Protein AF-A0A0Q6VEZ4-F1 (afdb_monomer)

Structure (mmCIF, N/CA/C/O backbone):
data_AF-A0A0Q6VEZ4-F1
#
_entry.id   AF-A0A0Q6VEZ4-F1
#
loop_
_atom_site.group_PDB
_atom_site.id
_atom_site.type_symbol
_atom_site.label_atom_id
_atom_site.label_alt_id
_atom_site.label_comp_id
_atom_site.label_asym_id
_atom_site.label_entity_id
_atom_site.label_seq_id
_atom_site.pdbx_PDB_ins_code
_atom_site.Cartn_x
_atom_site.Cartn_y
_atom_site.Cartn_z
_atom_site.occupancy
_atom_site.B_iso_or_equiv
_atom_site.auth_seq_id
_atom_site.auth_comp_id
_atom_site.auth_asym_id
_atom_site.auth_atom_id
_atom_site.pdbx_PDB_model_num
ATOM 1 N N . MET A 1 1 ? 66.262 9.065 36.843 1.00 32.41 1 MET A N 1
ATOM 2 C CA . MET A 1 1 ? 66.446 10.473 36.446 1.00 32.41 1 MET A CA 1
ATOM 3 C C . MET A 1 1 ? 65.058 10.977 36.043 1.00 32.41 1 MET A C 1
ATOM 5 O O . MET A 1 1 ? 64.537 10.424 35.088 1.00 32.41 1 MET A O 1
ATOM 9 N N . THR A 1 2 ? 64.268 11.610 36.930 1.00 31.80 2 THR A N 1
ATOM 10 C CA . THR A 1 2 ? 64.215 13.080 37.210 1.00 31.80 2 THR A CA 1
ATOM 11 C C . THR A 1 2 ? 63.957 13.857 35.905 1.00 31.80 2 THR A C 1
ATOM 13 O O . THR A 1 2 ? 64.742 13.680 34.987 1.00 31.80 2 THR A O 1
ATOM 16 N N . GLU A 1 3 ? 62.891 14.633 35.664 1.00 30.44 3 GLU A N 1
ATOM 17 C CA . GLU A 1 3 ? 62.041 15.552 36.457 1.00 30.44 3 GLU A CA 1
ATOM 18 C C . GLU A 1 3 ? 60.626 15.647 35.821 1.00 30.44 3 GLU A C 1
ATOM 20 O O . GLU A 1 3 ? 60.487 15.402 34.628 1.00 30.44 3 GLU A O 1
ATOM 25 N N . THR A 1 4 ? 59.500 15.792 36.533 1.00 31.61 4 THR A N 1
ATOM 26 C CA . THR A 1 4 ? 58.942 16.934 37.307 1.00 31.61 4 THR A CA 1
ATOM 27 C C . THR A 1 4 ? 58.457 18.124 36.462 1.00 31.61 4 THR A C 1
ATOM 29 O O . THR A 1 4 ? 59.269 18.868 35.938 1.00 31.61 4 THR A O 1
ATOM 32 N N . PHE A 1 5 ? 57.139 18.380 36.459 1.00 26.91 5 PHE A N 1
ATOM 33 C CA . PHE A 1 5 ? 56.563 19.728 36.605 1.00 26.91 5 PHE A CA 1
ATOM 34 C C . PHE A 1 5 ? 55.166 19.631 37.240 1.00 26.91 5 PHE A C 1
ATOM 36 O O . PHE A 1 5 ? 54.342 18.804 36.857 1.00 26.91 5 PHE A O 1
ATOM 43 N N . ALA A 1 6 ? 54.941 20.466 38.252 1.00 30.19 6 ALA A N 1
ATOM 44 C CA . ALA A 1 6 ? 53.739 20.576 39.071 1.00 30.19 6 ALA A CA 1
ATOM 45 C C . ALA A 1 6 ? 53.403 22.065 39.298 1.00 30.19 6 ALA A C 1
ATOM 47 O O . ALA A 1 6 ? 54.202 22.929 38.937 1.00 30.19 6 ALA A O 1
ATOM 48 N N . ILE A 1 7 ? 52.291 22.296 40.023 1.00 31.69 7 ILE A N 1
ATOM 49 C CA . ILE A 1 7 ? 51.693 23.552 40.551 1.00 31.69 7 ILE A CA 1
ATOM 50 C C . ILE A 1 7 ? 50.566 24.096 39.650 1.00 31.69 7 ILE A C 1
ATOM 52 O O . ILE A 1 7 ? 50.780 24.293 38.464 1.00 31.69 7 ILE A O 1
ATOM 56 N N . GLY A 1 8 ? 49.343 24.397 40.113 1.00 29.69 8 GLY A N 1
ATOM 57 C CA . GLY A 1 8 ? 48.685 24.391 41.438 1.00 29.69 8 GLY A CA 1
ATOM 58 C C . GLY A 1 8 ? 47.273 25.017 41.277 1.00 29.69 8 GLY A C 1
ATOM 59 O O . GLY A 1 8 ? 47.104 25.883 40.431 1.00 29.69 8 GLY A O 1
ATOM 60 N N . ARG A 1 9 ? 46.195 24.461 41.857 1.00 36.50 9 ARG A N 1
ATOM 61 C CA . ARG A 1 9 ? 45.616 24.649 43.217 1.00 36.50 9 ARG A CA 1
ATOM 62 C C . ARG A 1 9 ? 44.473 25.689 43.321 1.00 36.50 9 ARG A C 1
ATOM 64 O O . ARG A 1 9 ? 44.708 26.868 43.092 1.00 36.50 9 ARG A O 1
ATOM 71 N N . ASN A 1 10 ? 43.309 25.209 43.800 1.00 32.91 10 ASN A N 1
ATOM 72 C CA . ASN A 1 10 ? 42.354 25.768 44.801 1.00 32.91 10 ASN A CA 1
ATOM 73 C C . ASN A 1 10 ? 40.889 25.567 44.343 1.00 32.91 10 ASN A C 1
ATOM 75 O O . ASN A 1 10 ? 40.568 25.914 43.218 1.00 32.91 10 ASN A O 1
ATOM 79 N N . GLY A 1 11 ? 39.933 25.043 45.116 1.00 28.78 11 GLY A N 1
ATOM 80 C CA . GLY A 1 11 ? 39.886 24.607 46.513 1.00 28.78 11 GLY A CA 1
ATOM 81 C C . GLY A 1 11 ? 38.574 23.839 46.788 1.00 28.78 11 GLY A C 1
ATOM 82 O O . GLY A 1 11 ? 37.603 23.974 46.048 1.00 28.78 11 GLY A O 1
ATOM 83 N N . ALA A 1 12 ? 38.588 22.998 47.824 1.00 28.11 12 ALA A N 1
ATOM 84 C CA . ALA A 1 12 ? 37.472 22.170 48.316 1.00 28.11 12 ALA A CA 1
ATOM 85 C C . ALA A 1 12 ? 36.601 22.957 49.351 1.00 28.11 12 ALA A C 1
ATOM 87 O O . ALA A 1 12 ? 36.967 24.108 49.610 1.00 28.11 12 ALA A O 1
ATOM 88 N N . PRO A 1 13 ? 35.506 22.419 49.966 1.00 36.16 13 PRO A N 1
ATOM 89 C CA . PRO A 1 13 ? 35.508 21.161 50.741 1.00 36.16 13 PRO A CA 1
ATOM 90 C C . PRO A 1 13 ? 34.267 20.223 50.670 1.00 36.16 13 PRO A C 1
ATOM 92 O O . PRO A 1 13 ? 33.127 20.639 50.503 1.00 36.16 13 PRO A O 1
ATOM 95 N N . SER A 1 14 ? 34.588 18.937 50.889 1.00 30.56 14 SER A N 1
ATOM 96 C CA . SER A 1 14 ? 33.876 17.788 51.521 1.00 30.56 14 SER A CA 1
ATOM 97 C C . SER A 1 14 ? 32.905 18.129 52.686 1.00 30.56 14 SER A C 1
ATOM 99 O O . SER A 1 14 ? 33.050 19.237 53.208 1.00 30.56 14 SER A O 1
ATOM 101 N N . PRO A 1 15 ? 32.034 17.215 53.225 1.00 44.56 15 PRO A N 1
ATOM 102 C CA . PRO A 1 15 ? 32.403 15.842 53.664 1.00 44.56 15 PRO A CA 1
ATOM 103 C C . PRO A 1 15 ? 31.344 14.701 53.645 1.00 44.56 15 PRO A C 1
ATOM 105 O O . PRO A 1 15 ? 30.148 14.956 53.669 1.00 44.56 15 PRO A O 1
ATOM 108 N N . PHE A 1 16 ? 31.847 13.447 53.661 1.00 29.28 16 PHE A N 1
ATOM 109 C CA . PHE A 1 16 ? 31.462 12.230 54.444 1.00 29.28 16 PHE A CA 1
ATOM 110 C C . PHE A 1 16 ? 31.781 10.939 53.634 1.00 29.28 16 PHE A C 1
ATOM 112 O O . PHE A 1 16 ? 31.068 10.625 52.689 1.00 29.28 16 PHE A O 1
ATOM 119 N N . ARG A 1 17 ? 32.998 10.362 53.740 1.00 31.69 17 ARG A N 1
ATOM 120 C CA . ARG A 1 17 ? 33.462 9.217 54.593 1.00 31.69 17 ARG A CA 1
ATOM 121 C C . ARG A 1 17 ? 32.671 7.910 54.375 1.00 31.69 17 ARG A C 1
ATOM 123 O O . ARG A 1 17 ? 31.504 7.870 54.728 1.00 31.69 17 ARG A O 1
ATOM 130 N N . GLU A 1 18 ? 33.171 6.928 53.613 1.00 31.92 18 GLU A N 1
ATOM 131 C CA . GLU A 1 18 ? 34.161 5.858 53.937 1.00 31.92 18 GLU A CA 1
ATOM 132 C C . GLU A 1 18 ? 33.788 4.933 55.105 1.00 31.92 18 GLU A C 1
ATOM 134 O O . GLU A 1 18 ? 33.775 5.383 56.244 1.00 31.92 18 GLU A O 1
ATOM 139 N N . GLU A 1 19 ? 33.582 3.650 54.773 1.00 32.09 19 GLU A N 1
ATOM 140 C CA . GLU A 1 19 ? 33.897 2.394 55.494 1.00 32.09 19 GLU A CA 1
ATOM 141 C C . GLU A 1 19 ? 33.240 1.240 54.692 1.00 32.09 19 GLU A C 1
ATOM 143 O O . GLU A 1 19 ? 32.151 1.427 54.165 1.00 32.09 19 GLU A O 1
ATOM 148 N N . LEU A 1 20 ? 33.735 0.013 54.518 1.00 28.81 20 LEU A N 1
ATOM 149 C CA . LEU A 1 20 ? 35.020 -0.670 54.671 1.00 28.81 20 LEU A CA 1
ATOM 150 C C . LEU A 1 20 ? 34.772 -2.064 54.029 1.00 28.81 20 LEU A C 1
ATOM 152 O O . LEU A 1 20 ? 33.678 -2.617 54.154 1.00 28.81 20 LEU A O 1
ATOM 156 N N . VAL A 1 21 ? 35.738 -2.614 53.292 1.00 32.00 21 VAL A N 1
ATOM 157 C CA . VAL A 1 21 ? 35.690 -3.982 52.741 1.00 32.00 21 VAL A CA 1
ATOM 158 C C . VAL A 1 21 ? 36.397 -4.940 53.700 1.00 32.00 21 VAL A C 1
ATOM 160 O O . VAL A 1 21 ? 37.487 -4.616 54.162 1.00 32.00 21 VAL A O 1
ATOM 163 N N . ALA A 1 22 ? 35.810 -6.135 53.834 1.00 30.86 22 ALA A N 1
ATOM 164 C CA . ALA A 1 22 ? 36.349 -7.407 54.337 1.00 30.86 22 ALA A CA 1
ATOM 165 C C . ALA A 1 22 ? 35.949 -7.809 55.767 1.00 30.86 22 ALA A C 1
ATOM 167 O O . ALA A 1 22 ? 36.517 -7.326 56.734 1.00 30.86 22 ALA A O 1
ATOM 168 N N . GLU A 1 23 ? 35.071 -8.810 55.863 1.00 31.52 23 GLU A N 1
ATOM 169 C CA . GLU A 1 23 ? 35.355 -10.036 56.615 1.00 31.52 23 GLU A CA 1
ATOM 170 C C . GLU A 1 23 ? 34.479 -11.185 56.097 1.00 31.52 23 GLU A C 1
ATOM 172 O O . GLU A 1 23 ? 33.360 -10.993 55.620 1.00 31.52 23 GLU A O 1
ATOM 177 N N . ALA A 1 24 ? 35.088 -12.364 56.076 1.00 35.41 24 ALA A N 1
ATOM 17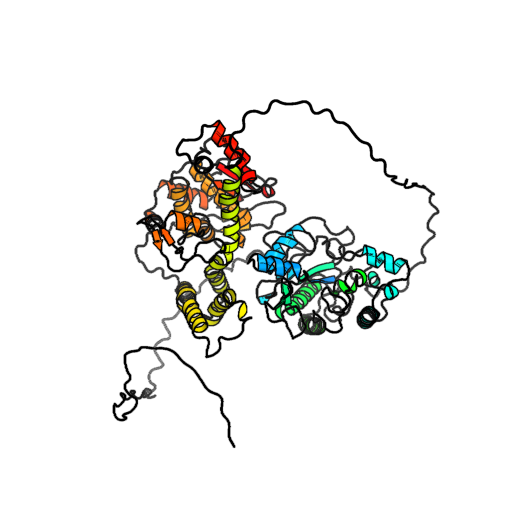8 C CA . ALA A 1 24 ? 34.569 -13.603 55.536 1.00 35.41 24 ALA A CA 1
ATOM 179 C C . ALA A 1 24 ? 33.800 -14.395 56.607 1.00 35.41 24 ALA A C 1
ATOM 181 O O . ALA A 1 24 ? 33.877 -14.090 57.790 1.00 35.41 24 ALA A O 1
ATOM 182 N N . GLU A 1 25 ? 33.176 -15.480 56.142 1.00 36.34 25 GLU A N 1
ATOM 183 C CA . GLU A 1 25 ? 32.670 -16.636 56.897 1.00 36.34 25 GLU A CA 1
ATOM 184 C C . GLU A 1 25 ? 31.183 -16.643 57.291 1.00 36.34 25 GLU A C 1
ATOM 186 O O . GLU A 1 25 ? 30.711 -15.922 58.161 1.00 36.34 25 GLU A O 1
ATOM 191 N N . GLY A 1 26 ? 30.481 -17.607 56.681 1.00 37.50 26 GLY A N 1
ATOM 192 C CA . GLY A 1 26 ? 29.395 -18.344 57.316 1.00 37.50 26 GLY A CA 1
ATOM 193 C C . GLY A 1 26 ? 27.988 -17.863 56.997 1.00 37.50 26 GLY A C 1
ATOM 194 O O . GLY A 1 26 ? 27.455 -17.050 57.728 1.00 37.50 26 GLY A O 1
ATOM 195 N N . PHE A 1 27 ? 27.336 -18.461 55.995 1.00 33.41 27 PHE A N 1
ATOM 196 C CA . PHE A 1 27 ? 25.955 -18.937 56.152 1.00 33.41 27 PHE A CA 1
ATOM 197 C C . PHE A 1 27 ? 25.637 -19.980 55.073 1.00 33.41 27 PHE A C 1
ATOM 199 O O . PHE A 1 27 ? 25.791 -19.739 53.877 1.00 33.41 27 PHE A O 1
ATOM 206 N N . ALA A 1 28 ? 25.260 -21.170 55.537 1.00 34.75 28 ALA A N 1
ATOM 207 C CA . ALA A 1 28 ? 24.925 -22.339 54.741 1.00 34.75 28 ALA A CA 1
ATOM 208 C C . ALA A 1 28 ? 23.674 -22.095 53.880 1.00 34.75 28 ALA A C 1
ATOM 210 O O . ALA A 1 28 ? 22.679 -21.554 54.365 1.00 34.75 28 ALA A O 1
ATOM 211 N N . GLY A 1 29 ? 23.725 -22.509 52.612 1.00 42.19 29 GLY A N 1
ATOM 212 C CA . GLY A 1 29 ? 22.539 -22.610 51.763 1.00 42.19 29 GLY A CA 1
ATOM 213 C C . GLY A 1 29 ? 21.698 -23.836 52.148 1.00 42.19 29 GLY A C 1
ATOM 214 O O . GLY A 1 29 ? 22.270 -24.824 52.614 1.00 42.19 29 GLY A O 1
ATOM 215 N N . PRO A 1 30 ? 20.364 -23.795 51.990 1.00 44.72 30 PRO A N 1
ATOM 216 C CA . PRO A 1 30 ? 19.532 -24.972 52.189 1.00 44.72 30 PRO A CA 1
ATOM 217 C C . PRO A 1 30 ? 19.752 -25.983 51.055 1.00 44.72 30 PRO A C 1
ATOM 219 O O . PRO A 1 30 ? 19.838 -25.610 49.886 1.00 44.72 30 PRO A O 1
ATOM 222 N N . GLU A 1 31 ? 19.851 -27.254 51.443 1.00 37.53 31 GLU A N 1
ATOM 223 C CA . GLU A 1 31 ? 19.935 -28.428 50.573 1.00 37.53 31 GLU A CA 1
ATOM 224 C C . GLU A 1 31 ? 18.730 -28.513 49.622 1.00 37.53 31 GLU A C 1
ATOM 226 O O . GLU A 1 31 ? 17.578 -28.329 50.026 1.00 37.53 31 GLU A O 1
ATOM 231 N N . GLU A 1 32 ? 19.003 -28.812 48.351 1.00 44.19 32 GLU A N 1
ATOM 232 C CA . GLU A 1 32 ? 17.990 -29.207 47.371 1.00 44.19 32 GLU A CA 1
ATOM 233 C C . GLU A 1 32 ? 17.489 -30.630 47.680 1.00 44.19 32 GLU A C 1
ATOM 235 O O . GLU A 1 32 ? 18.305 -31.504 47.984 1.00 44.19 32 GLU A O 1
ATOM 240 N N . PRO A 1 33 ? 16.177 -30.915 47.585 1.00 44.06 33 PRO A N 1
ATOM 241 C CA . PRO A 1 33 ? 15.689 -32.279 47.721 1.00 44.06 33 PRO A CA 1
ATOM 242 C C . PRO A 1 33 ? 15.991 -33.095 46.457 1.00 44.06 33 PRO A C 1
ATOM 244 O O . PRO A 1 33 ? 15.576 -32.740 45.351 1.00 44.06 33 PRO A O 1
ATOM 247 N N . GLU A 1 34 ? 16.676 -34.224 46.650 1.00 38.53 34 GLU A N 1
ATOM 248 C CA . GLU A 1 34 ? 16.881 -35.274 45.651 1.00 38.53 34 GLU A CA 1
ATOM 249 C C . GLU A 1 34 ? 15.543 -35.780 45.092 1.00 38.53 34 GLU A C 1
ATOM 251 O O . GLU A 1 34 ? 14.696 -36.323 45.806 1.00 38.53 34 GLU A O 1
ATOM 256 N N . TYR A 1 35 ? 15.372 -35.644 43.779 1.00 42.06 35 TYR A N 1
ATOM 257 C CA . TYR A 1 35 ? 14.290 -36.277 43.037 1.00 42.06 35 TYR A CA 1
ATOM 258 C C . TYR A 1 35 ? 14.668 -37.732 42.726 1.00 42.06 35 TYR A C 1
ATOM 260 O O . TYR A 1 35 ? 15.517 -37.998 41.876 1.00 42.06 35 TYR A O 1
ATOM 268 N N . SER A 1 36 ? 14.027 -38.674 43.420 1.00 42.88 36 SER A N 1
ATOM 269 C CA . SER A 1 36 ? 14.059 -40.101 43.082 1.00 42.88 36 SER A CA 1
ATOM 270 C C . SER A 1 36 ? 12.965 -40.421 42.053 1.00 42.88 36 SER A C 1
ATOM 272 O O . SER A 1 36 ? 11.806 -40.073 42.293 1.00 42.88 36 SER A O 1
ATOM 274 N N . PRO A 1 37 ? 13.275 -41.096 40.932 1.00 47.62 37 PRO A N 1
ATOM 275 C CA . PRO A 1 37 ? 12.251 -41.567 40.009 1.00 47.62 37 PRO A CA 1
ATOM 276 C C . PRO A 1 37 ? 11.490 -42.757 40.628 1.00 47.62 37 PRO A C 1
ATOM 278 O O . PRO A 1 37 ? 12.114 -43.609 41.267 1.00 47.62 37 PRO A O 1
ATOM 281 N N . PRO A 1 38 ? 10.156 -42.844 40.469 1.00 46.72 38 PRO A N 1
ATOM 282 C CA . PRO A 1 38 ? 9.401 -43.990 40.953 1.00 46.72 38 PRO A CA 1
ATOM 283 C C . PRO A 1 38 ? 9.698 -45.219 40.090 1.00 46.72 38 PRO A C 1
ATOM 285 O O . PRO A 1 38 ? 9.759 -45.136 38.864 1.00 46.72 38 PRO A O 1
ATOM 288 N N . GLY A 1 39 ? 9.915 -46.341 40.774 1.00 38.09 39 GLY A N 1
ATOM 289 C CA . GLY A 1 39 ? 10.303 -47.613 40.188 1.00 38.09 39 GLY A CA 1
ATOM 290 C C . GLY A 1 39 ? 9.211 -48.274 39.353 1.00 38.09 39 GLY A C 1
ATOM 291 O O . GLY A 1 39 ? 8.024 -48.218 39.678 1.00 38.09 39 GLY A O 1
ATOM 292 N N . ASP A 1 40 ? 9.682 -48.943 38.305 1.00 48.66 40 ASP A N 1
ATOM 293 C CA . ASP A 1 40 ? 9.003 -50.027 37.612 1.00 48.66 40 ASP A CA 1
ATOM 294 C C . ASP A 1 40 ? 8.840 -51.212 38.567 1.00 48.66 40 ASP A C 1
ATOM 296 O O . ASP A 1 40 ? 9.824 -51.850 38.932 1.00 48.66 40 ASP A O 1
ATOM 300 N N . ASP A 1 41 ? 7.604 -51.488 38.975 1.00 46.69 41 ASP A N 1
ATOM 301 C CA . ASP A 1 41 ? 7.156 -52.834 39.342 1.00 46.69 41 ASP A CA 1
ATOM 302 C C . ASP A 1 41 ? 5.649 -52.805 39.607 1.00 46.69 41 ASP A C 1
ATOM 304 O O . ASP A 1 41 ? 5.216 -52.608 40.740 1.00 46.69 41 ASP A O 1
ATOM 308 N N . LEU A 1 42 ? 4.829 -53.038 38.576 1.00 38.91 42 LEU A N 1
ATOM 309 C CA . LEU A 1 42 ? 3.559 -53.738 38.770 1.00 38.91 42 LEU A CA 1
ATOM 310 C C . LEU A 1 42 ? 3.265 -54.679 37.600 1.00 38.91 42 LEU A C 1
ATOM 312 O O . LEU A 1 42 ? 3.174 -54.303 36.434 1.00 38.91 42 LEU A O 1
ATOM 316 N N . ALA A 1 43 ? 3.159 -55.937 38.007 1.00 38.38 43 ALA A N 1
ATOM 317 C CA . ALA A 1 43 ? 2.955 -57.147 37.249 1.00 38.38 43 ALA A CA 1
ATOM 318 C C . ALA A 1 43 ? 1.697 -57.177 36.365 1.00 38.38 43 ALA A C 1
ATOM 320 O O . ALA A 1 43 ? 0.646 -56.627 36.681 1.00 38.38 43 ALA A O 1
ATOM 321 N N . LEU A 1 44 ? 1.846 -57.978 35.311 1.00 49.69 44 LEU A N 1
ATOM 322 C CA . LEU A 1 44 ? 0.825 -58.639 34.507 1.00 49.69 44 LEU A CA 1
ATOM 323 C C . LEU A 1 44 ? -0.292 -59.267 35.359 1.00 49.69 44 LEU A C 1
ATOM 325 O O . LEU A 1 44 ? -0.007 -60.171 36.150 1.00 49.69 44 LEU A O 1
ATOM 329 N N . GLN A 1 45 ? -1.545 -58.875 35.110 1.00 42.78 45 GLN A N 1
ATOM 330 C CA . GLN A 1 45 ? -2.722 -59.752 35.169 1.00 42.78 45 GLN A CA 1
ATOM 331 C C . GLN A 1 45 ? -3.961 -59.072 34.552 1.00 42.78 45 GLN A C 1
ATOM 333 O O . GLN A 1 45 ? -4.166 -57.876 34.727 1.00 42.78 45 GLN A O 1
ATOM 338 N N . ASP A 1 46 ? -4.761 -59.889 33.860 1.00 40.19 46 ASP A N 1
ATOM 339 C CA . ASP A 1 46 ? -6.089 -59.636 33.275 1.00 40.19 46 ASP A CA 1
ATOM 340 C C . ASP A 1 46 ? -6.196 -58.861 31.948 1.00 40.19 46 ASP A C 1
ATOM 342 O O . ASP A 1 46 ? -6.837 -57.818 31.840 1.00 40.19 46 ASP A O 1
ATOM 346 N N . GLU A 1 47 ? -5.696 -59.490 30.877 1.00 42.66 47 GLU A N 1
ATOM 347 C CA . GLU A 1 47 ? -6.310 -59.376 29.547 1.00 42.66 47 GLU A CA 1
ATOM 348 C C . GLU A 1 47 ? -7.409 -60.434 29.383 1.00 42.66 47 GLU A C 1
ATOM 350 O O . GLU A 1 47 ? -7.121 -61.574 29.023 1.00 42.66 47 GLU A O 1
ATOM 355 N N . ALA A 1 48 ? -8.656 -60.065 29.683 1.00 45.09 48 ALA A N 1
ATOM 356 C CA . ALA A 1 48 ? -9.875 -60.633 29.092 1.00 45.09 48 ALA A CA 1
ATOM 357 C C . ALA A 1 48 ? -11.102 -60.057 29.815 1.00 45.09 48 ALA A C 1
ATOM 359 O O . ALA A 1 48 ? -11.590 -60.719 30.724 1.00 45.09 48 ALA A O 1
ATOM 360 N N . LEU A 1 49 ? -11.581 -58.849 29.457 1.00 43.78 49 LEU A N 1
ATOM 361 C CA . LEU A 1 49 ? -12.966 -58.387 29.740 1.00 43.78 49 LEU A CA 1
ATOM 362 C C . LEU A 1 49 ? -13.317 -56.962 29.234 1.00 43.78 49 LEU A C 1
ATOM 364 O O . LEU A 1 49 ? -14.046 -56.242 29.910 1.00 43.78 49 LEU A O 1
ATOM 368 N N . LEU A 1 50 ? -12.863 -56.525 28.050 1.00 37.62 50 LEU A N 1
ATOM 369 C CA . LEU A 1 50 ? -13.288 -55.225 27.481 1.00 37.62 50 LEU A CA 1
ATOM 370 C C . LEU A 1 50 ? -13.469 -55.243 25.949 1.00 37.62 50 LEU A C 1
ATOM 372 O O . LEU A 1 50 ? -12.986 -54.351 25.263 1.00 37.62 50 LEU A O 1
ATOM 376 N N . ASP A 1 51 ? -14.206 -56.225 25.419 1.00 42.75 51 ASP A N 1
ATOM 377 C CA . ASP A 1 51 ? -14.466 -56.354 23.968 1.00 42.75 51 ASP A CA 1
ATOM 378 C C . ASP A 1 51 ? -15.929 -56.098 23.535 1.00 42.75 51 ASP A C 1
ATOM 380 O O . ASP A 1 51 ? -16.306 -56.419 22.414 1.00 42.75 51 ASP A O 1
ATOM 384 N N . GLU A 1 52 ? -16.784 -55.480 24.365 1.00 45.84 52 GLU A N 1
ATOM 385 C CA . GLU A 1 52 ? -18.199 -55.231 23.988 1.00 45.84 52 GLU A CA 1
ATOM 386 C C . GLU A 1 52 ? -18.760 -53.840 24.364 1.00 45.84 52 GLU A C 1
ATOM 388 O O . GLU A 1 52 ? -19.959 -53.692 24.592 1.00 45.84 52 GLU A O 1
ATOM 393 N N . ALA A 1 53 ? -17.938 -52.782 24.410 1.00 39.44 53 ALA A N 1
ATOM 394 C CA . ALA A 1 53 ? -18.445 -51.429 24.718 1.00 39.44 53 ALA A CA 1
ATOM 395 C C . ALA A 1 53 ? -17.961 -50.278 23.811 1.00 39.44 53 ALA A C 1
ATOM 397 O O . ALA A 1 53 ? -18.330 -49.134 24.060 1.00 39.44 53 ALA A O 1
ATOM 398 N N . TYR A 1 54 ? -17.217 -50.558 22.737 1.00 41.88 54 TYR A N 1
ATOM 399 C CA . TYR A 1 54 ? -16.837 -49.559 21.725 1.00 41.88 54 TYR A CA 1
ATOM 400 C C . TYR A 1 54 ? -17.268 -50.012 20.326 1.00 41.88 54 TYR A C 1
ATOM 402 O O . TYR A 1 54 ? -16.453 -50.336 19.468 1.00 41.88 54 TYR A O 1
ATOM 410 N N . ALA A 1 55 ? -18.580 -50.053 20.099 1.00 41.66 55 ALA A N 1
ATOM 411 C CA . ALA A 1 55 ? -19.107 -49.908 18.750 1.00 41.66 55 ALA A CA 1
ATOM 412 C C . ALA A 1 55 ? -19.245 -48.403 18.489 1.00 41.66 55 ALA A C 1
ATOM 414 O O . ALA A 1 55 ? -20.212 -47.782 18.934 1.00 41.66 55 ALA A O 1
ATOM 415 N N . ASP A 1 56 ? -18.240 -47.821 17.832 1.00 43.47 56 ASP A N 1
ATOM 416 C CA . ASP A 1 56 ? -18.302 -46.448 17.333 1.00 43.47 56 ASP A CA 1
ATOM 417 C C . ASP A 1 56 ? -19.520 -46.290 16.407 1.00 43.47 56 ASP A C 1
ATOM 419 O O . ASP A 1 56 ? -19.750 -47.142 15.537 1.00 43.47 56 ASP A O 1
ATOM 423 N N . PRO A 1 57 ? -20.320 -45.219 16.553 1.00 43.34 57 PRO A N 1
ATOM 424 C CA . PRO A 1 57 ? -21.291 -44.876 15.535 1.00 43.34 57 PRO A CA 1
ATOM 425 C C . PRO A 1 57 ? -20.521 -44.527 14.261 1.00 43.34 57 PRO A C 1
ATOM 427 O O . PRO A 1 57 ? -19.633 -43.680 14.261 1.00 43.34 57 PRO A O 1
ATOM 430 N N . VAL A 1 58 ? -20.866 -45.210 13.173 1.00 43.38 58 VAL A N 1
ATOM 431 C CA . VAL A 1 58 ? -20.402 -44.884 11.826 1.00 43.38 58 VAL A CA 1
ATOM 432 C C . VAL A 1 58 ? -20.909 -43.475 11.507 1.00 43.38 58 VAL A C 1
ATOM 434 O O . VAL A 1 58 ? -22.068 -43.307 11.132 1.00 43.38 58 VAL A O 1
ATOM 437 N N . GLU A 1 59 ? -20.071 -42.461 11.727 1.00 42.94 59 GLU A N 1
ATOM 438 C CA . GLU A 1 59 ? -20.310 -41.111 11.225 1.00 42.94 59 GLU A CA 1
ATOM 439 C C . GLU A 1 59 ? -20.309 -41.182 9.696 1.00 42.94 59 GLU A C 1
ATOM 441 O O . GLU A 1 59 ? -19.297 -41.487 9.059 1.00 42.94 59 GLU A O 1
ATOM 446 N N . GLU A 1 60 ? -21.476 -40.934 9.101 1.00 43.19 60 GLU A N 1
ATOM 447 C CA . GLU A 1 60 ? -21.575 -40.564 7.697 1.00 43.19 60 GLU A CA 1
ATOM 448 C C . GLU A 1 60 ? -20.737 -39.299 7.506 1.00 43.19 60 GLU A C 1
ATOM 450 O O . GLU A 1 60 ? -21.119 -38.208 7.924 1.00 43.19 60 GLU A O 1
ATOM 455 N N . VAL A 1 61 ? -19.558 -39.466 6.908 1.00 40.69 61 VAL A N 1
ATOM 456 C CA . VAL A 1 61 ? -18.710 -38.367 6.460 1.00 40.69 61 VAL A CA 1
ATOM 457 C C . VAL A 1 61 ? -19.490 -37.631 5.373 1.00 40.69 61 VAL A C 1
ATOM 459 O O . VAL A 1 61 ? -19.497 -38.038 4.209 1.00 40.69 61 VAL A O 1
ATOM 462 N N . GLU A 1 62 ? -20.224 -36.591 5.769 1.00 42.06 62 GLU A N 1
ATOM 463 C CA . GLU A 1 62 ? -20.856 -35.662 4.843 1.00 42.06 62 GLU A CA 1
ATOM 464 C C . GLU A 1 62 ? -19.771 -35.123 3.910 1.00 42.06 62 GLU A C 1
ATOM 466 O O . GLU A 1 62 ? -18.747 -34.600 4.353 1.00 42.06 62 GLU A O 1
ATOM 471 N N . ALA A 1 63 ? -19.985 -35.321 2.609 1.00 42.91 63 ALA A N 1
ATOM 472 C CA . ALA A 1 63 ? -19.069 -34.931 1.554 1.00 42.91 63 ALA A CA 1
ATOM 473 C C . ALA A 1 63 ? -18.585 -33.490 1.769 1.00 42.91 63 ALA A C 1
ATOM 475 O O . ALA A 1 63 ? -19.378 -32.541 1.749 1.00 42.91 63 ALA A O 1
ATOM 476 N N . GLU A 1 64 ? -17.274 -33.353 1.985 1.00 42.47 64 GLU A N 1
ATOM 477 C CA . GLU A 1 64 ? -16.583 -32.074 2.051 1.00 42.47 64 GLU A CA 1
ATOM 478 C C . GLU A 1 64 ? -17.029 -31.229 0.856 1.00 42.47 64 GLU A C 1
ATOM 480 O O . GLU A 1 64 ? -16.862 -31.614 -0.303 1.00 42.47 64 GLU A O 1
ATOM 485 N N . HIS A 1 65 ? -17.670 -30.097 1.145 1.00 40.62 65 HIS A N 1
ATOM 486 C CA . HIS A 1 65 ? -18.039 -29.124 0.131 1.00 40.62 65 HIS A CA 1
ATOM 487 C C . HIS A 1 65 ? -16.760 -28.687 -0.587 1.00 40.62 65 HIS A C 1
ATOM 489 O O . HIS A 1 65 ? -15.966 -27.929 -0.028 1.00 40.62 65 HIS A O 1
ATOM 495 N N . GLU A 1 66 ? -16.568 -29.166 -1.818 1.00 37.00 66 GLU A N 1
ATOM 496 C CA . GLU A 1 66 ? -15.547 -28.668 -2.733 1.00 37.00 66 GLU A CA 1
ATOM 497 C C . GLU A 1 66 ? -15.704 -27.146 -2.821 1.00 37.00 66 GLU A C 1
ATOM 499 O O . GLU A 1 66 ? -16.643 -26.624 -3.430 1.00 37.00 66 GLU A O 1
ATOM 504 N N . GLN A 1 67 ? -14.803 -26.411 -2.159 1.00 38.41 67 GLN A N 1
ATOM 505 C CA . GLN A 1 67 ? -14.719 -24.972 -2.343 1.00 38.41 67 GLN A CA 1
ATOM 506 C C . GLN A 1 67 ? -14.493 -24.726 -3.839 1.00 38.41 67 GLN A C 1
ATOM 508 O O . GLN A 1 67 ? -13.567 -25.313 -4.406 1.00 38.41 67 GLN A O 1
ATOM 513 N N . PRO A 1 68 ? -15.314 -23.890 -4.500 1.00 38.91 68 PRO A N 1
ATOM 514 C CA . PRO A 1 68 ? -15.171 -23.646 -5.925 1.00 38.91 68 PRO A CA 1
ATOM 515 C C . PRO A 1 68 ? -13.752 -23.146 -6.182 1.00 38.91 68 PRO A C 1
ATOM 517 O O . PRO A 1 68 ? -13.355 -22.104 -5.653 1.00 38.91 68 PRO A O 1
ATOM 520 N N . SER A 1 69 ? -12.975 -23.909 -6.958 1.00 43.69 69 SER A N 1
ATOM 521 C CA . SER A 1 69 ? -11.598 -23.553 -7.281 1.00 43.69 69 SER A CA 1
ATOM 522 C C . SER A 1 69 ? -11.613 -22.167 -7.918 1.00 43.69 69 SER A C 1
ATOM 524 O O . SER A 1 69 ? -12.140 -22.000 -9.022 1.00 43.69 69 SER A O 1
ATOM 526 N N . GLN A 1 70 ? -11.084 -21.159 -7.223 1.00 47.72 70 GLN A N 1
ATOM 527 C CA . GLN A 1 70 ? -10.908 -19.840 -7.812 1.00 47.72 70 GLN A CA 1
ATOM 528 C C . GLN A 1 70 ? -10.003 -20.014 -9.029 1.00 47.72 70 GLN A C 1
ATOM 530 O O . GLN A 1 70 ? -8.823 -20.337 -8.899 1.00 47.72 70 GLN A O 1
ATOM 535 N N . THR A 1 71 ? -10.567 -19.857 -10.225 1.00 59.22 71 THR A N 1
ATOM 536 C CA . THR A 1 71 ? -9.791 -19.848 -11.462 1.00 59.22 71 THR A CA 1
ATOM 537 C C . THR A 1 71 ? -8.733 -18.765 -11.337 1.00 59.22 71 THR A C 1
ATOM 539 O O . THR A 1 71 ? -9.078 -17.596 -11.152 1.00 59.22 71 THR A O 1
ATOM 542 N N . ALA A 1 72 ? -7.460 -19.159 -11.398 1.00 74.25 72 ALA A N 1
ATOM 543 C CA . ALA A 1 72 ? -6.342 -18.234 -11.297 1.00 74.25 72 ALA A CA 1
ATOM 544 C C . ALA A 1 72 ? -6.522 -17.105 -12.319 1.00 74.25 72 ALA A C 1
ATOM 546 O O . ALA A 1 72 ? -6.650 -17.354 -13.521 1.00 74.25 72 ALA A O 1
ATOM 547 N N . VAL A 1 73 ? -6.567 -15.863 -11.838 1.00 84.88 73 VAL A N 1
ATOM 548 C CA . VAL A 1 73 ? -6.692 -14.692 -12.706 1.00 84.88 73 VAL A CA 1
ATOM 549 C C . VAL A 1 73 ? -5.422 -14.601 -13.545 1.00 84.88 73 VAL A C 1
ATOM 551 O O . VAL A 1 73 ? -4.311 -14.559 -13.012 1.00 84.88 73 VAL A O 1
ATOM 554 N N . GLN A 1 74 ? -5.577 -14.583 -14.870 1.00 90.00 74 GLN A N 1
ATOM 555 C CA . GLN A 1 74 ? -4.442 -14.479 -15.780 1.00 90.00 74 GLN A CA 1
ATOM 556 C C . GLN A 1 74 ? -3.603 -13.240 -15.441 1.00 90.00 74 GLN A C 1
ATOM 558 O O . GLN A 1 74 ? -4.132 -12.146 -15.241 1.00 90.00 74 GLN A O 1
ATOM 563 N N . GLY A 1 75 ? -2.286 -13.431 -15.364 1.00 92.81 75 GLY A N 1
ATOM 564 C CA . GLY A 1 75 ? -1.334 -12.366 -15.058 1.00 92.81 75 GLY A CA 1
ATOM 565 C C . GLY A 1 75 ? -1.219 -11.993 -13.577 1.00 92.81 75 GLY A C 1
ATOM 566 O O . GLY A 1 75 ? -0.498 -11.047 -13.271 1.00 92.81 75 GLY A O 1
ATOM 567 N N . GLN A 1 76 ? -1.876 -12.707 -12.655 1.00 95.19 76 GLN A N 1
ATOM 568 C CA . GLN A 1 76 ? -1.590 -12.621 -11.218 1.00 95.19 76 GLN A CA 1
ATOM 569 C C . GLN A 1 76 ? -0.643 -13.742 -10.781 1.00 95.19 76 GLN A C 1
ATOM 571 O O . GLN A 1 76 ? -0.804 -14.898 -11.175 1.00 95.19 76 GLN A O 1
ATOM 576 N N . SER A 1 77 ? 0.345 -13.402 -9.954 1.00 93.81 77 SER A N 1
ATOM 577 C CA . SER A 1 77 ? 1.242 -14.385 -9.347 1.00 93.81 77 SER A CA 1
ATOM 578 C C . SER A 1 77 ? 0.711 -14.839 -7.990 1.00 93.81 77 SER A C 1
ATOM 580 O O . SER A 1 77 ? 0.451 -14.019 -7.109 1.00 93.81 77 SER A O 1
ATOM 582 N N . ALA A 1 78 ? 0.604 -16.155 -7.790 1.00 89.31 78 ALA A N 1
ATOM 583 C CA . ALA A 1 78 ? 0.137 -16.742 -6.531 1.00 89.31 78 ALA A CA 1
ATOM 584 C C . ALA A 1 78 ? 1.136 -16.569 -5.371 1.00 89.31 78 ALA A C 1
ATOM 586 O O . ALA A 1 78 ? 0.757 -16.688 -4.208 1.00 89.31 78 ALA A O 1
ATOM 587 N N . ILE A 1 79 ? 2.409 -16.290 -5.675 1.00 91.06 79 ILE A N 1
ATOM 588 C CA . ILE A 1 79 ? 3.454 -16.078 -4.661 1.00 91.06 79 ILE A CA 1
ATOM 589 C C . ILE A 1 79 ? 3.598 -14.607 -4.249 1.00 91.06 79 ILE A C 1
ATOM 591 O O . ILE A 1 79 ? 4.364 -14.301 -3.336 1.00 91.06 79 ILE A O 1
ATOM 595 N N . ALA A 1 80 ? 2.898 -13.694 -4.928 1.00 92.56 80 ALA A N 1
ATOM 596 C CA . ALA A 1 80 ? 2.933 -12.269 -4.640 1.00 92.56 80 ALA A CA 1
ATOM 597 C C . ALA A 1 80 ? 1.661 -11.831 -3.910 1.00 92.56 80 ALA A C 1
ATOM 599 O O . ALA A 1 80 ? 0.540 -12.189 -4.279 1.00 92.56 80 ALA A O 1
ATOM 600 N N . VAL A 1 81 ? 1.830 -10.984 -2.896 1.00 89.94 81 VAL A N 1
ATOM 601 C CA . VAL A 1 81 ? 0.706 -10.315 -2.242 1.00 89.94 81 VAL A CA 1
ATOM 602 C C . VAL A 1 81 ? 0.138 -9.287 -3.216 1.00 89.94 81 VAL A C 1
ATOM 604 O O . VAL A 1 81 ? 0.855 -8.414 -3.703 1.00 89.94 81 VAL A O 1
ATOM 607 N N . GLN A 1 82 ? -1.155 -9.359 -3.509 1.00 94.25 82 GLN A N 1
ATOM 608 C CA . GLN A 1 82 ? -1.793 -8.365 -4.369 1.00 94.25 82 GLN A CA 1
ATOM 609 C C . GLN A 1 82 ? -1.867 -7.030 -3.615 1.00 94.25 82 GLN A C 1
ATOM 611 O O . GLN A 1 82 ? -2.415 -6.962 -2.512 1.00 94.25 82 GLN A O 1
ATOM 616 N N . ALA A 1 83 ? -1.273 -5.972 -4.172 1.00 88.81 83 ALA A N 1
ATOM 617 C CA . ALA A 1 83 ? -1.329 -4.652 -3.561 1.00 88.81 83 ALA A CA 1
ATOM 618 C C . ALA A 1 83 ? -2.782 -4.163 -3.494 1.00 88.81 83 ALA A C 1
ATOM 620 O O . ALA A 1 83 ? -3.554 -4.355 -4.431 1.00 88.81 83 ALA A O 1
ATOM 621 N N . ALA A 1 84 ? -3.144 -3.487 -2.399 1.00 76.06 84 ALA A N 1
ATOM 622 C CA . ALA A 1 84 ? -4.502 -2.971 -2.202 1.00 76.06 84 ALA A CA 1
ATOM 623 C C . ALA A 1 84 ? -4.939 -2.011 -3.323 1.00 76.06 84 ALA A C 1
ATOM 625 O O . ALA A 1 84 ? -6.118 -1.929 -3.656 1.00 76.06 84 ALA A O 1
ATOM 626 N N . ARG A 1 85 ? -3.974 -1.300 -3.913 1.00 83.94 85 ARG A N 1
ATOM 627 C CA . ARG A 1 85 ? -4.147 -0.525 -5.134 1.00 83.94 85 ARG A CA 1
ATOM 628 C C . ARG A 1 85 ? -3.256 -1.135 -6.203 1.00 83.94 85 ARG A C 1
ATOM 630 O O . ARG A 1 85 ? -2.038 -1.121 -6.056 1.00 83.94 85 ARG A O 1
ATOM 637 N N . GLN A 1 86 ? -3.872 -1.640 -7.261 1.00 91.25 86 GLN A N 1
ATOM 638 C CA . GLN A 1 86 ? -3.177 -1.954 -8.499 1.00 91.25 86 GLN A CA 1
ATOM 639 C C . GLN A 1 86 ? -3.501 -0.884 -9.528 1.00 91.25 86 GLN A C 1
ATOM 641 O O . GLN A 1 86 ? -4.619 -0.364 -9.551 1.00 91.25 86 GLN A O 1
ATOM 646 N N . TRP A 1 87 ? -2.515 -0.523 -10.336 1.00 92.56 87 TRP A N 1
ATOM 647 C CA . TRP A 1 87 ? -2.768 0.309 -11.499 1.00 92.56 87 TRP A CA 1
ATOM 648 C C . TRP A 1 87 ? -3.215 -0.566 -12.678 1.00 92.56 87 TRP A C 1
ATOM 650 O O . TRP A 1 87 ? -2.819 -1.725 -12.798 1.00 92.56 87 TRP A O 1
ATOM 660 N N . ASP A 1 88 ? -4.076 0.009 -13.510 1.00 91.56 88 ASP A N 1
ATOM 661 C CA . ASP A 1 88 ? -4.653 -0.562 -14.728 1.00 91.56 88 ASP A CA 1
ATOM 662 C C . ASP A 1 88 ? -4.716 0.609 -15.710 1.00 91.56 88 ASP A C 1
ATOM 664 O O . ASP A 1 88 ? -5.424 1.588 -15.459 1.00 91.56 88 ASP A O 1
ATOM 668 N N . SER A 1 89 ? -3.833 0.610 -16.706 1.00 88.88 89 SER A N 1
ATOM 669 C CA . SER A 1 89 ? -3.540 1.811 -17.496 1.00 88.88 89 SER A CA 1
ATOM 670 C C . SER A 1 89 ? -3.575 1.528 -18.982 1.00 88.88 89 SER A C 1
ATOM 672 O O . SER A 1 89 ? -4.133 2.309 -19.751 1.00 88.88 89 SER A O 1
ATOM 674 N N . THR A 1 90 ? -2.871 0.497 -19.431 1.00 90.56 90 THR A N 1
ATOM 675 C CA . THR A 1 90 ? -2.668 0.233 -20.850 1.00 90.56 90 THR A CA 1
ATOM 676 C C . THR A 1 90 ? -2.309 -1.227 -21.008 1.00 90.56 90 THR A C 1
ATOM 678 O O . THR A 1 90 ? -1.217 -1.642 -20.621 1.00 90.56 90 THR A O 1
ATOM 681 N N . ASP A 1 91 ? -3.199 -1.986 -21.637 1.00 93.62 91 ASP A N 1
ATOM 682 C CA . ASP A 1 91 ? -2.907 -3.351 -22.049 1.00 93.62 91 ASP A CA 1
ATOM 683 C C . ASP A 1 91 ? -1.676 -3.403 -22.964 1.00 93.62 91 ASP A C 1
ATOM 685 O O . ASP A 1 91 ? -1.360 -2.468 -23.710 1.00 93.62 91 ASP A O 1
ATOM 689 N N . ARG A 1 92 ? -0.988 -4.544 -22.950 1.00 95.31 92 ARG A N 1
ATOM 690 C CA . ARG A 1 92 ? 0.053 -4.836 -23.940 1.00 95.31 92 ARG A CA 1
ATOM 691 C C . ARG A 1 92 ? -0.485 -4.679 -25.370 1.00 95.31 92 ARG A C 1
ATOM 693 O O . ARG A 1 92 ? -1.657 -4.950 -25.633 1.00 95.31 92 ARG A O 1
ATOM 700 N N . PRO A 1 93 ? 0.371 -4.311 -26.340 1.00 94.88 93 PRO A N 1
ATOM 701 C CA . PRO A 1 93 ? -0.036 -4.252 -27.740 1.00 94.88 93 PRO A CA 1
ATOM 702 C C . PRO A 1 93 ? -0.531 -5.622 -28.219 1.00 94.88 93 PRO A C 1
ATOM 704 O O . PRO A 1 93 ? -0.064 -6.648 -27.733 1.00 94.88 93 PRO A O 1
ATOM 707 N N . VAL A 1 94 ? -1.417 -5.643 -29.222 1.00 92.44 94 VAL A N 1
ATOM 708 C CA . VAL A 1 94 ? -2.149 -6.840 -29.703 1.00 92.44 94 VAL A CA 1
ATOM 709 C C . VAL A 1 94 ? -1.274 -8.094 -29.859 1.00 92.44 94 VAL A C 1
ATOM 711 O O . VAL A 1 94 ? -1.682 -9.184 -29.469 1.00 92.44 94 VAL A O 1
ATOM 714 N N . GLY A 1 95 ? -0.043 -7.964 -30.365 1.00 91.25 95 GLY A N 1
ATOM 715 C CA . GLY A 1 95 ? 0.880 -9.097 -30.533 1.00 91.25 95 GLY A CA 1
ATOM 716 C C . GLY A 1 95 ? 1.376 -9.746 -29.229 1.00 91.25 95 GLY A C 1
ATOM 717 O O . GLY A 1 95 ? 1.844 -10.888 -29.266 1.00 91.25 95 GLY A O 1
ATOM 718 N N . TRP A 1 96 ? 1.248 -9.042 -28.102 1.00 94.88 96 TRP A N 1
ATOM 719 C CA . TRP A 1 96 ? 1.767 -9.375 -26.772 1.00 94.88 96 TRP A CA 1
ATOM 720 C C . TRP A 1 96 ? 0.699 -9.526 -25.686 1.00 94.88 96 TRP A C 1
ATOM 722 O O . TRP A 1 96 ? 1.040 -9.862 -24.551 1.00 94.88 96 TRP A O 1
ATOM 732 N N . ILE A 1 97 ? -0.582 -9.332 -26.005 1.00 92.12 97 ILE A N 1
ATOM 733 C CA . ILE A 1 97 ? -1.673 -9.603 -25.062 1.00 92.12 97 ILE A CA 1
ATOM 734 C C . ILE A 1 97 ? -1.596 -11.068 -24.617 1.00 92.12 97 ILE A C 1
ATOM 736 O O . ILE A 1 97 ? -1.545 -11.984 -25.440 1.00 92.12 97 ILE A O 1
ATOM 740 N N . GLY A 1 98 ? -1.535 -11.282 -23.301 1.00 88.69 98 GLY A N 1
ATOM 741 C CA . GLY A 1 98 ? -1.422 -12.611 -22.697 1.00 88.69 98 GLY A CA 1
ATOM 742 C C . GLY A 1 98 ? -0.081 -13.320 -22.924 1.00 88.69 98 GLY A C 1
ATOM 743 O O . GLY A 1 98 ? 0.032 -14.495 -22.580 1.00 88.69 98 GLY A O 1
ATOM 744 N N . LYS A 1 99 ? 0.930 -12.642 -23.486 1.00 93.50 99 LYS A N 1
ATOM 745 C CA . LYS A 1 99 ? 2.266 -13.203 -23.723 1.00 93.50 99 LYS A CA 1
ATOM 746 C C . LYS A 1 99 ? 3.318 -12.469 -22.906 1.00 93.50 99 LYS A C 1
ATOM 748 O O . LYS A 1 99 ? 3.396 -11.238 -22.911 1.00 93.50 99 LYS A O 1
ATOM 753 N N . VAL A 1 100 ? 4.199 -13.240 -22.279 1.00 96.56 100 VAL A N 1
ATOM 754 C CA . VAL A 1 100 ? 5.359 -12.722 -21.554 1.00 96.56 100 VAL A CA 1
ATOM 755 C C . VAL A 1 100 ? 6.630 -13.290 -22.165 1.00 96.56 100 VAL A C 1
ATOM 757 O O . VAL A 1 100 ? 6.836 -14.506 -22.219 1.00 96.56 100 VAL A O 1
ATOM 760 N N . TYR A 1 101 ? 7.503 -12.391 -22.617 1.00 97.75 101 TYR A N 1
ATOM 761 C CA . TYR A 1 101 ? 8.837 -12.758 -23.050 1.00 97.75 101 TYR A CA 1
ATOM 762 C C . TYR A 1 101 ? 9.761 -12.988 -21.862 1.00 97.75 101 TYR A C 1
ATOM 764 O O . TYR A 1 101 ? 10.324 -14.064 -21.765 1.00 97.75 101 TYR A O 1
ATOM 772 N N . GLY A 1 102 ? 9.914 -12.037 -20.946 1.00 98.06 102 GLY A N 1
ATOM 773 C CA . GLY A 1 102 ? 10.910 -12.162 -19.883 1.00 98.06 102 GLY A CA 1
ATOM 774 C C . GLY A 1 102 ? 10.578 -11.385 -18.619 1.00 98.06 102 GLY A C 1
ATOM 775 O O . GLY A 1 102 ? 9.526 -10.755 -18.516 1.00 98.06 102 GLY A O 1
ATOM 776 N N . LEU A 1 103 ? 11.514 -11.403 -17.674 1.00 98.69 103 LEU A N 1
ATOM 777 C CA . LEU A 1 103 ? 11.519 -10.588 -16.462 1.00 98.69 103 LEU A CA 1
ATOM 778 C C . LEU A 1 103 ? 12.704 -9.611 -16.502 1.00 98.69 103 LEU A C 1
ATOM 780 O O . LEU A 1 103 ? 13.847 -10.031 -16.690 1.00 98.69 103 LEU A O 1
ATOM 784 N N . VAL A 1 104 ? 12.426 -8.320 -16.305 1.00 98.75 104 VAL A N 1
ATOM 785 C CA . VAL A 1 104 ? 13.440 -7.288 -16.056 1.00 98.75 104 VAL A CA 1
ATOM 786 C C . VAL A 1 104 ? 13.494 -6.999 -14.562 1.00 98.75 104 VAL A C 1
ATOM 788 O O . VAL A 1 104 ? 12.481 -6.641 -13.952 1.00 98.75 104 VAL A O 1
ATOM 791 N N . VAL A 1 105 ? 14.684 -7.134 -13.987 1.00 98.69 105 VAL A N 1
ATOM 792 C CA . VAL A 1 105 ? 14.980 -6.779 -12.598 1.00 98.69 105 VAL A CA 1
ATOM 793 C C . VAL A 1 105 ? 15.478 -5.340 -12.540 1.00 98.69 105 VAL A C 1
ATOM 795 O O . VAL A 1 105 ? 16.411 -4.971 -13.256 1.00 98.69 105 VAL A O 1
ATOM 798 N N . HIS A 1 106 ? 14.860 -4.556 -11.663 1.00 98.62 106 HIS A N 1
ATOM 799 C CA . HIS A 1 106 ? 15.162 -3.150 -11.420 1.00 98.62 106 HIS A CA 1
ATOM 800 C C . HIS A 1 106 ? 15.556 -2.914 -9.961 1.00 98.62 106 HIS A C 1
ATOM 802 O O . HIS A 1 106 ? 15.287 -3.733 -9.074 1.00 98.62 106 HIS A O 1
ATOM 808 N N . THR A 1 107 ? 16.158 -1.760 -9.700 1.00 97.88 107 THR A N 1
ATOM 809 C CA . THR A 1 107 ? 16.283 -1.164 -8.376 1.00 97.88 107 THR A CA 1
ATOM 810 C C . THR A 1 107 ? 15.546 0.166 -8.318 1.00 97.88 107 THR A C 1
ATOM 812 O O . THR A 1 107 ? 15.716 1.025 -9.179 1.00 97.88 107 THR A O 1
ATOM 815 N N . THR A 1 108 ? 14.864 0.428 -7.200 1.00 97.50 108 THR A N 1
ATOM 816 C CA . THR A 1 108 ? 14.175 1.712 -6.976 1.00 97.50 108 THR A CA 1
ATOM 817 C C . THR A 1 108 ? 15.127 2.910 -6.837 1.00 97.50 108 THR A C 1
ATOM 819 O O . THR A 1 108 ? 14.711 4.033 -6.532 1.00 97.50 108 THR A O 1
ATOM 822 N N . GLY A 1 109 ? 16.436 2.656 -6.910 1.00 95.50 109 GLY A N 1
ATOM 823 C CA . GLY A 1 109 ? 17.487 3.561 -6.479 1.00 95.50 109 GLY A CA 1
ATOM 824 C C . GLY A 1 109 ? 17.457 3.808 -4.967 1.00 95.50 109 GLY A C 1
ATOM 825 O O . GLY A 1 109 ? 16.584 3.339 -4.234 1.00 95.50 109 GLY A O 1
ATOM 826 N N . GLY A 1 110 ? 18.431 4.580 -4.478 1.00 95.94 110 GLY A N 1
ATOM 827 C CA . GLY A 1 110 ? 18.520 4.935 -3.056 1.00 95.94 110 GLY A CA 1
ATOM 828 C C . GLY A 1 110 ? 17.542 6.032 -2.615 1.00 95.94 110 GLY A C 1
ATOM 829 O O . GLY A 1 110 ? 17.318 6.211 -1.421 1.00 95.94 110 GLY A O 1
ATOM 830 N N . GLY A 1 111 ? 16.948 6.766 -3.562 1.00 96.31 111 GLY A N 1
ATOM 831 C CA . GLY A 1 111 ? 16.069 7.899 -3.266 1.00 96.31 111 GLY A CA 1
ATOM 832 C C . GLY A 1 111 ? 14.761 7.488 -2.590 1.00 96.31 111 GLY A C 1
ATOM 833 O O . GLY A 1 111 ? 14.345 8.131 -1.629 1.00 96.31 111 GLY A O 1
ATOM 834 N N . LEU A 1 112 ? 14.131 6.405 -3.056 1.00 96.75 112 LEU A N 1
ATOM 835 C CA . LEU A 1 112 ? 12.883 5.889 -2.489 1.00 96.75 112 LEU A CA 1
ATOM 836 C C . LEU A 1 112 ? 13.026 5.434 -1.024 1.00 96.75 112 LEU A C 1
ATOM 838 O O . LEU A 1 112 ? 12.317 5.989 -0.180 1.00 96.75 112 LEU A O 1
ATOM 842 N N . PRO A 1 113 ? 13.948 4.517 -0.668 1.00 97.62 113 PRO A N 1
ATOM 843 C CA . PRO A 1 113 ? 14.129 4.119 0.728 1.00 97.62 113 PRO A CA 1
ATOM 844 C C . PRO A 1 113 ? 14.640 5.267 1.611 1.00 97.62 113 PRO A C 1
ATOM 846 O O . PRO A 1 113 ? 14.250 5.358 2.771 1.00 97.62 113 PRO A O 1
ATOM 849 N N . SER A 1 114 ? 15.420 6.210 1.068 1.00 97.75 114 SER A N 1
ATOM 850 C CA . SER A 1 114 ? 15.827 7.416 1.802 1.00 97.75 114 SER A CA 1
ATOM 851 C C . SER A 1 114 ? 14.641 8.315 2.163 1.00 97.75 114 SER A C 1
ATOM 853 O O . SER A 1 114 ? 14.516 8.724 3.317 1.00 97.75 114 SER A O 1
ATOM 855 N N . LYS A 1 115 ? 13.729 8.563 1.212 1.00 96.25 115 LYS A N 1
ATOM 856 C CA . LYS A 1 115 ? 12.482 9.305 1.460 1.00 96.25 115 LYS A CA 1
ATOM 857 C C . LYS A 1 115 ? 11.573 8.571 2.445 1.00 96.25 115 LYS A C 1
ATOM 859 O O . LYS A 1 115 ? 11.004 9.217 3.320 1.00 96.25 115 LYS A O 1
ATOM 864 N N . ALA A 1 116 ? 11.456 7.248 2.327 1.00 93.12 116 ALA A N 1
ATOM 865 C CA . ALA A 1 116 ? 10.689 6.434 3.267 1.00 93.12 116 ALA A CA 1
ATOM 866 C C . ALA A 1 116 ? 11.244 6.572 4.695 1.00 93.12 116 ALA A C 1
ATOM 868 O O . ALA A 1 116 ? 10.494 6.886 5.618 1.00 93.12 116 ALA A O 1
ATOM 869 N N . LYS A 1 117 ? 12.574 6.478 4.849 1.00 92.44 117 LYS A N 1
ATOM 870 C CA . LYS A 1 117 ? 13.276 6.679 6.124 1.00 92.44 117 LYS A CA 1
ATOM 871 C C . LYS A 1 117 ? 13.030 8.071 6.711 1.00 92.44 117 LYS A C 1
ATOM 873 O O . LYS A 1 117 ? 12.713 8.171 7.890 1.00 92.44 117 LYS A O 1
ATOM 878 N N . SER A 1 118 ? 13.104 9.136 5.903 1.00 92.75 118 SER A N 1
ATOM 879 C CA . SER A 1 118 ? 12.785 10.508 6.347 1.00 92.75 118 SER A CA 1
ATOM 880 C C . SER A 1 118 ? 11.361 10.660 6.892 1.00 92.75 118 SER A C 1
ATOM 882 O O . SER A 1 118 ? 11.120 11.537 7.719 1.00 92.75 118 SER A O 1
ATOM 884 N N . LYS A 1 119 ? 10.426 9.841 6.404 1.00 85.31 119 LYS A N 1
ATOM 885 C CA . LYS A 1 119 ? 9.009 9.866 6.781 1.00 85.31 119 LYS A CA 1
ATOM 886 C C . LYS A 1 119 ? 8.643 8.842 7.859 1.00 85.31 119 LYS A C 1
ATOM 888 O O . LYS A 1 119 ? 7.486 8.759 8.227 1.00 85.31 119 LYS A O 1
ATOM 893 N N . GLY A 1 120 ? 9.584 8.014 8.321 1.00 85.56 120 GLY A N 1
ATOM 894 C CA . GLY A 1 120 ? 9.260 6.906 9.229 1.00 85.56 120 GLY A CA 1
ATOM 895 C C . GLY A 1 120 ? 8.324 5.851 8.617 1.00 85.56 120 GLY A C 1
ATOM 896 O O . GLY A 1 120 ? 7.743 5.054 9.345 1.00 85.56 120 GLY A O 1
ATOM 897 N N . ILE A 1 121 ? 8.181 5.820 7.288 1.00 82.06 121 ILE A N 1
ATOM 898 C CA . ILE A 1 121 ? 7.312 4.871 6.584 1.00 82.06 121 ILE A CA 1
ATOM 899 C C . ILE A 1 121 ? 8.135 3.647 6.193 1.00 82.06 121 ILE A C 1
ATOM 901 O O . ILE A 1 121 ? 9.273 3.761 5.730 1.00 82.06 121 ILE A O 1
ATOM 905 N N . TYR A 1 122 ? 7.542 2.460 6.318 1.00 89.50 122 TYR A N 1
ATOM 906 C CA . TYR A 1 122 ? 8.174 1.234 5.848 1.00 89.50 122 TYR A CA 1
ATOM 907 C C . TYR A 1 122 ? 8.471 1.306 4.341 1.00 89.50 122 TYR A C 1
ATOM 909 O O . TYR A 1 122 ? 7.589 1.589 3.529 1.00 89.50 122 TYR A O 1
ATOM 917 N N . HIS A 1 123 ? 9.719 1.040 3.956 1.00 95.38 123 HIS A N 1
ATOM 918 C CA . HIS A 1 123 ? 10.219 1.264 2.595 1.00 95.38 123 HIS A CA 1
ATOM 919 C C . HIS A 1 123 ? 9.401 0.537 1.514 1.00 95.38 123 HIS A C 1
ATOM 921 O O . HIS A 1 123 ? 9.155 1.115 0.456 1.00 95.38 123 HIS A O 1
ATOM 927 N N . THR A 1 124 ? 8.935 -0.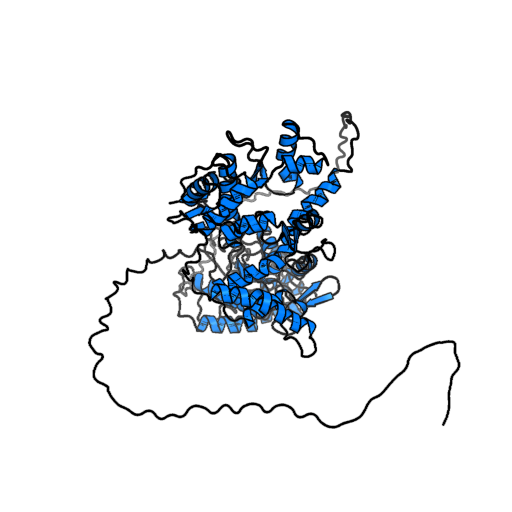691 1.778 1.00 94.94 124 THR A N 1
ATOM 928 C CA . THR A 1 124 ? 8.122 -1.470 0.831 1.00 94.94 124 THR A CA 1
ATOM 929 C C . THR A 1 124 ? 6.763 -0.813 0.628 1.00 94.94 124 THR A C 1
ATOM 931 O O . THR A 1 124 ? 6.334 -0.637 -0.507 1.00 94.94 124 THR A O 1
ATOM 934 N N . ALA A 1 125 ? 6.115 -0.366 1.709 1.00 89.38 125 ALA A N 1
ATOM 935 C CA . ALA A 1 125 ? 4.835 0.337 1.632 1.00 89.38 125 ALA A CA 1
ATOM 936 C C . ALA A 1 125 ? 4.969 1.660 0.861 1.00 89.38 125 ALA A C 1
ATOM 938 O O . ALA A 1 125 ? 4.134 1.980 0.014 1.00 89.38 125 ALA A O 1
ATOM 939 N N . PHE A 1 126 ? 6.060 2.398 1.095 1.00 94.00 126 PHE A N 1
ATOM 940 C CA . PHE A 1 126 ? 6.342 3.632 0.365 1.00 94.00 126 PHE A CA 1
ATOM 941 C C . PHE A 1 126 ? 6.576 3.379 -1.133 1.00 94.00 126 PHE A C 1
ATOM 943 O O . PHE A 1 126 ? 6.016 4.085 -1.971 1.00 94.00 126 PHE A O 1
ATOM 950 N N . ALA A 1 127 ? 7.351 2.347 -1.480 1.00 97.31 127 ALA A N 1
ATOM 951 C CA . ALA A 1 127 ? 7.588 1.955 -2.866 1.00 97.31 127 ALA A CA 1
ATOM 952 C C . ALA A 1 127 ? 6.298 1.487 -3.560 1.00 97.31 127 ALA A C 1
ATOM 954 O O . ALA A 1 127 ? 6.009 1.940 -4.662 1.00 97.31 127 ALA A O 1
ATOM 955 N N . VAL A 1 128 ? 5.476 0.662 -2.906 1.00 95.69 128 VAL A N 1
ATOM 956 C CA . VAL A 1 128 ? 4.171 0.230 -3.436 1.00 95.69 128 VAL A CA 1
ATOM 957 C C . VAL A 1 128 ? 3.274 1.430 -3.715 1.00 95.69 128 VAL A C 1
ATOM 959 O O . VAL A 1 128 ? 2.730 1.530 -4.811 1.00 95.69 128 VAL A O 1
ATOM 962 N N . SER A 1 129 ? 3.169 2.375 -2.776 1.00 90.25 129 SER A N 1
ATOM 963 C CA . SER A 1 129 ? 2.395 3.607 -2.974 1.00 90.25 129 SER A CA 1
ATOM 964 C C . SER A 1 129 ? 2.882 4.410 -4.186 1.00 90.25 129 SER A C 1
ATOM 966 O O . SER A 1 129 ? 2.064 4.880 -4.977 1.00 90.25 129 SER A O 1
ATOM 968 N N . TYR A 1 130 ? 4.202 4.515 -4.371 1.00 95.75 130 TYR A N 1
ATOM 969 C CA . TYR A 1 130 ? 4.811 5.201 -5.511 1.00 95.75 130 TYR A CA 1
ATOM 970 C C . TYR A 1 130 ? 4.530 4.494 -6.848 1.00 95.75 130 TYR A C 1
ATOM 972 O O . TYR A 1 130 ? 4.022 5.112 -7.783 1.00 95.75 130 TYR A O 1
ATOM 980 N N . TYR A 1 131 ? 4.812 3.193 -6.947 1.00 96.69 131 TYR A N 1
ATOM 981 C CA . TYR A 1 131 ? 4.661 2.451 -8.203 1.00 96.69 131 TYR A CA 1
ATOM 982 C C . TYR A 1 131 ? 3.208 2.147 -8.572 1.00 96.69 131 TYR A C 1
ATOM 984 O O . TYR A 1 131 ? 2.908 2.004 -9.753 1.00 96.69 131 TYR A O 1
ATOM 992 N N . SER A 1 132 ? 2.289 2.179 -7.602 1.00 91.56 132 SER A N 1
ATOM 993 C CA . SER A 1 132 ? 0.839 2.166 -7.859 1.00 91.56 132 SER A CA 1
ATOM 994 C C . SER A 1 132 ? 0.338 3.414 -8.603 1.00 91.56 132 SER A C 1
ATOM 996 O O . SER A 1 132 ? -0.835 3.479 -8.959 1.00 91.56 132 SER A O 1
ATOM 998 N N . GLN A 1 133 ? 1.193 4.428 -8.786 1.00 90.62 133 GLN A N 1
ATOM 999 C CA . GLN A 1 133 ? 0.868 5.694 -9.451 1.00 90.62 133 GLN A CA 1
ATOM 1000 C C . GLN A 1 133 ? 1.732 5.957 -10.691 1.00 90.62 133 GLN A C 1
ATOM 1002 O O . GLN A 1 133 ? 1.282 6.637 -11.603 1.00 90.62 133 GLN A O 1
ATOM 1007 N N . SER A 1 134 ? 2.974 5.458 -10.732 1.00 90.25 134 SER A N 1
ATOM 1008 C CA . SER A 1 134 ? 3.909 5.740 -11.833 1.00 90.25 134 SER A CA 1
ATOM 1009 C C . SER A 1 134 ? 3.803 4.776 -13.017 1.00 90.25 134 SER A C 1
ATOM 1011 O O . SER A 1 134 ? 4.374 5.047 -14.072 1.00 90.25 134 SER A O 1
ATOM 1013 N N . HIS A 1 135 ? 3.128 3.636 -12.836 1.00 94.50 135 HIS A N 1
ATOM 1014 C CA . HIS A 1 135 ? 3.017 2.555 -13.827 1.00 94.50 135 HIS A CA 1
ATOM 1015 C C . HIS A 1 135 ? 4.379 1.972 -14.263 1.00 94.50 135 HIS A C 1
ATOM 1017 O O . HIS A 1 135 ? 4.515 1.379 -15.334 1.00 94.50 135 HIS A O 1
ATOM 1023 N N . GLY A 1 136 ? 5.424 2.164 -13.448 1.00 96.00 136 GLY A N 1
ATOM 1024 C CA . GLY A 1 136 ? 6.799 1.790 -13.796 1.00 96.00 136 GLY A CA 1
ATOM 1025 C C . GLY A 1 136 ? 7.105 0.296 -13.665 1.00 96.00 136 GLY A C 1
ATOM 1026 O O . GLY A 1 136 ? 8.046 -0.193 -14.287 1.00 96.00 136 GLY A O 1
ATOM 1027 N N . CYS A 1 137 ? 6.326 -0.452 -12.880 1.00 98.12 137 CYS A N 1
ATOM 1028 C CA . CYS A 1 137 ? 6.574 -1.873 -12.660 1.00 98.12 137 CYS A CA 1
ATOM 1029 C C . CYS A 1 137 ? 5.302 -2.671 -12.367 1.00 98.12 137 CYS A C 1
ATOM 1031 O O . CYS A 1 137 ? 4.252 -2.109 -12.062 1.00 98.12 137 CYS A O 1
ATOM 1033 N N . HIS A 1 138 ? 5.433 -3.995 -12.438 1.00 98.56 138 HIS A N 1
ATOM 1034 C CA . HIS A 1 138 ? 4.380 -4.941 -12.075 1.00 98.56 138 HIS A CA 1
ATOM 1035 C C . HIS A 1 138 ? 4.525 -5.408 -10.624 1.00 98.56 138 HIS A C 1
ATOM 1037 O O . HIS A 1 138 ? 3.527 -5.650 -9.949 1.00 98.56 138 HIS A O 1
ATOM 1043 N N . TYR A 1 139 ? 5.766 -5.510 -10.137 1.00 98.75 139 TYR A N 1
ATOM 1044 C CA . TYR A 1 139 ? 6.085 -6.024 -8.809 1.00 98.75 139 TYR A CA 1
ATOM 1045 C C . TYR A 1 139 ? 7.028 -5.094 -8.046 1.00 98.75 139 TYR A C 1
ATOM 1047 O O . TYR A 1 139 ? 7.971 -4.549 -8.617 1.00 98.75 139 TYR A O 1
ATOM 1055 N N . VAL A 1 140 ? 6.820 -4.986 -6.735 1.00 98.62 140 VAL A N 1
ATOM 1056 C CA . VAL A 1 140 ? 7.753 -4.380 -5.779 1.00 98.62 140 VAL A CA 1
ATOM 1057 C C . VAL A 1 140 ? 8.269 -5.476 -4.852 1.00 98.62 140 VAL A C 1
ATOM 1059 O O . VAL A 1 140 ? 7.485 -6.204 -4.248 1.00 98.62 140 VAL A O 1
ATOM 1062 N N . ASN A 1 141 ? 9.590 -5.590 -4.740 1.00 98.62 141 ASN A N 1
ATOM 1063 C CA . ASN A 1 141 ? 10.281 -6.589 -3.933 1.00 98.62 141 ASN A CA 1
ATOM 1064 C C . ASN A 1 141 ? 11.004 -5.921 -2.751 1.00 98.62 141 ASN A C 1
ATOM 1066 O O . ASN A 1 141 ? 12.093 -5.345 -2.889 1.00 98.62 141 ASN A O 1
ATOM 1070 N N . GLY A 1 142 ? 10.361 -5.980 -1.589 1.00 97.75 142 GLY A N 1
ATOM 1071 C CA . GLY A 1 142 ? 10.860 -5.500 -0.307 1.00 97.75 142 GLY A CA 1
ATOM 1072 C C . GLY A 1 142 ? 11.905 -6.416 0.332 1.00 97.75 142 GLY A C 1
ATOM 1073 O O . GLY A 1 142 ? 12.173 -7.521 -0.130 1.00 97.75 142 GLY A O 1
ATOM 1074 N N . TRP A 1 143 ? 12.521 -5.961 1.424 1.00 97.44 143 TRP A N 1
ATOM 1075 C CA . TRP A 1 143 ? 13.674 -6.621 2.051 1.00 97.44 143 TRP A CA 1
ATOM 1076 C C . TRP A 1 143 ? 13.381 -8.024 2.584 1.00 97.44 143 TRP A C 1
ATOM 1078 O O . TRP A 1 143 ? 14.325 -8.798 2.751 1.00 97.44 143 TRP A O 1
ATOM 1088 N N . ARG A 1 144 ? 12.112 -8.361 2.855 1.00 91.38 144 ARG A N 1
ATOM 1089 C CA . ARG A 1 144 ? 11.731 -9.689 3.362 1.00 91.38 144 ARG A CA 1
ATOM 1090 C C . ARG A 1 144 ? 11.284 -10.671 2.268 1.00 91.38 144 ARG A C 1
ATOM 1092 O O . ARG A 1 144 ? 10.982 -11.816 2.594 1.00 91.38 144 ARG A O 1
ATOM 1099 N N . GLY A 1 145 ? 11.271 -10.255 0.998 1.00 92.56 145 GLY A N 1
ATOM 1100 C CA . GLY A 1 145 ? 10.951 -11.113 -0.146 1.00 92.56 145 GLY A CA 1
ATOM 1101 C C . GLY A 1 145 ? 9.601 -11.836 -0.034 1.00 92.56 145 GLY A C 1
ATOM 1102 O O . GLY A 1 145 ? 8.683 -11.374 0.639 1.00 92.56 145 GLY A O 1
ATOM 1103 N N . VAL A 1 146 ? 9.478 -12.998 -0.681 1.00 85.31 146 VAL A N 1
ATOM 1104 C CA . VAL A 1 146 ? 8.236 -13.800 -0.701 1.00 85.31 146 VAL A CA 1
ATOM 1105 C C . VAL A 1 146 ? 7.868 -14.317 0.692 1.00 85.31 146 VAL A C 1
ATOM 1107 O O . VAL A 1 146 ? 6.740 -14.136 1.142 1.00 85.31 146 VAL A O 1
ATOM 1110 N N . SER A 1 147 ? 8.822 -14.926 1.404 1.00 73.94 147 SER A N 1
ATOM 1111 C CA . SER A 1 147 ? 8.583 -15.576 2.703 1.00 73.94 147 SER A CA 1
ATOM 1112 C C . SER A 1 147 ? 8.142 -14.599 3.795 1.00 73.94 147 SER A C 1
ATOM 1114 O O . SER A 1 147 ? 7.396 -14.974 4.699 1.00 73.94 147 SER A O 1
ATOM 1116 N N . GLY A 1 148 ? 8.556 -13.334 3.700 1.00 70.94 148 GLY A N 1
ATOM 1117 C CA . GLY A 1 148 ? 8.111 -12.266 4.588 1.00 70.94 148 GLY A CA 1
ATOM 1118 C C . GLY A 1 148 ? 6.856 -11.517 4.140 1.00 70.94 148 GLY A C 1
ATOM 1119 O O . GLY A 1 148 ? 6.468 -10.578 4.834 1.00 70.94 148 GLY A O 1
ATOM 1120 N N . GLY A 1 149 ? 6.237 -11.897 3.016 1.00 78.81 149 GLY A N 1
ATOM 1121 C CA . GLY A 1 149 ? 5.069 -11.210 2.451 1.00 78.81 149 GLY A CA 1
ATOM 1122 C C . GLY A 1 149 ? 5.382 -9.842 1.834 1.00 78.81 149 GLY A C 1
ATOM 1123 O O . GLY A 1 149 ? 4.513 -8.978 1.794 1.00 78.81 149 GLY A O 1
ATOM 1124 N N . ASP A 1 150 ? 6.620 -9.645 1.385 1.00 91.81 150 ASP A N 1
ATOM 1125 C CA . ASP A 1 150 ? 7.186 -8.375 0.913 1.00 91.81 150 ASP A CA 1
ATOM 1126 C C . ASP A 1 150 ? 7.409 -8.345 -0.609 1.00 91.81 150 ASP A C 1
ATOM 1128 O O . ASP A 1 150 ? 7.974 -7.385 -1.134 1.00 91.81 150 ASP A O 1
ATOM 1132 N N . LEU A 1 151 ? 6.963 -9.381 -1.326 1.00 97.38 151 LEU A N 1
ATOM 1133 C CA . LEU A 1 151 ? 6.783 -9.341 -2.774 1.00 97.38 151 LEU A CA 1
ATOM 1134 C C . LEU A 1 151 ? 5.335 -8.944 -3.069 1.00 97.38 151 LEU A C 1
ATOM 1136 O O . LEU A 1 151 ? 4.422 -9.745 -2.861 1.00 97.38 151 LEU A O 1
ATOM 1140 N N . LEU A 1 152 ? 5.129 -7.718 -3.551 1.00 97.62 152 LEU A N 1
ATOM 1141 C CA . LEU A 1 152 ? 3.802 -7.191 -3.851 1.00 97.62 152 LEU A CA 1
ATOM 1142 C C . LEU A 1 152 ? 3.604 -6.978 -5.344 1.00 97.62 152 LEU A C 1
ATOM 1144 O O . LEU A 1 152 ? 4.466 -6.410 -6.012 1.00 97.62 152 LEU A O 1
ATOM 1148 N N . GLN A 1 153 ? 2.443 -7.380 -5.847 1.00 98.25 153 GLN A N 1
ATOM 1149 C CA . GLN A 1 153 ? 2.017 -7.121 -7.214 1.00 98.25 153 GLN A CA 1
ATOM 1150 C C . GLN A 1 153 ? 1.211 -5.821 -7.271 1.00 98.25 153 GLN A C 1
ATOM 1152 O O . GLN A 1 153 ? 0.125 -5.738 -6.695 1.00 98.25 153 GLN A O 1
ATOM 1157 N N . VAL A 1 154 ? 1.743 -4.812 -7.960 1.00 97.69 154 VAL A N 1
ATOM 1158 C CA . VAL A 1 154 ? 1.149 -3.470 -8.108 1.00 97.69 154 VAL A CA 1
ATOM 1159 C C . VAL A 1 154 ? 0.436 -3.268 -9.448 1.00 97.69 154 VAL A C 1
ATOM 1161 O O . VAL A 1 154 ? -0.225 -2.250 -9.622 1.00 97.69 154 VAL A O 1
ATOM 1164 N N . ALA A 1 155 ? 0.529 -4.231 -10.367 1.00 97.12 155 ALA A N 1
ATOM 1165 C CA . ALA A 1 155 ? -0.299 -4.309 -11.570 1.00 97.12 155 ALA A CA 1
ATOM 1166 C C . ALA A 1 155 ? -0.393 -5.732 -12.115 1.00 97.12 155 ALA A C 1
ATOM 1168 O O . ALA A 1 155 ? 0.501 -6.558 -11.905 1.00 97.12 155 ALA A O 1
ATOM 1169 N N . ASN A 1 156 ? -1.472 -6.004 -12.847 1.00 97.38 156 ASN A N 1
ATOM 1170 C CA . ASN A 1 156 ? -1.628 -7.252 -13.582 1.00 97.38 156 ASN A CA 1
ATOM 1171 C C . ASN A 1 156 ? -0.591 -7.333 -14.718 1.00 97.38 156 ASN A C 1
ATOM 1173 O O . ASN A 1 156 ? -0.315 -6.345 -15.387 1.00 97.38 156 ASN A O 1
ATOM 1177 N N . GLU A 1 157 ? -0.024 -8.513 -14.965 1.00 97.56 157 GLU A N 1
ATOM 1178 C CA . GLU A 1 157 ? 0.975 -8.712 -16.026 1.00 97.56 157 GLU A CA 1
ATOM 1179 C C . GLU A 1 157 ? 0.438 -8.522 -17.455 1.00 97.56 157 GLU A C 1
ATOM 1181 O O . GLU A 1 157 ? 1.243 -8.415 -18.380 1.00 97.56 157 GLU A O 1
ATOM 1186 N N . ARG A 1 158 ? -0.888 -8.469 -17.660 1.00 95.56 158 ARG A N 1
ATOM 1187 C CA . ARG A 1 158 ? -1.502 -8.101 -18.952 1.00 95.56 158 ARG A CA 1
ATOM 1188 C C . ARG A 1 158 ? -1.205 -6.658 -19.355 1.00 95.56 158 ARG A C 1
ATOM 1190 O O . ARG A 1 158 ? -1.190 -6.355 -20.547 1.00 95.56 158 ARG A O 1
ATOM 1197 N N . GLU A 1 159 ? -0.952 -5.807 -18.367 1.00 96.31 159 GLU A N 1
ATOM 1198 C CA . GLU A 1 159 ? -0.642 -4.403 -18.564 1.00 96.31 159 GLU A CA 1
ATOM 1199 C C . GLU A 1 159 ? 0.769 -4.220 -19.135 1.00 96.31 159 GLU A C 1
ATOM 1201 O O . GLU A 1 159 ? 1.665 -5.059 -18.987 1.00 96.31 159 GLU A O 1
ATOM 1206 N N . GLN A 1 160 ? 0.976 -3.085 -19.790 1.00 97.19 160 GLN A N 1
ATOM 1207 C CA . GLN A 1 160 ? 2.274 -2.613 -20.230 1.00 97.19 160 GLN A CA 1
ATOM 1208 C C . GLN A 1 160 ? 2.864 -1.672 -19.172 1.00 97.19 160 GLN A C 1
ATOM 1210 O O . GLN A 1 160 ? 2.443 -0.524 -19.044 1.00 97.19 160 GLN A O 1
ATOM 1215 N N . ALA A 1 161 ? 3.889 -2.125 -18.448 1.00 97.00 161 ALA A N 1
ATOM 1216 C CA . ALA A 1 161 ? 4.634 -1.259 -17.533 1.00 97.00 161 ALA A CA 1
ATOM 1217 C C . ALA A 1 161 ? 5.652 -0.386 -18.280 1.00 97.00 161 ALA A C 1
ATOM 1219 O O . ALA A 1 161 ? 6.334 -0.850 -19.191 1.00 97.00 161 ALA A O 1
ATOM 1220 N N . ASN A 1 162 ? 5.835 0.858 -17.844 1.00 96.81 162 ASN A N 1
ATOM 1221 C CA . ASN A 1 162 ? 6.774 1.811 -18.446 1.00 96.81 162 ASN A CA 1
ATOM 1222 C C . ASN A 1 162 ? 8.151 1.798 -17.764 1.00 96.81 162 ASN A C 1
ATOM 1224 O O . ASN A 1 162 ? 8.700 2.845 -17.425 1.00 96.81 162 ASN A O 1
ATOM 1228 N N . GLY A 1 163 ? 8.712 0.608 -17.537 1.00 96.44 163 GLY A N 1
ATOM 1229 C CA . GLY A 1 163 ? 9.907 0.463 -16.701 1.00 96.44 163 GLY A CA 1
ATOM 1230 C C . GLY A 1 163 ? 11.251 0.608 -17.420 1.00 96.44 163 GLY A C 1
ATOM 1231 O O . GLY A 1 163 ? 12.248 0.862 -16.758 1.00 96.44 163 GLY A O 1
ATOM 1232 N N . VAL A 1 164 ? 11.323 0.459 -18.749 1.00 97.75 164 VAL A N 1
ATOM 1233 C CA . VAL A 1 164 ? 12.578 0.564 -19.523 1.00 97.75 164 VAL A CA 1
ATOM 1234 C C . VAL A 1 164 ? 12.433 1.568 -20.667 1.00 97.75 164 VAL A C 1
ATOM 1236 O O . VAL A 1 164 ? 11.683 1.355 -21.619 1.00 97.75 164 VAL A O 1
ATOM 1239 N N . GLY A 1 165 ? 13.195 2.663 -20.602 1.00 95.62 165 GLY A N 1
ATOM 1240 C CA . GLY A 1 165 ? 13.277 3.669 -21.665 1.00 95.62 165 GLY A CA 1
ATOM 1241 C C . GLY A 1 165 ? 14.488 3.444 -22.572 1.00 95.62 165 GLY A C 1
ATOM 1242 O O . GLY A 1 165 ? 15.621 3.586 -22.119 1.00 95.62 165 GLY A O 1
ATOM 1243 N N . VAL A 1 166 ? 14.262 3.132 -23.854 1.00 96.00 166 VAL A N 1
ATOM 1244 C CA . VAL A 1 166 ? 15.321 2.737 -24.815 1.00 96.00 166 VAL A CA 1
ATOM 1245 C C . VAL A 1 166 ? 15.757 3.834 -25.797 1.00 96.00 166 VAL A C 1
ATOM 1247 O O . VAL A 1 166 ? 16.593 3.566 -26.654 1.00 96.00 166 VAL A O 1
ATOM 1250 N N . GLY A 1 167 ? 15.198 5.047 -25.716 1.00 95.38 167 GLY A N 1
ATOM 1251 C CA . GLY A 1 167 ? 15.380 6.095 -26.734 1.00 95.38 167 GLY A CA 1
ATOM 1252 C C . GLY A 1 167 ? 16.845 6.449 -27.009 1.00 95.38 167 GLY A C 1
ATOM 1253 O O . GLY A 1 167 ? 17.319 6.315 -28.137 1.00 95.38 167 GLY A O 1
ATOM 1254 N N . ASP A 1 168 ? 17.586 6.832 -25.972 1.00 95.81 168 ASP A N 1
ATOM 1255 C CA . ASP A 1 168 ? 18.993 7.223 -26.126 1.00 95.81 168 ASP A CA 1
ATOM 1256 C C . ASP A 1 168 ? 19.900 6.032 -26.453 1.00 95.81 168 ASP A C 1
ATOM 1258 O O . ASP A 1 168 ? 20.787 6.132 -27.300 1.00 95.81 168 ASP A O 1
ATOM 1262 N N . GLN A 1 169 ? 19.616 4.869 -25.858 1.00 96.56 169 GLN A N 1
ATOM 1263 C CA . GLN A 1 169 ? 20.315 3.626 -26.179 1.00 96.56 169 GLN A CA 1
ATOM 1264 C C . GLN A 1 169 ? 20.181 3.273 -27.666 1.00 96.56 169 GLN A C 1
ATOM 1266 O O . GLN A 1 169 ? 21.159 2.862 -28.291 1.00 96.56 169 GLN A O 1
ATOM 1271 N N . ARG A 1 170 ? 18.980 3.435 -28.232 1.00 97.06 170 ARG A N 1
ATOM 1272 C CA . ARG A 1 170 ? 18.712 3.201 -29.652 1.00 97.06 170 ARG A CA 1
ATOM 1273 C C . ARG A 1 170 ? 19.464 4.194 -30.524 1.00 97.06 170 ARG A C 1
ATOM 1275 O O . ARG A 1 170 ? 20.181 3.765 -31.415 1.00 97.06 170 ARG A O 1
ATOM 1282 N N . ARG A 1 171 ? 19.409 5.485 -30.190 1.00 97.44 171 ARG A N 1
ATOM 1283 C CA . ARG A 1 171 ? 20.161 6.529 -30.900 1.00 97.44 171 ARG A CA 1
ATOM 1284 C C . ARG A 1 171 ? 21.663 6.228 -30.955 1.00 97.44 171 ARG A C 1
ATOM 1286 O O . ARG A 1 171 ? 22.277 6.383 -32.005 1.00 97.44 171 ARG A O 1
ATOM 1293 N N . SER A 1 172 ? 22.248 5.776 -29.844 1.00 97.50 172 SER A N 1
ATOM 1294 C CA . SER A 1 172 ? 23.663 5.380 -29.783 1.00 97.50 172 SER A CA 1
ATOM 1295 C C . SER A 1 172 ? 23.973 4.178 -30.692 1.00 97.50 172 SER A C 1
ATOM 1297 O O . SER A 1 172 ? 24.987 4.170 -31.394 1.00 97.50 172 SER A O 1
ATOM 1299 N N . ILE A 1 173 ? 23.085 3.180 -30.736 1.00 97.56 173 ILE A N 1
ATOM 1300 C CA . ILE A 1 173 ? 23.225 1.992 -31.595 1.00 97.56 173 ILE A CA 1
ATOM 1301 C C . ILE A 1 173 ? 23.083 2.352 -33.075 1.00 97.56 173 ILE A C 1
ATOM 1303 O O . ILE A 1 173 ? 23.955 1.990 -33.860 1.00 97.56 173 ILE A O 1
ATOM 1307 N N . ASP A 1 174 ? 22.049 3.108 -33.445 1.00 97.38 174 ASP A N 1
ATOM 1308 C CA . ASP A 1 174 ? 21.762 3.488 -34.835 1.00 97.38 174 ASP A CA 1
ATOM 1309 C C . ASP A 1 174 ? 22.909 4.313 -35.451 1.00 97.38 174 ASP A C 1
ATOM 1311 O O . ASP A 1 174 ? 23.152 4.270 -36.653 1.00 97.38 174 ASP A O 1
ATOM 1315 N N . GLN A 1 175 ? 23.669 5.028 -34.617 1.00 98.00 175 GLN A N 1
ATOM 1316 C CA . GLN A 1 175 ? 24.850 5.796 -35.023 1.00 98.00 175 GLN A CA 1
ATOM 1317 C C . GLN A 1 175 ? 26.158 4.980 -34.999 1.00 98.00 175 GLN A C 1
ATOM 1319 O O . GLN A 1 175 ? 27.233 5.538 -35.231 1.00 98.00 175 GLN A O 1
ATOM 1324 N N . GLY A 1 176 ? 26.112 3.686 -34.665 1.00 97.44 176 GLY A N 1
ATOM 1325 C CA . GLY A 1 176 ? 27.301 2.840 -34.523 1.00 97.44 176 GLY A CA 1
ATOM 1326 C C . GLY A 1 176 ? 28.229 3.278 -33.380 1.00 97.44 176 GLY A C 1
ATOM 1327 O O . GLY A 1 176 ? 29.451 3.125 -33.470 1.00 97.44 176 GLY A O 1
ATOM 1328 N N . ARG A 1 177 ? 27.669 3.883 -32.321 1.00 97.75 177 ARG A N 1
ATOM 1329 C CA . ARG A 1 177 ? 28.415 4.473 -31.194 1.00 97.75 177 ARG A CA 1
ATOM 1330 C C . ARG A 1 177 ? 28.253 3.742 -29.865 1.00 97.75 177 ARG A C 1
ATOM 1332 O O . ARG A 1 177 ? 28.957 4.102 -28.932 1.00 97.75 177 ARG A O 1
ATOM 1339 N N . PHE A 1 178 ? 27.439 2.686 -29.793 1.00 96.50 178 PHE A N 1
ATOM 1340 C CA . PHE A 1 178 ? 27.158 1.929 -28.562 1.00 96.50 178 PHE A CA 1
ATOM 1341 C C . PHE A 1 178 ? 28.375 1.716 -27.643 1.00 96.50 178 PHE A C 1
ATOM 1343 O O . PHE A 1 178 ? 28.339 2.092 -26.475 1.00 96.50 178 PHE A O 1
ATOM 1350 N N . GLU A 1 179 ? 29.465 1.143 -28.159 1.00 97.31 179 GLU A N 1
ATOM 1351 C CA . GLU A 1 179 ? 30.657 0.877 -27.340 1.00 97.31 179 GLU A CA 1
ATOM 1352 C C . GLU A 1 179 ? 31.491 2.132 -27.060 1.00 97.31 179 GLU A C 1
ATOM 1354 O O . GLU A 1 179 ? 32.151 2.214 -26.030 1.00 97.31 179 GLU A O 1
ATOM 1359 N N . LYS A 1 180 ? 31.466 3.113 -27.968 1.00 97.19 180 LYS A N 1
ATOM 1360 C CA . LYS A 1 180 ? 32.215 4.375 -27.837 1.00 97.19 180 LYS A CA 1
ATOM 1361 C C . LYS A 1 180 ? 31.598 5.296 -26.788 1.00 97.19 180 LYS A C 1
ATOM 1363 O O . LYS A 1 180 ? 32.309 6.072 -26.160 1.00 97.19 180 LYS A O 1
ATOM 1368 N N . ASP A 1 181 ? 30.289 5.192 -26.621 1.00 96.25 181 ASP A N 1
ATOM 1369 C CA . ASP A 1 181 ? 29.492 5.987 -25.698 1.00 96.25 181 ASP A CA 1
ATOM 1370 C C . ASP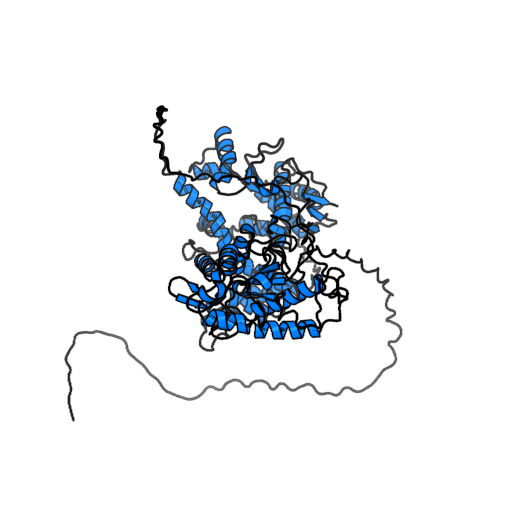 A 1 181 ? 29.498 5.412 -24.265 1.00 96.25 181 ASP A C 1
ATOM 1372 O O . ASP A 1 181 ? 28.892 5.990 -23.363 1.00 96.25 181 ASP A O 1
ATOM 1376 N N . LEU A 1 182 ? 30.183 4.284 -24.036 1.00 95.50 182 LEU A N 1
ATOM 1377 C CA . LEU A 1 182 ? 30.246 3.591 -22.752 1.00 95.50 182 LEU A CA 1
ATOM 1378 C C . LEU A 1 182 ? 31.678 3.490 -22.207 1.00 95.50 182 LEU A C 1
ATOM 1380 O O . LEU A 1 182 ? 32.634 3.339 -22.968 1.00 95.50 182 LEU A O 1
ATOM 1384 N N . PRO A 1 183 ? 31.861 3.473 -20.872 1.00 94.38 183 PRO A N 1
ATOM 1385 C CA . PRO A 1 183 ? 33.145 3.122 -20.283 1.00 94.38 183 PRO A CA 1
ATOM 1386 C C . PRO A 1 183 ? 33.582 1.712 -20.705 1.00 94.38 183 PRO A C 1
ATOM 1388 O O . PRO A 1 183 ? 32.797 0.766 -20.635 1.00 94.38 183 PRO A O 1
ATOM 1391 N N . ALA A 1 184 ? 34.863 1.538 -21.043 1.00 94.31 184 ALA A N 1
ATOM 1392 C CA . ALA A 1 184 ? 35.404 0.249 -21.495 1.00 94.31 184 ALA A CA 1
ATOM 1393 C C . ALA A 1 184 ? 35.144 -0.910 -20.510 1.00 94.31 184 ALA A C 1
ATOM 1395 O O . ALA A 1 184 ? 34.926 -2.048 -20.927 1.00 94.31 184 ALA A O 1
ATOM 1396 N N . ALA A 1 185 ? 35.118 -0.627 -19.202 1.00 92.31 185 ALA A N 1
ATOM 1397 C CA . ALA A 1 185 ? 34.782 -1.616 -18.177 1.00 92.31 185 ALA A CA 1
ATOM 1398 C C . ALA A 1 185 ? 33.328 -2.112 -18.286 1.00 92.31 185 ALA A C 1
ATOM 1400 O O . ALA A 1 185 ? 33.089 -3.311 -18.159 1.00 92.31 185 ALA A O 1
ATOM 1401 N N . VAL A 1 186 ? 32.377 -1.216 -18.582 1.00 94.56 186 VAL A N 1
ATOM 1402 C CA . VAL A 1 186 ? 30.964 -1.567 -18.799 1.00 94.56 186 VAL A CA 1
ATOM 1403 C C . VAL A 1 186 ? 30.820 -2.386 -20.074 1.00 94.56 186 VAL A C 1
ATOM 1405 O O . VAL A 1 186 ? 30.185 -3.434 -20.041 1.00 94.56 186 VAL A O 1
ATOM 1408 N N . VAL A 1 187 ? 31.469 -1.975 -21.171 1.00 96.06 187 VAL A N 1
ATOM 1409 C CA . VAL A 1 187 ? 31.469 -2.743 -22.431 1.00 96.06 187 VAL A CA 1
ATOM 1410 C C . VAL A 1 187 ? 32.018 -4.153 -22.206 1.00 96.06 187 VAL A C 1
ATOM 1412 O O . VAL A 1 187 ? 31.401 -5.128 -22.624 1.00 96.06 187 VAL A O 1
ATOM 1415 N N . THR A 1 188 ? 33.136 -4.278 -21.485 1.00 95.69 188 THR A N 1
ATOM 1416 C CA . THR A 1 188 ? 33.752 -5.578 -21.169 1.00 95.69 188 THR A CA 1
ATOM 1417 C C . THR A 1 188 ? 32.794 -6.481 -20.391 1.00 95.69 188 THR A C 1
ATOM 1419 O O . THR A 1 188 ? 32.633 -7.651 -20.731 1.00 95.69 188 THR A O 1
ATOM 1422 N N . GLN A 1 189 ? 32.127 -5.946 -19.366 1.00 94.94 189 GLN A N 1
ATOM 1423 C CA . GLN A 1 189 ? 31.181 -6.709 -18.548 1.00 94.94 189 GLN A CA 1
ATOM 1424 C C . GLN A 1 189 ? 29.912 -7.080 -19.319 1.00 94.94 189 GLN A C 1
ATOM 1426 O O . GLN A 1 189 ? 29.455 -8.218 -19.222 1.00 94.94 189 GLN A O 1
ATOM 1431 N N . TRP A 1 190 ? 29.387 -6.163 -20.134 1.00 96.75 190 TRP A N 1
ATOM 1432 C CA . TRP A 1 190 ? 28.224 -6.421 -20.978 1.00 96.75 190 TRP A CA 1
ATOM 1433 C C . TRP A 1 190 ? 28.519 -7.519 -22.011 1.00 96.75 190 TRP A C 1
ATOM 1435 O O . TRP A 1 190 ? 27.750 -8.467 -22.140 1.00 96.75 190 TRP A O 1
ATOM 1445 N N . ARG A 1 191 ? 29.681 -7.464 -22.680 1.00 97.12 191 ARG A N 1
ATOM 1446 C CA . ARG A 1 191 ? 30.132 -8.493 -23.637 1.00 97.12 191 ARG A CA 1
ATOM 1447 C C . ARG A 1 191 ? 30.388 -9.846 -22.976 1.00 97.12 191 ARG A C 1
ATOM 1449 O O . ARG A 1 191 ? 30.079 -10.873 -23.572 1.00 97.12 191 ARG A O 1
ATOM 1456 N N . ALA A 1 192 ? 30.929 -9.856 -21.757 1.00 95.69 192 ALA A N 1
ATOM 1457 C CA . ALA A 1 192 ? 31.126 -11.088 -20.995 1.00 95.69 192 ALA A CA 1
ATOM 1458 C C . ALA A 1 192 ? 29.791 -11.747 -20.615 1.00 95.69 192 ALA A C 1
ATOM 1460 O O . ALA A 1 192 ? 29.684 -12.971 -20.614 1.00 95.69 192 ALA A O 1
ATOM 1461 N N . ARG A 1 193 ? 28.771 -10.938 -20.310 1.00 94.81 193 ARG A N 1
ATOM 1462 C CA . ARG A 1 193 ? 27.426 -11.412 -19.974 1.00 94.81 193 ARG A CA 1
ATOM 1463 C C . ARG A 1 193 ? 26.640 -11.878 -21.202 1.00 94.81 193 ARG A C 1
ATOM 1465 O O . ARG A 1 193 ? 25.921 -12.866 -21.104 1.00 94.81 193 ARG A O 1
ATOM 1472 N N . TRP A 1 194 ? 26.812 -11.211 -22.345 1.00 97.12 194 TRP A N 1
ATOM 1473 C CA . TRP A 1 194 ? 26.070 -11.465 -23.585 1.00 97.12 194 TRP A CA 1
ATOM 1474 C C . TRP A 1 194 ? 27.000 -11.789 -24.768 1.00 97.12 194 TRP A C 1
ATOM 1476 O O . TRP A 1 194 ? 27.090 -11.012 -25.728 1.00 97.12 194 TRP A O 1
ATOM 1486 N N . PRO A 1 195 ? 27.715 -12.929 -24.730 1.00 97.00 195 PRO A N 1
ATOM 1487 C CA . PRO A 1 195 ? 28.642 -13.299 -25.793 1.00 97.00 195 PRO A CA 1
ATOM 1488 C C . PRO A 1 195 ? 27.902 -13.485 -27.124 1.00 97.00 195 PRO A C 1
ATOM 1490 O O . PRO A 1 195 ? 26.881 -14.163 -27.196 1.00 97.00 195 PRO A O 1
ATOM 1493 N N . GLY A 1 196 ? 28.423 -12.868 -28.187 1.00 96.94 196 GLY A N 1
ATOM 1494 C CA . GLY A 1 196 ? 27.854 -12.948 -29.538 1.00 96.94 196 GLY A CA 1
ATOM 1495 C C . GLY A 1 196 ? 26.635 -12.053 -29.795 1.00 96.94 196 GLY A C 1
ATOM 1496 O O . GLY A 1 196 ? 26.238 -11.901 -30.947 1.00 96.94 196 GLY A O 1
ATOM 1497 N N . VAL A 1 197 ? 26.065 -11.406 -28.773 1.00 97.88 197 VAL A N 1
ATOM 1498 C CA . VAL A 1 197 ? 24.960 -10.454 -28.958 1.00 97.88 197 VAL A CA 1
ATOM 1499 C C . VAL A 1 197 ? 25.528 -9.120 -29.418 1.00 97.88 197 VAL A C 1
ATOM 1501 O O . VAL A 1 197 ? 26.288 -8.498 -28.688 1.00 97.88 197 VAL A O 1
ATOM 1504 N N . GLU A 1 198 ? 25.160 -8.657 -30.612 1.00 97.81 198 GLU A N 1
ATOM 1505 C CA . GLU A 1 198 ? 25.744 -7.459 -31.233 1.00 97.81 198 GLU A CA 1
ATOM 1506 C C . GLU A 1 198 ? 25.598 -6.194 -30.369 1.00 97.81 198 GLU A C 1
ATOM 1508 O O . GLU A 1 198 ? 26.586 -5.494 -30.141 1.00 97.81 198 GLU A O 1
ATOM 1513 N N . HIS A 1 199 ? 24.395 -5.932 -29.852 1.00 97.56 199 HIS A N 1
ATOM 1514 C CA . HIS A 1 199 ? 24.065 -4.763 -29.033 1.00 97.56 199 HIS A CA 1
ATOM 1515 C C . HIS A 1 199 ? 22.817 -5.026 -28.153 1.00 97.56 199 HIS A C 1
ATOM 1517 O O . HIS A 1 199 ? 22.032 -5.921 -28.480 1.00 97.56 199 HIS A O 1
ATOM 1523 N N . PRO A 1 200 ? 22.547 -4.225 -27.098 1.00 97.75 200 PRO A N 1
ATOM 1524 C CA . PRO A 1 200 ? 21.446 -4.436 -26.141 1.00 97.75 200 PRO A CA 1
ATOM 1525 C C . PRO A 1 200 ? 20.071 -4.698 -26.756 1.00 97.75 200 PRO A C 1
ATOM 1527 O O . PRO A 1 200 ? 19.344 -5.588 -26.327 1.00 97.75 200 PRO A O 1
ATOM 1530 N N . LEU A 1 201 ? 19.722 -3.982 -27.826 1.00 97.25 201 LEU A N 1
ATOM 1531 C CA . LEU A 1 201 ? 18.415 -4.139 -28.471 1.00 97.25 201 LEU A CA 1
ATOM 1532 C C . LEU A 1 201 ? 18.225 -5.479 -29.209 1.00 97.25 201 LEU A C 1
ATOM 1534 O O . LEU A 1 201 ? 17.091 -5.803 -29.547 1.00 97.25 201 LEU A O 1
ATOM 1538 N N . LYS A 1 202 ? 19.288 -6.269 -29.435 1.00 97.88 202 LYS A N 1
ATOM 1539 C CA . LYS A 1 202 ? 19.176 -7.646 -29.954 1.00 97.88 202 LYS A CA 1
ATOM 1540 C C . LYS A 1 202 ? 18.716 -8.647 -28.887 1.00 97.88 202 LYS A C 1
ATOM 1542 O O . LYS A 1 202 ? 18.389 -9.773 -29.236 1.00 97.88 202 LYS A O 1
ATOM 1547 N N . LEU A 1 203 ? 18.665 -8.252 -27.612 1.00 97.62 203 LEU A N 1
ATOM 1548 C CA . LEU A 1 203 ? 18.058 -9.062 -26.549 1.00 97.62 203 LEU A CA 1
ATOM 1549 C C . LEU A 1 203 ? 16.521 -9.070 -26.639 1.00 97.62 203 LEU A C 1
ATOM 1551 O O . LEU A 1 203 ? 15.872 -9.922 -26.042 1.00 97.62 203 LEU A O 1
ATOM 1555 N N . LEU A 1 204 ? 15.922 -8.128 -27.377 1.00 97.38 204 LEU A N 1
ATOM 1556 C CA . LEU A 1 204 ? 14.473 -8.050 -27.537 1.00 97.38 204 LEU A CA 1
ATOM 1557 C C . LEU A 1 204 ? 13.975 -9.056 -28.589 1.00 97.38 204 LEU A C 1
ATOM 1559 O O . LEU A 1 204 ? 14.619 -9.225 -29.626 1.00 97.38 204 LEU A O 1
ATOM 1563 N N . PRO A 1 205 ? 12.786 -9.657 -28.400 1.00 95.81 205 PRO A N 1
ATOM 1564 C CA . PRO A 1 205 ? 12.197 -10.623 -29.332 1.00 95.81 205 PRO A CA 1
ATOM 1565 C C . PRO A 1 205 ? 11.544 -9.931 -30.542 1.00 95.81 205 PRO A C 1
ATOM 1567 O O . PRO A 1 205 ? 10.346 -10.069 -30.781 1.00 95.81 205 PRO A O 1
ATOM 1570 N N . GLY A 1 206 ? 12.307 -9.104 -31.261 1.00 91.12 206 GLY A N 1
ATOM 1571 C CA . GLY A 1 206 ? 11.823 -8.343 -32.420 1.00 91.12 206 GLY A CA 1
ATOM 1572 C C . GLY A 1 206 ? 10.923 -7.147 -32.079 1.00 91.12 206 GLY A C 1
ATOM 1573 O O . GLY A 1 206 ? 10.359 -6.524 -32.976 1.00 91.12 206 GLY A O 1
ATOM 1574 N N . THR A 1 207 ? 10.781 -6.789 -30.799 1.00 93.75 207 THR A N 1
ATOM 1575 C CA . THR A 1 207 ? 10.001 -5.618 -30.374 1.00 93.75 207 THR A CA 1
ATOM 1576 C C . THR A 1 207 ? 10.846 -4.350 -30.338 1.00 93.75 207 THR A C 1
ATOM 1578 O O . THR A 1 207 ? 12.064 -4.375 -30.165 1.00 93.75 207 THR A O 1
ATOM 1581 N N . ARG A 1 208 ? 10.186 -3.190 -30.459 1.00 94.31 208 ARG A N 1
ATOM 1582 C CA . ARG A 1 208 ? 10.860 -1.886 -30.340 1.00 94.31 208 ARG A CA 1
ATOM 1583 C C . ARG A 1 208 ? 11.224 -1.531 -28.895 1.00 94.31 208 ARG A C 1
ATOM 1585 O O . ARG A 1 208 ? 12.181 -0.784 -28.693 1.00 94.31 208 ARG A O 1
ATOM 1592 N N . THR A 1 209 ? 10.482 -2.064 -27.922 1.00 96.06 209 THR A N 1
ATOM 1593 C CA . THR A 1 209 ? 10.636 -1.803 -26.485 1.00 96.06 209 THR A CA 1
ATOM 1594 C C . THR A 1 209 ? 10.488 -3.086 -25.664 1.00 96.06 209 THR A C 1
ATOM 1596 O O . THR A 1 209 ? 9.756 -4.000 -26.057 1.00 96.06 209 THR A O 1
ATOM 1599 N N . ALA A 1 210 ? 11.165 -3.136 -24.515 1.00 97.12 210 ALA A N 1
ATOM 1600 C CA . ALA A 1 210 ? 11.007 -4.199 -23.525 1.00 97.12 210 ALA A CA 1
ATOM 1601 C C . ALA A 1 210 ? 9.649 -4.125 -22.807 1.00 97.12 210 ALA A C 1
ATOM 1603 O O . ALA A 1 210 ? 9.068 -5.158 -22.493 1.00 97.12 210 ALA A O 1
ATOM 1604 N N . ASN A 1 211 ? 9.109 -2.917 -22.618 1.00 97.62 211 ASN A N 1
ATOM 1605 C CA . ASN A 1 211 ? 7.866 -2.671 -21.876 1.00 97.62 211 ASN A CA 1
ATOM 1606 C C . ASN A 1 211 ? 6.684 -3.502 -22.398 1.00 97.62 211 ASN A C 1
ATOM 1608 O O . ASN A 1 211 ? 5.864 -3.978 -21.623 1.00 97.62 211 ASN A O 1
ATOM 1612 N N . SER A 1 212 ? 6.619 -3.722 -23.714 1.00 96.69 212 SER A N 1
ATOM 1613 C CA . SER A 1 212 ? 5.535 -4.471 -24.355 1.00 96.69 212 SER A CA 1
ATOM 1614 C C . SER A 1 212 ? 5.572 -5.976 -24.096 1.00 96.69 212 SER A C 1
ATOM 1616 O O . SER A 1 212 ? 4.554 -6.635 -24.276 1.00 96.69 212 SER A O 1
ATOM 1618 N N . CYS A 1 213 ? 6.728 -6.540 -23.736 1.00 97.06 213 CYS A N 1
ATOM 1619 C CA . CYS A 1 213 ? 6.915 -7.989 -23.674 1.00 97.06 213 CYS A CA 1
ATOM 1620 C C . CYS A 1 213 ? 7.486 -8.501 -22.348 1.00 97.06 213 CYS A C 1
ATOM 1622 O O . CYS A 1 213 ? 7.346 -9.689 -22.056 1.00 97.06 213 CYS A O 1
ATOM 1624 N N . TYR A 1 214 ? 8.063 -7.647 -21.507 1.00 98.50 214 TYR A N 1
ATOM 1625 C CA . TYR A 1 214 ? 8.615 -8.046 -20.217 1.00 98.50 214 TYR A CA 1
ATOM 1626 C C . TYR A 1 214 ? 7.676 -7.763 -19.042 1.00 98.50 214 TYR A C 1
ATOM 1628 O O . TYR A 1 214 ? 6.809 -6.894 -19.080 1.00 98.50 214 TYR A O 1
ATOM 1636 N N . ILE A 1 215 ? 7.864 -8.520 -17.968 1.00 98.56 215 ILE A N 1
ATOM 1637 C CA . ILE A 1 215 ? 7.421 -8.168 -16.619 1.00 98.56 215 ILE A CA 1
ATOM 1638 C C . ILE A 1 215 ? 8.547 -7.388 -15.936 1.00 98.56 215 ILE A C 1
ATOM 1640 O O . ILE A 1 215 ? 9.721 -7.583 -16.237 1.00 98.56 215 ILE A O 1
ATOM 1644 N N . HIS A 1 216 ? 8.193 -6.499 -15.012 1.00 98.69 216 HIS A N 1
ATOM 1645 C CA . HIS A 1 216 ? 9.128 -5.592 -14.348 1.00 98.69 216 HIS A CA 1
ATOM 1646 C C . HIS A 1 216 ? 9.004 -5.753 -12.834 1.00 98.69 216 HIS A C 1
ATOM 1648 O O . HIS A 1 216 ? 7.903 -5.586 -12.299 1.00 98.69 216 HIS A O 1
ATOM 1654 N N . VAL A 1 217 ? 10.116 -6.049 -12.158 1.00 98.75 217 VAL A N 1
ATOM 1655 C CA . VAL A 1 217 ? 10.198 -6.116 -10.692 1.00 98.75 217 VAL A CA 1
ATOM 1656 C C . VAL A 1 217 ? 11.181 -5.085 -10.153 1.00 98.75 217 VAL A C 1
ATOM 1658 O O . VAL A 1 217 ? 12.330 -5.039 -10.576 1.00 98.75 217 VAL A O 1
ATOM 1661 N N . GLU A 1 218 ? 10.729 -4.281 -9.199 1.00 98.62 218 GLU A N 1
ATOM 1662 C CA . GLU A 1 218 ? 11.491 -3.214 -8.552 1.00 98.62 218 GLU A CA 1
ATOM 1663 C C . GLU A 1 218 ? 11.980 -3.650 -7.173 1.00 98.62 218 GLU A C 1
ATOM 1665 O O . GLU A 1 218 ? 11.186 -3.844 -6.251 1.00 98.62 218 GLU A O 1
ATOM 1670 N N . CYS A 1 219 ? 13.294 -3.810 -7.011 1.00 98.69 219 CYS A N 1
ATOM 1671 C CA . CYS A 1 219 ? 13.901 -4.178 -5.735 1.00 98.69 219 CYS A CA 1
ATOM 1672 C C . CYS A 1 219 ? 14.273 -2.926 -4.932 1.00 98.69 219 CYS A C 1
ATOM 1674 O O . CYS A 1 219 ? 15.081 -2.102 -5.372 1.00 98.69 219 CYS A O 1
ATOM 1676 N N . VAL A 1 220 ? 13.731 -2.798 -3.718 1.00 98.38 220 VAL A N 1
ATOM 1677 C CA . VAL A 1 220 ? 14.061 -1.682 -2.816 1.00 98.38 220 VAL A CA 1
ATOM 1678 C C . VAL A 1 220 ? 15.411 -1.962 -2.144 1.00 98.38 220 VAL A C 1
ATOM 1680 O O . VAL A 1 220 ? 15.492 -2.924 -1.381 1.00 98.38 220 VAL A O 1
ATOM 1683 N N . PRO A 1 221 ? 16.486 -1.185 -2.369 1.00 98.38 221 PRO A N 1
ATOM 1684 C CA . PRO A 1 221 ? 17.791 -1.517 -1.802 1.00 98.38 221 PRO A CA 1
ATOM 1685 C C . PRO A 1 221 ? 17.790 -1.365 -0.273 1.00 98.38 221 PRO A C 1
ATOM 1687 O O . PRO A 1 221 ? 17.242 -0.401 0.261 1.00 98.38 221 PRO A O 1
ATOM 1690 N N . CYS A 1 222 ? 18.416 -2.307 0.437 1.00 98.12 222 CYS A N 1
ATOM 1691 C CA . CYS A 1 222 ? 18.631 -2.245 1.887 1.00 98.12 222 CYS A CA 1
ATOM 1692 C C . CYS A 1 222 ? 19.898 -1.470 2.273 1.00 98.12 222 CYS A C 1
ATOM 1694 O O . CYS A 1 222 ? 20.050 -1.073 3.429 1.00 98.12 222 CYS A O 1
ATOM 1696 N N . VAL A 1 223 ? 20.780 -1.220 1.296 1.00 98.00 223 VAL A N 1
ATOM 1697 C CA . VAL A 1 223 ? 21.959 -0.357 1.424 1.00 98.00 223 VAL A CA 1
ATOM 1698 C C . VAL A 1 223 ? 21.811 0.845 0.489 1.00 98.00 223 VAL A C 1
ATOM 1700 O O . VAL A 1 223 ? 21.845 0.700 -0.735 1.00 98.00 223 VAL A O 1
ATOM 1703 N N . PHE A 1 224 ? 21.649 2.043 1.046 1.00 97.38 224 PHE A N 1
ATOM 1704 C CA . PHE A 1 224 ? 21.362 3.265 0.287 1.00 97.38 224 PHE A CA 1
ATOM 1705 C C . PHE A 1 224 ? 21.921 4.518 0.970 1.00 97.38 224 PHE A C 1
ATOM 1707 O O . PHE A 1 224 ? 22.294 4.496 2.139 1.00 97.38 224 PHE A O 1
ATOM 1714 N N . HIS A 1 225 ? 22.004 5.630 0.237 1.00 96.81 225 HIS A N 1
ATOM 1715 C CA . HIS A 1 225 ? 22.430 6.909 0.807 1.00 96.81 225 HIS A CA 1
ATOM 1716 C C . HIS A 1 225 ? 21.255 7.658 1.445 1.00 96.81 225 HIS A C 1
ATOM 1718 O O . HIS A 1 225 ? 20.213 7.844 0.817 1.00 96.81 225 HIS A O 1
ATOM 1724 N N . HIS A 1 226 ? 21.455 8.145 2.667 1.00 96.31 226 HIS A N 1
ATOM 1725 C CA . HIS A 1 226 ? 20.542 9.040 3.371 1.00 96.31 226 HIS A CA 1
ATOM 1726 C C . HIS A 1 226 ? 21.312 10.276 3.846 1.00 96.31 226 HIS A C 1
ATOM 1728 O O . HIS A 1 226 ? 22.197 10.191 4.704 1.00 96.31 226 HIS A O 1
ATOM 1734 N N . GLY A 1 227 ? 21.036 11.422 3.218 1.00 95.25 227 GLY A N 1
ATOM 1735 C CA . GLY A 1 227 ? 21.948 12.565 3.259 1.00 95.25 227 GLY A CA 1
ATOM 1736 C C . GLY A 1 227 ? 23.336 12.163 2.748 1.00 95.25 227 GLY A C 1
ATOM 1737 O O . GLY A 1 227 ? 23.462 11.470 1.740 1.00 95.25 227 GLY A O 1
ATOM 1738 N N . ASN A 1 228 ? 24.381 12.530 3.489 1.00 95.81 228 ASN A N 1
ATOM 1739 C CA . ASN A 1 228 ? 25.771 12.219 3.129 1.00 95.81 228 ASN A CA 1
ATOM 1740 C C . ASN A 1 228 ? 26.267 10.871 3.680 1.00 95.81 228 ASN A C 1
ATOM 1742 O O . ASN A 1 228 ? 27.460 10.581 3.615 1.00 95.81 228 ASN A O 1
ATOM 1746 N N . ARG A 1 229 ? 25.384 10.048 4.259 1.00 96.81 229 ARG A N 1
ATOM 1747 C CA . ARG A 1 229 ? 25.760 8.781 4.900 1.00 96.81 229 ARG A CA 1
ATOM 1748 C C . ARG A 1 229 ? 25.240 7.600 4.100 1.00 96.81 229 ARG A C 1
ATOM 1750 O O . ARG A 1 229 ? 24.098 7.606 3.651 1.00 96.81 229 ARG A O 1
ATOM 1757 N N . LEU A 1 230 ? 26.077 6.576 3.965 1.00 97.19 230 LEU A N 1
ATOM 1758 C CA . LEU A 1 230 ? 25.627 5.261 3.530 1.00 97.19 230 LEU A CA 1
ATOM 1759 C C . LEU A 1 230 ? 24.952 4.572 4.719 1.00 97.19 230 LEU A C 1
ATOM 1761 O O . LEU A 1 230 ? 25.530 4.483 5.802 1.00 97.19 230 LEU A O 1
ATOM 1765 N N . VAL A 1 231 ? 23.726 4.121 4.510 1.00 96.88 231 VAL A N 1
ATOM 1766 C CA . VAL A 1 231 ? 22.882 3.460 5.500 1.00 96.88 231 VAL A CA 1
ATOM 1767 C C . VAL A 1 231 ? 22.667 2.018 5.061 1.00 96.88 231 VAL A C 1
ATOM 1769 O O . VAL A 1 231 ? 22.499 1.751 3.875 1.00 96.88 231 VAL A O 1
ATOM 1772 N N . THR A 1 232 ? 22.704 1.094 6.019 1.00 97.69 232 THR A N 1
ATOM 1773 C CA . THR A 1 232 ? 22.342 -0.317 5.843 1.00 97.69 232 THR A CA 1
ATOM 1774 C C . THR A 1 232 ? 21.226 -0.622 6.828 1.00 97.69 232 THR A C 1
ATOM 1776 O O . THR A 1 232 ? 21.488 -0.736 8.021 1.00 97.69 232 THR A O 1
ATOM 1779 N N . ASP A 1 233 ? 19.994 -0.698 6.336 1.00 93.69 233 ASP A N 1
ATOM 1780 C CA . ASP A 1 233 ? 18.805 -0.903 7.178 1.00 93.69 233 ASP A CA 1
ATOM 1781 C C . ASP A 1 233 ? 18.356 -2.376 7.223 1.00 93.69 233 ASP A C 1
ATOM 1783 O O . ASP A 1 233 ? 17.554 -2.758 8.072 1.00 93.69 233 ASP A O 1
ATOM 1787 N N . ALA A 1 234 ? 18.898 -3.223 6.344 1.00 95.19 234 ALA A N 1
ATOM 1788 C CA . ALA A 1 234 ? 18.824 -4.676 6.464 1.00 95.19 234 ALA A CA 1
ATOM 1789 C C . ALA A 1 234 ? 20.099 -5.330 5.922 1.00 95.19 234 ALA A C 1
ATOM 1791 O O . ALA A 1 234 ? 20.777 -4.771 5.057 1.00 95.19 234 ALA A O 1
ATOM 1792 N N . THR A 1 235 ? 20.414 -6.522 6.429 1.00 97.25 235 THR A N 1
ATOM 1793 C CA . THR A 1 235 ? 21.627 -7.267 6.075 1.00 97.25 235 THR A CA 1
ATOM 1794 C C . THR A 1 235 ? 21.611 -7.657 4.591 1.00 97.25 235 THR A C 1
ATOM 1796 O O . THR A 1 235 ? 20.761 -8.459 4.187 1.00 97.25 235 THR A O 1
ATOM 1799 N N . PRO A 1 236 ? 22.520 -7.112 3.756 1.00 98.25 236 PRO A N 1
ATOM 1800 C CA . PRO A 1 236 ? 22.642 -7.551 2.372 1.00 98.25 236 PRO A CA 1
ATOM 1801 C C . PRO A 1 236 ? 23.145 -9.000 2.326 1.00 98.25 236 PRO A C 1
ATOM 1803 O O . PRO A 1 236 ? 23.817 -9.450 3.253 1.00 98.25 236 PRO A O 1
ATOM 1806 N N . LEU A 1 237 ? 22.863 -9.721 1.235 1.00 97.31 237 LEU A N 1
ATOM 1807 C CA . LEU A 1 237 ? 23.264 -11.129 1.066 1.00 97.31 237 LEU A CA 1
ATOM 1808 C C . LEU A 1 237 ? 24.770 -11.353 1.332 1.00 97.31 237 LEU A C 1
ATOM 1810 O O . LEU A 1 237 ? 25.156 -12.364 1.911 1.00 97.31 237 LEU A O 1
ATOM 1814 N N . ARG A 1 238 ? 25.622 -10.397 0.945 1.00 97.19 238 ARG A N 1
ATOM 1815 C CA . ARG A 1 238 ? 27.049 -10.348 1.299 1.00 97.19 238 ARG A CA 1
ATOM 1816 C C . ARG A 1 238 ? 27.581 -8.908 1.222 1.00 97.19 238 ARG A C 1
ATOM 1818 O O . ARG A 1 238 ? 26.928 -8.060 0.606 1.00 97.19 238 ARG A O 1
ATOM 1825 N N . PRO A 1 239 ? 28.752 -8.604 1.821 1.00 96.56 239 PRO A N 1
ATOM 1826 C CA . PRO A 1 239 ? 29.346 -7.270 1.758 1.00 96.56 239 PRO A CA 1
ATOM 1827 C C . PRO A 1 239 ? 29.494 -6.754 0.321 1.00 96.56 239 PRO A C 1
ATOM 1829 O O . PRO A 1 239 ? 29.905 -7.490 -0.573 1.00 96.56 239 PRO A O 1
ATOM 1832 N N . GLY A 1 240 ? 29.166 -5.478 0.111 1.00 94.56 240 GLY A N 1
ATOM 1833 C CA . GLY A 1 240 ? 29.196 -4.815 -1.198 1.00 94.56 240 GLY A CA 1
ATOM 1834 C C . GLY A 1 240 ? 27.862 -4.836 -1.952 1.00 94.56 240 GLY A C 1
ATOM 1835 O O . GLY A 1 240 ? 27.592 -3.900 -2.705 1.00 94.56 240 GLY A O 1
ATOM 1836 N N . LEU A 1 241 ? 27.001 -5.828 -1.697 1.00 97.62 241 LEU A N 1
ATOM 1837 C CA . LEU A 1 241 ? 25.661 -5.879 -2.286 1.00 97.62 241 LEU A CA 1
ATOM 1838 C C . LEU A 1 241 ? 24.713 -4.866 -1.633 1.00 97.62 241 LEU A C 1
ATOM 1840 O O . LEU A 1 241 ? 24.952 -4.380 -0.525 1.00 97.62 241 LEU A O 1
ATOM 1844 N N . ARG A 1 242 ? 23.603 -4.577 -2.319 1.00 98.19 242 ARG A N 1
ATOM 1845 C CA . ARG A 1 242 ? 22.556 -3.655 -1.847 1.00 98.19 242 ARG A CA 1
ATOM 1846 C C . ARG A 1 242 ? 21.214 -4.310 -1.547 1.00 98.19 242 ARG A C 1
ATOM 1848 O O . ARG A 1 242 ? 20.286 -3.597 -1.177 1.00 98.19 242 ARG A O 1
ATOM 1855 N N . PHE A 1 243 ? 21.107 -5.627 -1.693 1.00 98.50 243 PHE A N 1
ATOM 1856 C CA . PHE A 1 243 ? 19.854 -6.362 -1.524 1.00 98.50 243 PHE A CA 1
ATOM 1857 C C . PHE A 1 243 ? 20.047 -7.562 -0.599 1.00 98.50 243 PHE A C 1
ATOM 1859 O O . PHE A 1 243 ? 21.127 -8.163 -0.550 1.00 98.50 243 PHE A O 1
ATOM 1866 N N . THR A 1 244 ? 18.998 -7.901 0.145 1.00 98.25 244 THR A N 1
ATOM 1867 C CA . THR A 1 244 ? 18.997 -9.020 1.095 1.00 98.25 244 THR A CA 1
ATOM 1868 C C . THR A 1 244 ? 18.975 -10.363 0.364 1.00 98.25 244 THR A C 1
ATOM 1870 O O . THR A 1 244 ? 18.641 -10.435 -0.820 1.00 98.25 244 THR A O 1
ATOM 1873 N N . GLN A 1 245 ? 19.288 -11.457 1.060 1.00 97.62 245 GLN A N 1
ATOM 1874 C CA . GLN A 1 245 ? 19.105 -12.805 0.508 1.00 97.62 245 GLN A CA 1
ATOM 1875 C C . GLN A 1 245 ? 17.651 -13.044 0.067 1.00 97.62 245 GLN A C 1
ATOM 1877 O O . GLN A 1 245 ? 17.422 -13.462 -1.064 1.00 97.62 245 GLN A O 1
ATOM 1882 N N . ALA A 1 246 ? 16.677 -12.680 0.908 1.00 94.88 246 ALA A N 1
ATOM 1883 C CA . ALA A 1 246 ? 15.254 -12.865 0.624 1.00 94.88 246 ALA A CA 1
ATOM 1884 C C . ALA A 1 246 ? 14.795 -12.137 -0.653 1.00 94.88 246 ALA A C 1
ATOM 1886 O O . ALA A 1 246 ? 13.932 -12.636 -1.373 1.00 94.88 246 ALA A O 1
ATOM 1887 N N . GLN A 1 247 ? 15.390 -10.984 -0.977 1.00 98.38 247 GLN A N 1
ATOM 1888 C CA . GLN A 1 247 ? 15.117 -10.293 -2.240 1.00 98.38 247 GLN A CA 1
ATOM 1889 C C . GLN A 1 247 ? 15.622 -11.077 -3.452 1.00 98.38 247 GLN A C 1
ATOM 1891 O O . GLN A 1 247 ? 14.888 -11.202 -4.431 1.00 98.38 247 GLN A O 1
ATOM 1896 N N . HIS A 1 248 ? 16.841 -11.619 -3.393 1.00 98.62 248 HIS A N 1
ATOM 1897 C CA . HIS A 1 248 ? 17.373 -12.447 -4.478 1.00 98.62 248 HIS A CA 1
ATOM 1898 C C . HIS A 1 248 ? 16.549 -13.734 -4.643 1.00 98.62 248 HIS A C 1
ATOM 1900 O O . HIS A 1 248 ? 16.214 -14.112 -5.765 1.00 98.62 248 HIS A O 1
ATOM 1906 N N . GLU A 1 249 ? 16.155 -14.363 -3.532 1.00 96.56 249 GLU A N 1
ATOM 1907 C CA . GLU A 1 249 ? 15.259 -15.523 -3.531 1.00 96.56 249 GLU A CA 1
ATOM 1908 C C . GLU A 1 249 ? 13.905 -15.194 -4.169 1.00 96.56 249 GLU A C 1
ATOM 1910 O O . GLU A 1 249 ? 13.421 -15.945 -5.013 1.00 96.56 249 GLU A O 1
ATOM 1915 N N . ALA A 1 250 ? 13.321 -14.040 -3.835 1.00 97.88 250 ALA A N 1
ATOM 1916 C CA . ALA A 1 250 ? 12.065 -13.587 -4.420 1.00 97.88 250 ALA A CA 1
ATOM 1917 C C . ALA A 1 250 ? 12.160 -13.386 -5.939 1.00 97.88 250 ALA A C 1
ATOM 1919 O O . ALA A 1 250 ? 11.247 -13.792 -6.653 1.00 97.88 250 ALA A O 1
ATOM 1920 N N . VAL A 1 251 ? 13.263 -12.824 -6.452 1.00 98.62 251 VAL A N 1
ATOM 1921 C CA . VAL A 1 251 ? 13.485 -12.708 -7.905 1.00 98.62 251 VAL A CA 1
ATOM 1922 C C . VAL A 1 251 ? 13.565 -14.088 -8.558 1.00 98.62 251 VAL A C 1
ATOM 1924 O O . VAL A 1 251 ? 12.923 -14.307 -9.583 1.00 98.62 251 VAL A O 1
ATOM 1927 N N . ALA A 1 252 ? 14.309 -15.028 -7.968 1.00 98.25 252 ALA A N 1
ATOM 1928 C CA . ALA A 1 252 ? 14.432 -16.383 -8.501 1.00 98.25 252 ALA A CA 1
ATOM 1929 C C . ALA A 1 252 ? 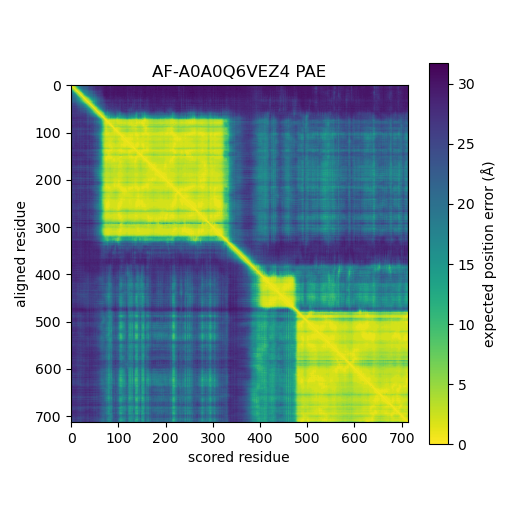13.079 -17.117 -8.534 1.00 98.25 252 ALA A C 1
ATOM 1931 O O . ALA A 1 252 ? 12.710 -17.698 -9.558 1.00 98.25 252 ALA A O 1
ATOM 1932 N N . LEU A 1 253 ? 12.315 -17.050 -7.440 1.00 96.19 253 LEU A N 1
ATOM 1933 C CA . LEU A 1 253 ? 10.993 -17.669 -7.329 1.00 96.19 253 LEU A CA 1
ATOM 1934 C C . LEU A 1 253 ? 9.986 -17.039 -8.295 1.00 96.19 253 LEU A C 1
ATOM 1936 O O . LEU A 1 253 ? 9.271 -17.770 -8.978 1.00 96.19 253 LEU A O 1
ATOM 1940 N N . LEU A 1 254 ? 9.971 -15.707 -8.405 1.00 98.19 254 LEU A N 1
ATOM 1941 C CA . LEU A 1 254 ? 9.118 -14.990 -9.352 1.00 98.19 254 LEU A CA 1
ATOM 1942 C C . LEU A 1 254 ? 9.462 -15.346 -10.800 1.00 98.19 254 LEU A C 1
ATOM 1944 O O . LEU A 1 254 ? 8.563 -15.599 -11.596 1.00 98.19 254 LEU A O 1
ATOM 1948 N N . ALA A 1 255 ? 10.748 -15.438 -11.143 1.00 98.31 255 ALA A N 1
ATOM 1949 C CA . ALA A 1 255 ? 11.169 -15.856 -12.475 1.00 98.31 255 ALA A CA 1
ATOM 1950 C C . ALA A 1 255 ? 10.691 -17.286 -12.796 1.00 98.31 255 ALA A C 1
ATOM 1952 O O . ALA A 1 255 ? 10.187 -17.527 -13.891 1.00 98.31 255 ALA A O 1
ATOM 1953 N N . CYS A 1 256 ? 10.785 -18.219 -11.841 1.00 96.50 256 CYS A N 1
ATOM 1954 C CA . CYS A 1 256 ? 10.279 -19.586 -12.007 1.00 96.50 256 CYS A CA 1
ATOM 1955 C C . CYS A 1 256 ? 8.748 -19.641 -12.131 1.00 96.50 256 CYS A C 1
ATOM 1957 O O . CYS A 1 256 ? 8.228 -20.410 -12.938 1.00 96.50 256 CYS A O 1
ATOM 1959 N N . ASP A 1 257 ? 8.020 -18.849 -11.341 1.00 95.88 257 ASP A N 1
ATOM 1960 C CA . ASP A 1 257 ? 6.561 -18.721 -11.432 1.00 95.88 257 ASP A CA 1
ATOM 1961 C C . ASP A 1 257 ? 6.132 -18.229 -12.823 1.00 95.88 257 ASP A C 1
ATOM 1963 O O . ASP A 1 257 ? 5.342 -18.887 -13.502 1.00 95.88 257 ASP A O 1
ATOM 1967 N N . ILE A 1 258 ? 6.731 -17.132 -13.296 1.00 96.81 258 ILE A N 1
ATOM 1968 C CA . ILE A 1 258 ? 6.487 -16.585 -14.636 1.00 96.81 258 ILE A CA 1
ATOM 1969 C C . ILE A 1 258 ? 6.805 -17.632 -15.706 1.00 96.81 258 ILE A C 1
ATOM 1971 O O . ILE A 1 258 ? 5.991 -17.850 -16.606 1.00 96.81 258 ILE A O 1
ATOM 1975 N N . ALA A 1 259 ? 7.954 -18.305 -15.597 1.00 96.38 259 ALA A N 1
ATOM 1976 C CA . ALA A 1 259 ? 8.383 -19.336 -16.535 1.00 96.38 259 ALA A CA 1
ATOM 1977 C C . ALA A 1 259 ? 7.362 -20.474 -16.648 1.00 96.38 259 ALA A C 1
ATOM 1979 O O . ALA A 1 259 ? 6.981 -20.849 -17.755 1.00 96.38 259 ALA A O 1
ATOM 1980 N N . ARG A 1 260 ? 6.865 -20.986 -15.514 1.00 93.69 260 ARG A N 1
ATOM 1981 C CA . ARG A 1 260 ? 5.848 -22.049 -15.476 1.00 93.69 260 ARG A CA 1
ATOM 1982 C C . ARG A 1 260 ? 4.538 -21.595 -16.109 1.00 93.69 260 ARG A C 1
ATOM 1984 O O . ARG A 1 260 ? 4.022 -22.279 -16.990 1.00 93.69 260 ARG A O 1
ATOM 1991 N N . ARG A 1 261 ? 4.027 -20.426 -15.709 1.00 94.12 261 ARG A N 1
ATOM 1992 C CA . ARG A 1 261 ? 2.752 -19.886 -16.214 1.00 94.12 261 ARG A CA 1
ATOM 1993 C C . ARG A 1 261 ? 2.785 -19.566 -17.707 1.00 94.12 261 ARG A C 1
ATOM 1995 O O . ARG A 1 261 ? 1.746 -19.599 -18.355 1.00 94.12 261 ARG A O 1
ATOM 2002 N N . ASN A 1 262 ? 3.967 -19.284 -18.252 1.00 93.81 262 ASN A N 1
ATOM 2003 C CA . ASN A 1 262 ? 4.160 -18.942 -19.661 1.00 93.81 262 ASN A CA 1
ATOM 2004 C C . ASN A 1 262 ? 4.823 -20.067 -20.477 1.00 93.81 262 ASN A C 1
ATOM 2006 O O . ASN A 1 262 ? 5.226 -19.830 -21.615 1.00 93.81 262 ASN A O 1
ATOM 2010 N N . GLY A 1 263 ? 4.938 -21.278 -19.920 1.00 93.25 263 GLY A N 1
ATOM 2011 C CA . GLY A 1 263 ? 5.418 -22.465 -20.631 1.00 93.25 263 GLY A CA 1
ATOM 2012 C C . GLY A 1 263 ? 6.864 -22.376 -21.131 1.00 93.25 263 GLY A C 1
ATOM 2013 O O . GLY A 1 263 ? 7.185 -22.888 -22.201 1.00 93.25 263 GLY A O 1
ATOM 2014 N N . TRP A 1 264 ? 7.751 -21.702 -20.400 1.00 93.81 264 TRP A N 1
ATOM 2015 C CA . TRP A 1 264 ? 9.174 -21.672 -20.744 1.00 93.81 264 TRP A CA 1
ATOM 2016 C C . TRP A 1 264 ? 9.823 -23.043 -20.469 1.00 93.81 264 TRP A C 1
ATOM 2018 O O . TRP A 1 264 ? 9.389 -23.761 -19.563 1.00 93.81 264 TRP A O 1
ATOM 2028 N N . PRO A 1 265 ? 10.867 -23.438 -21.218 1.00 90.06 265 PRO A N 1
ATOM 2029 C CA . PRO A 1 265 ? 11.477 -24.756 -21.099 1.00 90.06 265 PRO A CA 1
ATOM 2030 C C . PRO A 1 265 ? 12.297 -24.866 -19.808 1.00 90.06 265 PRO A C 1
ATOM 2032 O O . PRO A 1 265 ? 13.484 -24.559 -19.780 1.00 90.06 265 PRO A O 1
ATOM 2035 N N . LEU A 1 266 ? 11.674 -25.335 -18.725 1.00 90.19 266 LEU A N 1
ATOM 2036 C CA . LEU A 1 266 ? 12.287 -25.397 -17.386 1.00 90.19 266 LEU A CA 1
ATOM 2037 C C . LEU A 1 266 ? 13.556 -26.266 -17.302 1.00 90.19 266 LEU A C 1
ATOM 2039 O O . LEU A 1 266 ? 14.324 -26.122 -16.358 1.00 90.19 266 LEU A O 1
ATOM 2043 N N . GLN A 1 267 ? 13.779 -27.156 -18.273 1.00 85.94 267 GLN A N 1
ATOM 2044 C CA . GLN A 1 267 ? 14.964 -28.022 -18.339 1.00 85.94 267 GLN A CA 1
ATOM 2045 C C . GLN A 1 267 ? 16.155 -27.374 -19.066 1.00 85.94 267 GLN A C 1
ATOM 2047 O O . GLN A 1 267 ? 17.251 -27.927 -19.077 1.00 85.94 267 GLN A O 1
ATOM 2052 N N . GLU A 1 268 ? 15.952 -26.207 -19.676 1.00 91.50 268 GLU A N 1
ATOM 2053 C CA . GLU A 1 268 ? 16.994 -25.433 -20.348 1.00 91.50 268 GLU A CA 1
ATOM 2054 C C . GLU A 1 268 ? 17.482 -24.289 -19.455 1.00 91.50 268 GLU A C 1
ATOM 2056 O O . GLU A 1 268 ? 16.801 -23.861 -18.527 1.00 91.50 268 GLU A O 1
ATOM 2061 N N . THR A 1 269 ? 18.643 -23.715 -19.770 1.00 94.31 269 THR A N 1
ATOM 2062 C CA . THR A 1 269 ? 19.231 -22.592 -19.022 1.00 94.31 269 THR A CA 1
ATOM 2063 C C . THR A 1 269 ? 18.649 -21.239 -19.441 1.00 94.31 269 THR A C 1
ATOM 2065 O O . THR A 1 269 ? 19.388 -20.281 -19.681 1.00 94.31 269 THR A O 1
ATOM 2068 N N . TRP A 1 270 ? 17.322 -21.133 -19.547 1.00 95.81 270 TRP A N 1
ATOM 2069 C CA . TRP A 1 270 ? 16.643 -19.917 -20.017 1.00 95.81 270 TRP A CA 1
ATOM 2070 C C . TRP A 1 270 ? 16.966 -18.690 -19.153 1.00 95.81 270 TRP A C 1
ATOM 2072 O O . TRP A 1 270 ? 16.989 -17.571 -19.660 1.00 95.81 270 TRP A O 1
ATOM 2082 N N . TRP A 1 271 ? 17.279 -18.873 -17.868 1.00 96.38 271 TRP A N 1
ATOM 2083 C CA . TRP A 1 271 ? 17.657 -17.788 -16.955 1.00 96.38 271 TRP A CA 1
ATOM 2084 C C . TRP A 1 271 ? 19.023 -17.164 -17.262 1.00 96.38 271 TRP A C 1
ATOM 2086 O O . TRP A 1 271 ? 19.340 -16.115 -16.717 1.00 96.38 271 TRP A O 1
ATOM 2096 N N . ARG A 1 272 ? 19.823 -17.781 -18.142 1.00 95.56 272 ARG A N 1
ATOM 2097 C CA . ARG A 1 272 ? 21.064 -17.218 -18.704 1.00 95.56 272 ARG A CA 1
ATOM 2098 C C . ARG A 1 272 ? 20.872 -16.687 -20.132 1.00 95.56 272 ARG A C 1
ATOM 2100 O O . ARG A 1 272 ? 21.840 -16.508 -20.861 1.00 95.56 272 ARG A O 1
ATOM 2107 N N . SER A 1 273 ? 19.626 -16.466 -20.541 1.00 96.56 273 SER A N 1
ATOM 2108 C CA . SER A 1 273 ? 19.255 -15.866 -21.826 1.00 96.56 273 SER A CA 1
ATOM 2109 C C . SER A 1 273 ? 18.567 -14.515 -21.611 1.00 96.56 273 SER A C 1
ATOM 2111 O O . SER A 1 273 ? 18.329 -14.101 -20.477 1.00 96.56 273 SER A O 1
ATOM 2113 N N . ALA A 1 274 ? 18.149 -13.859 -22.695 1.00 97.31 274 ALA A N 1
ATOM 2114 C CA . ALA A 1 274 ? 17.400 -12.604 -22.637 1.00 97.31 274 ALA A CA 1
ATOM 2115 C C . ALA A 1 274 ? 16.036 -12.696 -21.909 1.00 97.31 274 ALA A C 1
ATOM 2117 O O . ALA A 1 274 ? 15.369 -11.681 -21.723 1.00 97.31 274 ALA A O 1
ATOM 2118 N N . ARG A 1 275 ? 15.605 -13.885 -21.464 1.00 97.62 275 ARG A N 1
ATOM 2119 C CA . ARG A 1 275 ? 14.395 -14.083 -20.647 1.00 97.62 275 ARG A CA 1
ATOM 2120 C C . ARG A 1 275 ? 14.522 -13.519 -19.229 1.00 97.62 275 ARG A C 1
ATOM 2122 O O . ARG A 1 275 ? 13.502 -13.196 -18.625 1.00 97.62 275 ARG A O 1
ATOM 2129 N N . LEU A 1 276 ? 15.737 -13.390 -18.698 1.00 98.31 276 LEU A N 1
ATOM 2130 C CA . LEU A 1 276 ? 15.988 -12.804 -17.384 1.00 98.31 276 LEU A CA 1
ATOM 2131 C C . LEU A 1 276 ? 17.136 -11.803 -17.484 1.00 98.31 276 LEU A C 1
ATOM 2133 O O . LEU A 1 276 ? 18.283 -12.176 -17.710 1.00 98.31 276 LEU A O 1
ATOM 2137 N N . VAL A 1 277 ? 16.812 -10.525 -17.322 1.00 98.44 277 VAL A N 1
ATOM 2138 C CA . VAL A 1 277 ? 17.751 -9.420 -17.541 1.00 98.44 277 VAL A CA 1
ATOM 2139 C C . VAL A 1 277 ? 17.644 -8.390 -16.420 1.00 98.44 277 VAL A C 1
ATOM 2141 O O . VAL A 1 277 ? 16.614 -8.272 -15.760 1.00 98.44 277 VAL A O 1
ATOM 2144 N N . GLY A 1 278 ? 18.709 -7.633 -16.189 1.00 98.31 278 GLY A N 1
ATOM 2145 C CA . GLY A 1 278 ? 18.649 -6.365 -15.467 1.00 98.31 278 GLY A CA 1
ATOM 2146 C C . GLY A 1 278 ? 18.290 -5.223 -16.414 1.00 98.31 278 GLY A C 1
ATOM 2147 O O . GLY A 1 278 ? 18.470 -5.341 -17.626 1.00 98.31 278 GLY A O 1
ATOM 2148 N N . HIS A 1 279 ? 17.823 -4.092 -15.889 1.00 98.38 279 HIS A N 1
ATOM 2149 C CA . HIS A 1 279 ? 17.575 -2.900 -16.711 1.00 98.38 279 HIS A CA 1
ATOM 2150 C C . HIS A 1 279 ? 18.830 -2.494 -17.507 1.00 98.38 279 HIS A C 1
ATOM 2152 O O . HIS A 1 279 ? 18.781 -2.255 -18.713 1.00 98.38 279 HIS A O 1
ATOM 2158 N N . GLU A 1 280 ? 19.983 -2.507 -16.849 1.00 97.12 280 GLU A N 1
ATOM 2159 C CA . GLU A 1 280 ? 21.281 -2.195 -17.436 1.00 97.12 280 GLU A CA 1
ATOM 2160 C C . GLU A 1 280 ? 21.687 -3.121 -18.591 1.00 97.12 280 GLU A C 1
ATOM 2162 O O . GLU A 1 280 ? 22.460 -2.688 -19.435 1.00 97.12 280 GLU A O 1
ATOM 2167 N N . ASP A 1 281 ? 21.156 -4.346 -18.700 1.00 98.00 281 ASP A N 1
ATOM 2168 C CA . ASP A 1 281 ? 21.421 -5.218 -19.856 1.00 98.00 281 ASP A CA 1
ATOM 2169 C C . ASP A 1 281 ? 20.808 -4.659 -21.144 1.00 98.00 281 ASP A C 1
ATOM 2171 O O . ASP A 1 281 ? 21.375 -4.819 -22.228 1.00 98.00 281 ASP A O 1
ATOM 2175 N N . LEU A 1 282 ? 19.653 -3.998 -21.013 1.00 97.94 282 LEU A N 1
ATOM 2176 C CA . LEU A 1 282 ? 18.852 -3.465 -22.112 1.00 97.94 282 LEU A CA 1
ATOM 2177 C C . LEU A 1 282 ? 19.239 -2.027 -22.466 1.00 97.94 282 LEU A C 1
ATOM 2179 O O . LEU A 1 282 ? 19.162 -1.640 -23.633 1.00 97.94 282 LEU A O 1
ATOM 2183 N N . THR A 1 283 ? 19.625 -1.225 -21.471 1.00 97.25 283 THR A N 1
ATOM 2184 C CA . THR A 1 283 ? 19.952 0.200 -21.646 1.00 97.25 283 THR A CA 1
ATOM 2185 C C . THR A 1 283 ? 21.213 0.615 -20.877 1.00 97.25 283 THR A C 1
ATOM 2187 O O . THR A 1 283 ? 21.182 1.580 -20.107 1.00 97.25 283 THR A O 1
ATOM 2190 N N . PRO A 1 284 ? 22.364 -0.054 -21.089 1.00 97.19 284 PRO A N 1
ATOM 2191 C CA . PRO A 1 284 ? 23.612 0.283 -20.393 1.00 97.19 284 PRO A CA 1
ATOM 2192 C C . PRO A 1 284 ? 24.019 1.751 -20.576 1.00 97.19 284 PRO A C 1
ATOM 2194 O O . PRO A 1 284 ? 24.555 2.356 -19.651 1.00 97.19 284 PRO A O 1
ATOM 2197 N N . PHE A 1 285 ? 23.706 2.368 -21.722 1.00 95.81 285 PHE A N 1
ATOM 2198 C CA . PHE A 1 285 ? 23.945 3.795 -21.943 1.00 95.81 285 PHE A CA 1
ATOM 2199 C C . PHE A 1 285 ? 23.218 4.664 -20.905 1.00 95.81 285 PHE A C 1
ATOM 2201 O O . PHE A 1 285 ? 23.828 5.544 -20.306 1.00 95.81 285 PHE A O 1
ATOM 2208 N N . ASN A 1 286 ? 21.965 4.333 -20.583 1.00 93.62 286 ASN A N 1
ATOM 2209 C CA . ASN A 1 286 ? 21.125 5.083 -19.638 1.00 93.62 286 ASN A CA 1
ATOM 2210 C C . ASN A 1 286 ? 21.328 4.666 -18.178 1.00 93.62 286 ASN A C 1
ATOM 2212 O O . ASN A 1 286 ? 20.772 5.287 -17.264 1.00 93.62 286 ASN A O 1
ATOM 2216 N N . ARG A 1 287 ? 22.037 3.559 -17.954 1.00 94.62 287 ARG A N 1
ATOM 2217 C CA . ARG A 1 287 ? 22.141 2.898 -16.652 1.00 94.62 287 ARG A CA 1
ATOM 2218 C C . ARG A 1 287 ? 23.567 2.697 -16.183 1.00 94.62 287 ARG A C 1
ATOM 2220 O O . ARG A 1 287 ? 23.762 1.957 -15.228 1.00 94.62 287 ARG A O 1
ATOM 2227 N N . HIS A 1 288 ? 24.537 3.394 -16.770 1.00 92.19 288 HIS A N 1
ATOM 2228 C CA . HIS A 1 288 ? 25.897 3.434 -16.250 1.00 92.19 288 HIS A CA 1
ATOM 2229 C C . HIS A 1 288 ? 26.184 4.715 -15.456 1.00 92.19 288 HIS A C 1
ATOM 2231 O O . HIS A 1 288 ? 25.642 5.787 -15.714 1.00 92.19 288 HIS A O 1
ATOM 2237 N N . ASP A 1 289 ? 27.076 4.586 -14.485 1.00 89.75 289 ASP A N 1
ATOM 2238 C CA . ASP A 1 289 ? 27.793 5.666 -13.830 1.00 89.75 289 ASP A CA 1
ATOM 2239 C C . ASP A 1 289 ? 29.311 5.422 -13.968 1.00 89.75 289 ASP A C 1
ATOM 2241 O O . ASP A 1 289 ? 29.765 4.520 -14.679 1.00 89.75 289 ASP A O 1
ATOM 2245 N N . ARG A 1 290 ? 30.136 6.227 -13.287 1.00 85.44 290 ARG A N 1
ATOM 2246 C CA . ARG A 1 290 ? 31.605 6.073 -13.327 1.00 85.44 290 ARG A CA 1
ATOM 2247 C C . ARG A 1 290 ? 32.106 4.731 -12.772 1.00 85.44 290 ARG A C 1
ATOM 2249 O O . ARG A 1 290 ? 33.257 4.381 -13.007 1.00 85.44 290 ARG A O 1
ATOM 2256 N N . ALA A 1 291 ? 31.287 4.020 -12.007 1.00 80.75 291 ALA A N 1
ATOM 2257 C CA . ALA A 1 291 ? 31.605 2.757 -11.352 1.00 80.75 291 ALA A CA 1
ATOM 2258 C C . ALA A 1 291 ? 30.914 1.537 -12.001 1.00 80.75 291 ALA A C 1
ATOM 2260 O O . ALA A 1 291 ? 31.144 0.412 -11.548 1.00 80.75 291 ALA A O 1
ATOM 2261 N N . GLY A 1 292 ? 30.125 1.734 -13.062 1.00 85.44 292 GLY A N 1
ATOM 2262 C CA . GLY A 1 292 ? 29.519 0.672 -13.867 1.00 85.44 292 GLY A CA 1
ATOM 2263 C C . GLY A 1 292 ? 28.010 0.835 -14.043 1.00 85.44 292 GLY A C 1
ATOM 2264 O O . GLY A 1 292 ? 27.469 1.912 -13.815 1.00 85.44 292 GLY A O 1
ATOM 2265 N N . GLY A 1 293 ? 27.324 -0.237 -14.435 1.00 80.19 293 GLY A N 1
ATOM 2266 C CA . GLY A 1 293 ? 25.863 -0.310 -14.409 1.00 80.19 293 GLY A CA 1
ATOM 2267 C C . GLY A 1 293 ? 25.319 -0.146 -12.983 1.00 80.19 293 GLY A C 1
ATOM 2268 O O . GLY A 1 293 ? 25.953 -0.604 -12.035 1.00 80.19 293 GLY A O 1
ATOM 2269 N N . TRP A 1 294 ? 24.193 0.537 -12.773 1.00 89.12 294 TRP A N 1
ATOM 2270 C CA . TRP A 1 294 ? 23.632 0.722 -11.423 1.00 89.12 294 TRP A CA 1
ATOM 2271 C C . TRP A 1 294 ? 22.280 0.038 -11.192 1.00 89.12 294 TRP A C 1
ATOM 2273 O O . TRP A 1 294 ? 21.872 -0.069 -10.035 1.00 89.12 294 TRP A O 1
ATOM 2283 N N . ASP A 1 295 ? 21.617 -0.458 -12.241 1.00 93.75 295 ASP A N 1
ATOM 2284 C CA . ASP A 1 295 ? 20.225 -0.920 -12.200 1.00 93.75 295 ASP A CA 1
ATOM 2285 C C . ASP A 1 295 ? 20.061 -2.331 -12.811 1.00 93.75 295 ASP A C 1
ATOM 2287 O O . ASP A 1 295 ? 19.946 -2.458 -14.030 1.00 93.75 295 ASP A O 1
ATOM 2291 N N . PRO A 1 296 ? 20.092 -3.417 -12.011 1.00 95.12 296 PRO A N 1
ATOM 2292 C CA . PRO A 1 296 ? 20.212 -3.452 -10.551 1.00 95.12 296 PRO A CA 1
ATOM 2293 C C . PRO A 1 296 ? 21.673 -3.413 -10.057 1.00 95.12 296 PRO A C 1
ATOM 2295 O O . PRO A 1 296 ? 21.923 -3.594 -8.864 1.00 95.12 296 PRO A O 1
ATOM 2298 N N . GLY A 1 297 ? 22.648 -3.201 -10.949 1.00 95.00 297 GLY A N 1
ATOM 2299 C CA . GLY A 1 297 ? 24.063 -3.053 -10.616 1.00 95.00 297 GLY A CA 1
ATOM 2300 C C . GLY A 1 297 ? 24.865 -4.352 -10.651 1.00 95.00 297 GLY A C 1
ATOM 2301 O O . GLY A 1 297 ? 25.788 -4.517 -9.856 1.00 95.00 297 GLY A O 1
ATOM 2302 N N . GLY A 1 298 ? 24.515 -5.288 -11.532 1.00 93.44 298 GLY A N 1
ATOM 2303 C CA . GLY A 1 298 ? 25.300 -6.490 -11.820 1.00 93.44 298 GLY A CA 1
ATOM 2304 C C . GLY A 1 298 ? 26.520 -6.228 -12.716 1.00 93.44 298 GLY A C 1
ATOM 2305 O O . GLY A 1 298 ? 27.522 -6.924 -12.594 1.00 93.44 298 GLY A O 1
ATOM 2306 N N . MET A 1 299 ? 26.482 -5.199 -13.566 1.00 93.19 299 MET A N 1
ATOM 2307 C CA . MET A 1 299 ? 27.583 -4.757 -14.430 1.00 93.19 299 MET A CA 1
ATOM 2308 C C . MET A 1 299 ? 28.485 -3.746 -13.723 1.00 93.19 299 MET A C 1
ATOM 2310 O O . MET A 1 299 ? 28.726 -2.636 -14.201 1.00 93.19 299 MET A O 1
ATOM 2314 N N . ARG A 1 300 ? 28.986 -4.136 -12.550 1.00 92.75 300 ARG A N 1
ATOM 2315 C CA . ARG A 1 300 ? 29.989 -3.380 -11.793 1.00 92.75 300 ARG A CA 1
ATOM 2316 C C . ARG A 1 300 ? 31.139 -4.296 -11.438 1.00 92.75 300 ARG A C 1
ATOM 2318 O O . ARG A 1 300 ? 30.957 -5.495 -11.260 1.00 92.75 300 ARG A O 1
ATOM 2325 N N . ALA A 1 301 ? 32.325 -3.717 -11.251 1.00 90.62 301 ALA A N 1
ATOM 2326 C CA . ALA A 1 301 ? 33.451 -4.460 -10.678 1.00 90.62 301 ALA A CA 1
ATOM 2327 C C . ALA A 1 301 ? 33.116 -4.986 -9.268 1.00 90.62 301 ALA A C 1
ATOM 2329 O O . ALA A 1 301 ? 33.447 -6.119 -8.931 1.00 90.62 301 ALA A O 1
ATOM 2330 N N . THR A 1 302 ? 32.397 -4.174 -8.485 1.00 92.81 302 THR A N 1
ATOM 2331 C CA . THR A 1 302 ? 31.768 -4.581 -7.224 1.00 92.81 302 THR A CA 1
ATOM 2332 C C . THR A 1 302 ? 30.251 -4.526 -7.406 1.00 92.81 302 THR A C 1
ATOM 2334 O O . THR A 1 302 ? 29.679 -3.429 -7.315 1.00 92.81 302 THR A O 1
ATOM 2337 N N . PRO A 1 303 ? 29.605 -5.661 -7.727 1.00 95.62 303 PRO A N 1
ATOM 2338 C CA . PRO A 1 303 ? 28.183 -5.697 -8.032 1.00 95.62 303 PRO A CA 1
ATOM 2339 C C . PRO A 1 303 ? 27.334 -5.303 -6.823 1.00 95.62 303 PRO A C 1
ATOM 2341 O O . PRO A 1 303 ? 27.723 -5.503 -5.675 1.00 95.62 303 PRO A O 1
ATOM 2344 N N . TYR A 1 304 ? 26.163 -4.735 -7.093 1.00 96.94 304 TYR A N 1
ATOM 2345 C CA . TYR A 1 304 ? 25.115 -4.489 -6.104 1.00 96.94 304 TYR A CA 1
ATOM 2346 C C . TYR A 1 304 ? 24.137 -5.656 -5.993 1.00 96.94 304 TYR A C 1
ATOM 2348 O O . TYR A 1 304 ? 23.554 -5.844 -4.924 1.00 96.94 304 TYR A O 1
ATOM 2356 N N . PHE A 1 305 ? 23.990 -6.436 -7.065 1.00 98.12 305 PHE A N 1
ATOM 2357 C CA . PHE A 1 305 ? 23.056 -7.550 -7.186 1.00 98.12 305 PHE A CA 1
ATOM 2358 C C . PHE A 1 305 ? 23.796 -8.832 -7.579 1.00 98.12 305 PHE A C 1
ATOM 2360 O O . PHE A 1 305 ? 24.673 -8.808 -8.444 1.00 98.12 305 PHE A O 1
ATOM 2367 N N . ASP A 1 306 ? 23.451 -9.951 -6.947 1.00 98.06 306 ASP A N 1
ATOM 2368 C CA . ASP A 1 306 ? 24.121 -11.237 -7.133 1.00 98.06 306 ASP A CA 1
ATOM 2369 C C . ASP A 1 306 ? 23.370 -12.132 -8.123 1.00 98.06 306 ASP A C 1
ATOM 2371 O O . ASP A 1 306 ? 22.470 -12.897 -7.764 1.00 98.06 306 ASP A O 1
ATOM 2375 N N . TRP A 1 307 ? 23.742 -12.026 -9.398 1.00 97.81 307 TRP A N 1
ATOM 2376 C CA . TRP A 1 307 ? 23.146 -12.843 -10.452 1.00 97.81 307 TRP A CA 1
ATOM 2377 C C . TRP A 1 307 ? 23.473 -14.330 -10.318 1.00 97.81 307 TRP A C 1
ATOM 2379 O O . TRP A 1 307 ? 22.609 -15.152 -10.607 1.00 97.81 307 TRP A O 1
ATOM 2389 N N . ASP A 1 308 ? 24.669 -14.691 -9.851 1.00 97.75 308 ASP A N 1
ATOM 2390 C CA . ASP A 1 308 ? 25.056 -16.098 -9.722 1.00 97.75 308 ASP A CA 1
ATOM 2391 C C . ASP A 1 308 ? 24.230 -16.806 -8.646 1.00 97.75 308 ASP A C 1
ATOM 2393 O O . ASP A 1 308 ? 23.763 -17.927 -8.871 1.00 97.75 308 ASP A O 1
ATOM 2397 N N . PHE A 1 309 ? 23.958 -16.131 -7.521 1.00 98.12 309 PHE A N 1
ATOM 2398 C CA . PHE A 1 309 ? 23.017 -16.634 -6.521 1.00 98.12 309 PHE A CA 1
ATOM 2399 C C . PHE A 1 309 ? 21.636 -16.892 -7.142 1.00 98.12 309 PHE A C 1
ATOM 2401 O O . PHE A 1 309 ? 21.118 -18.006 -7.040 1.00 98.12 309 PHE A O 1
ATOM 2408 N N . VAL A 1 310 ? 21.065 -15.904 -7.845 1.00 98.38 310 VAL A N 1
ATOM 2409 C CA . VAL A 1 310 ? 19.746 -16.032 -8.493 1.00 98.38 310 VAL A CA 1
ATOM 2410 C C . VAL A 1 310 ? 19.727 -17.179 -9.503 1.00 98.38 310 VAL A C 1
ATOM 2412 O O . VAL A 1 310 ? 18.812 -17.998 -9.474 1.00 98.38 310 VAL A O 1
ATOM 2415 N N . TYR A 1 311 ? 20.745 -17.297 -10.356 1.00 98.06 311 TYR A N 1
ATOM 2416 C CA . TYR A 1 311 ? 20.835 -18.370 -11.346 1.00 98.06 311 TYR A CA 1
ATOM 2417 C C . TYR A 1 311 ? 20.921 -19.751 -10.702 1.00 98.06 311 TYR A C 1
ATOM 2419 O O . TYR A 1 311 ? 20.213 -20.659 -11.131 1.00 98.06 311 TYR A O 1
ATOM 2427 N N . SER A 1 312 ? 21.745 -19.909 -9.663 1.00 97.25 312 SER A N 1
ATOM 2428 C CA . SER A 1 312 ? 21.867 -21.182 -8.943 1.00 97.25 312 SER A CA 1
ATOM 2429 C C . SER A 1 312 ? 20.554 -21.590 -8.268 1.00 97.25 312 SER A C 1
ATOM 2431 O O . SER A 1 312 ? 20.200 -22.769 -8.231 1.00 97.25 312 SER A O 1
ATOM 2433 N N . MET A 1 313 ? 19.792 -20.609 -7.776 1.00 96.75 313 MET A N 1
ATOM 2434 C CA . MET A 1 313 ? 18.484 -20.854 -7.193 1.00 96.75 313 MET A CA 1
ATOM 2435 C C . MET A 1 313 ? 17.462 -21.244 -8.257 1.00 96.75 313 MET A C 1
ATOM 2437 O O . MET A 1 313 ? 16.800 -22.259 -8.084 1.00 96.75 313 MET A O 1
ATOM 2441 N N . ILE A 1 314 ? 17.363 -20.507 -9.368 1.00 97.06 314 ILE A N 1
ATOM 2442 C CA . ILE A 1 314 ? 16.452 -20.866 -10.467 1.00 97.06 314 ILE A CA 1
ATOM 2443 C C . ILE A 1 314 ? 16.756 -22.276 -10.970 1.00 97.06 314 ILE A C 1
ATOM 2445 O O . ILE A 1 314 ? 15.835 -23.066 -11.161 1.00 97.06 314 ILE A O 1
ATOM 2449 N N . GLU A 1 315 ? 18.034 -22.613 -11.134 1.00 96.19 315 GLU A N 1
ATOM 2450 C CA . GLU A 1 315 ? 18.458 -23.947 -11.545 1.00 96.19 315 GLU A CA 1
ATOM 2451 C C . GLU A 1 315 ? 17.946 -25.029 -10.586 1.00 96.19 315 GLU A C 1
ATOM 2453 O O . GLU A 1 315 ? 17.386 -26.032 -11.030 1.00 96.19 315 GLU A O 1
ATOM 2458 N N . ARG A 1 316 ? 18.072 -24.811 -9.272 1.00 94.44 316 ARG A N 1
ATOM 2459 C CA . ARG A 1 316 ? 17.540 -25.723 -8.250 1.00 94.44 316 ARG A CA 1
ATOM 2460 C C . ARG A 1 316 ? 16.013 -25.842 -8.325 1.00 94.44 316 ARG A C 1
ATOM 2462 O O . ARG A 1 316 ? 15.498 -26.957 -8.340 1.00 94.44 316 ARG A O 1
ATOM 2469 N N . GLU A 1 317 ? 15.300 -24.719 -8.397 1.00 91.19 317 GLU A N 1
ATOM 2470 C CA . GLU A 1 317 ? 13.829 -24.680 -8.396 1.00 91.19 317 GLU A CA 1
ATOM 2471 C C . GLU A 1 317 ? 13.208 -25.230 -9.695 1.00 91.19 317 GLU A C 1
ATOM 2473 O O . GLU A 1 317 ? 12.123 -25.816 -9.675 1.00 91.19 317 GLU A O 1
ATOM 2478 N N . CYS A 1 318 ? 13.874 -25.051 -10.839 1.00 89.88 318 CYS A N 1
ATOM 2479 C CA . CYS A 1 318 ? 13.413 -25.571 -12.127 1.00 89.88 318 CYS A CA 1
ATOM 2480 C C . CYS A 1 318 ? 13.704 -27.068 -12.280 1.00 89.88 318 CYS A C 1
ATOM 2482 O O . CYS A 1 318 ? 12.835 -27.799 -12.750 1.00 89.88 318 CYS A O 1
ATOM 2484 N N . ARG A 1 319 ? 14.872 -27.552 -11.828 1.00 87.38 319 ARG A N 1
ATOM 2485 C CA . ARG A 1 319 ? 15.218 -28.988 -11.868 1.00 87.38 319 ARG A CA 1
ATOM 2486 C C . ARG A 1 319 ? 14.335 -29.848 -10.962 1.00 87.38 319 ARG A C 1
ATOM 2488 O O . ARG A 1 319 ? 14.161 -31.029 -11.238 1.00 87.38 319 ARG A O 1
ATOM 2495 N N . ALA A 1 320 ? 13.782 -29.273 -9.895 1.00 83.75 320 ALA A N 1
ATOM 2496 C CA . ALA A 1 320 ? 12.839 -29.964 -9.020 1.00 83.75 320 ALA A CA 1
ATOM 2497 C C . ALA A 1 320 ? 11.432 -30.116 -9.635 1.00 83.75 320 ALA A C 1
ATOM 2499 O O . ALA A 1 320 ? 10.631 -30.904 -9.134 1.00 83.75 320 ALA A O 1
ATOM 2500 N N . ALA A 1 321 ? 11.108 -29.368 -10.696 1.00 78.12 321 ALA A N 1
ATOM 2501 C CA . ALA A 1 321 ? 9.774 -29.349 -11.286 1.00 78.12 321 ALA A CA 1
ATOM 2502 C C . ALA A 1 321 ? 9.618 -30.390 -12.417 1.00 78.12 321 ALA A C 1
ATOM 2504 O O . ALA A 1 321 ? 10.546 -30.592 -13.208 1.00 78.12 321 ALA A O 1
ATOM 2505 N N . PRO A 1 322 ? 8.437 -31.027 -12.553 1.00 75.69 322 PRO A N 1
ATOM 2506 C CA . PRO A 1 322 ? 8.144 -31.898 -13.687 1.00 75.69 322 PRO A CA 1
ATOM 2507 C C . PRO A 1 322 ? 8.138 -31.109 -15.007 1.00 75.69 322 PRO A C 1
ATOM 2509 O O . PRO A 1 322 ? 7.849 -29.911 -15.038 1.00 75.69 322 PRO A O 1
ATOM 2512 N N . ALA A 1 323 ? 8.460 -31.785 -16.113 1.00 72.50 323 ALA A N 1
ATOM 2513 C CA . ALA A 1 323 ? 8.464 -31.170 -17.437 1.00 72.50 323 ALA A CA 1
ATOM 2514 C C . ALA A 1 323 ? 7.053 -30.698 -17.837 1.00 72.50 323 ALA A C 1
ATOM 2516 O O . ALA A 1 323 ? 6.085 -31.449 -17.726 1.00 72.50 323 ALA A O 1
ATOM 2517 N N . VAL A 1 324 ? 6.954 -29.461 -18.332 1.00 69.69 324 VAL A N 1
ATOM 2518 C CA . VAL A 1 324 ? 5.711 -28.871 -18.851 1.00 69.69 324 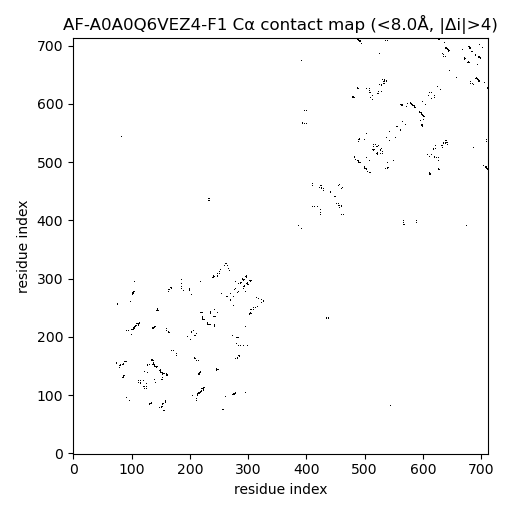VAL A CA 1
ATOM 2519 C C . VAL A 1 324 ? 5.778 -28.854 -20.387 1.00 69.69 324 VAL A C 1
ATOM 2521 O O . VAL A 1 324 ? 6.836 -28.519 -20.929 1.00 69.69 324 VAL A O 1
ATOM 2524 N N . PRO A 1 325 ? 4.697 -29.209 -21.111 1.00 68.81 325 PRO A N 1
ATOM 2525 C CA . PRO A 1 325 ? 4.660 -29.124 -22.572 1.00 68.81 325 PRO A CA 1
ATOM 2526 C C . PRO A 1 325 ? 4.924 -27.696 -23.072 1.00 68.81 325 PRO A C 1
ATOM 2528 O O . PRO A 1 325 ? 4.431 -26.729 -22.489 1.00 68.81 325 PRO A O 1
ATOM 2531 N N . ARG A 1 326 ? 5.676 -27.557 -24.172 1.00 68.81 326 ARG A N 1
ATOM 2532 C CA . ARG A 1 326 ? 5.967 -26.247 -24.780 1.00 68.81 326 ARG A CA 1
ATOM 2533 C C . ARG A 1 326 ? 4.687 -25.627 -25.376 1.00 68.81 326 ARG A C 1
ATOM 2535 O O . ARG A 1 326 ? 3.953 -26.330 -26.073 1.00 68.81 326 ARG A O 1
ATOM 2542 N N . PRO A 1 327 ? 4.417 -24.327 -25.161 1.00 67.00 327 PRO A N 1
ATOM 2543 C CA . PRO A 1 327 ? 3.287 -23.640 -25.772 1.00 67.00 327 PRO A CA 1
ATOM 2544 C C . PRO A 1 327 ? 3.523 -23.415 -27.273 1.00 67.00 327 PRO A C 1
ATOM 2546 O O . PRO A 1 327 ? 4.646 -23.185 -27.714 1.00 67.00 327 PRO A O 1
ATOM 2549 N N . SER A 1 328 ? 2.448 -23.434 -28.063 1.00 60.97 328 SER A N 1
ATOM 2550 C CA . SER A 1 328 ? 2.499 -23.374 -29.535 1.00 60.97 328 SER A CA 1
ATOM 2551 C C . SER A 1 328 ? 3.052 -22.070 -30.116 1.00 60.97 328 SER A C 1
ATOM 2553 O O . SER A 1 328 ? 3.507 -22.054 -31.252 1.00 60.97 328 SER A O 1
ATOM 2555 N N . TRP A 1 329 ? 3.030 -20.973 -29.356 1.00 62.44 329 TRP A N 1
ATOM 2556 C CA . TRP A 1 329 ? 3.592 -19.684 -29.773 1.00 62.44 329 TRP A CA 1
ATOM 2557 C C . TRP A 1 329 ? 5.098 -19.564 -29.496 1.00 62.44 329 TRP A C 1
ATOM 2559 O O . TRP A 1 329 ? 5.675 -18.505 -29.742 1.00 62.44 329 TRP A O 1
ATOM 2569 N N . TRP A 1 330 ? 5.735 -20.610 -28.956 1.00 58.47 330 TRP A N 1
ATOM 2570 C CA . TRP A 1 330 ? 7.165 -20.621 -28.670 1.00 58.47 330 TRP A CA 1
ATOM 2571 C C . TRP A 1 330 ? 7.972 -20.415 -29.968 1.00 58.47 330 TRP A C 1
ATOM 2573 O O . TRP A 1 330 ? 7.944 -21.287 -30.835 1.00 58.47 330 TRP A O 1
ATOM 2583 N N . PRO A 1 331 ? 8.721 -19.304 -30.115 1.00 50.88 331 PRO A N 1
ATOM 2584 C CA . PRO A 1 331 ? 9.278 -18.871 -31.403 1.00 50.88 331 PRO A CA 1
ATOM 2585 C C . PRO A 1 331 ? 10.474 -19.702 -31.904 1.00 50.88 331 PRO A C 1
ATOM 2587 O O . PRO A 1 331 ? 11.106 -19.322 -32.879 1.00 50.88 331 PRO A O 1
ATOM 2590 N N . PHE A 1 332 ? 10.784 -20.824 -31.248 1.00 51.09 332 PHE A N 1
ATOM 2591 C CA . PHE A 1 332 ? 11.880 -21.732 -31.603 1.00 51.09 332 PHE A CA 1
ATOM 2592 C C . PHE A 1 332 ? 11.410 -23.190 -31.710 1.00 51.09 332 PHE A C 1
ATOM 2594 O O . PHE A 1 332 ? 12.132 -24.112 -31.333 1.00 51.09 332 PHE A O 1
ATOM 2601 N N . SER A 1 333 ? 10.171 -23.440 -32.149 1.00 48.22 333 SER A N 1
ATOM 2602 C CA . SER A 1 333 ? 9.849 -24.784 -32.635 1.00 48.22 333 SER A CA 1
ATOM 2603 C C . SER A 1 333 ? 10.687 -25.041 -33.887 1.00 48.22 333 SER A C 1
ATOM 2605 O O . SER A 1 333 ? 10.572 -24.283 -34.843 1.00 48.22 333 SER A O 1
ATOM 2607 N N . GLU A 1 334 ? 11.499 -26.097 -33.871 1.00 47.09 334 GLU A N 1
ATOM 2608 C CA . GLU A 1 334 ? 12.495 -26.508 -34.884 1.00 47.09 334 GLU A CA 1
ATOM 2609 C C . GLU A 1 334 ? 11.950 -26.737 -36.317 1.00 47.09 334 GLU A C 1
ATOM 2611 O O . GLU A 1 334 ? 12.653 -27.246 -37.183 1.00 47.09 334 GLU A O 1
ATOM 2616 N N . ALA A 1 335 ? 10.704 -26.367 -36.604 1.00 43.00 335 ALA A N 1
ATOM 2617 C CA . ALA A 1 335 ? 10.101 -26.437 -37.924 1.00 43.00 335 ALA A CA 1
ATOM 2618 C C . ALA A 1 335 ? 10.105 -25.043 -38.571 1.00 43.00 335 ALA A C 1
ATOM 2620 O O . ALA A 1 335 ? 9.116 -24.320 -38.467 1.00 43.00 335 ALA A O 1
ATOM 2621 N N . GLY A 1 336 ? 11.209 -24.653 -39.220 1.00 43.28 336 GLY A N 1
ATOM 2622 C CA . GLY A 1 336 ? 11.185 -23.494 -40.123 1.00 43.28 336 GLY A CA 1
ATOM 2623 C C . GLY A 1 336 ? 12.458 -22.662 -40.287 1.00 43.28 336 GLY A C 1
ATOM 2624 O O . GLY A 1 336 ? 12.332 -21.502 -40.660 1.00 43.28 336 GLY A O 1
ATOM 2625 N N . GLU A 1 337 ? 13.663 -23.187 -40.040 1.00 42.69 337 GLU A N 1
ATOM 2626 C CA . GLU A 1 337 ? 14.895 -22.441 -40.375 1.00 42.69 337 GLU A CA 1
ATOM 2627 C C . GLU A 1 337 ? 15.236 -22.438 -41.885 1.00 42.69 337 GLU A C 1
ATOM 2629 O O . GLU A 1 337 ? 16.144 -21.717 -42.288 1.00 42.69 337 GLU A O 1
ATOM 2634 N N . ASP A 1 338 ? 14.480 -23.144 -42.740 1.00 41.12 338 ASP A N 1
ATOM 2635 C CA . ASP A 1 338 ? 14.798 -23.287 -44.177 1.00 41.12 338 ASP A CA 1
ATOM 2636 C C . ASP A 1 338 ? 13.995 -22.396 -45.155 1.00 41.12 338 ASP A C 1
ATOM 2638 O O . ASP A 1 338 ? 14.290 -22.401 -46.347 1.00 41.12 338 ASP A O 1
ATOM 2642 N N . GLU A 1 339 ? 13.041 -21.570 -44.710 1.00 42.22 339 GLU A N 1
ATOM 2643 C CA . GLU A 1 339 ? 12.297 -20.659 -45.609 1.00 42.22 339 GLU A CA 1
ATOM 2644 C C . GLU A 1 339 ? 12.122 -19.257 -45.004 1.00 42.22 339 GLU A C 1
ATOM 2646 O O . GLU A 1 339 ? 11.025 -18.799 -44.695 1.00 42.22 339 GLU A O 1
ATOM 2651 N N . LEU A 1 340 ? 13.227 -18.520 -44.869 1.00 42.56 340 LEU A N 1
ATOM 2652 C CA . LEU A 1 340 ? 13.160 -17.061 -44.977 1.00 42.56 340 LEU A CA 1
ATOM 2653 C C . LEU A 1 340 ? 13.221 -16.713 -46.466 1.00 42.56 340 LEU A C 1
ATOM 2655 O O . LEU A 1 340 ? 14.288 -16.437 -47.019 1.00 42.56 340 LEU A O 1
ATOM 2659 N N . GLU A 1 341 ? 12.059 -16.778 -47.119 1.00 42.94 341 GLU A N 1
ATOM 2660 C CA . GLU A 1 341 ? 11.867 -16.181 -48.436 1.00 42.94 341 GLU A CA 1
ATOM 2661 C C . GLU A 1 341 ? 12.311 -14.713 -48.406 1.00 42.94 341 GLU A C 1
ATOM 2663 O O . GLU A 1 341 ? 12.071 -13.958 -47.458 1.00 42.94 341 GLU A O 1
ATOM 2668 N N . GLN A 1 342 ? 13.025 -14.345 -49.464 1.00 38.78 342 GLN A N 1
ATOM 2669 C CA . GLN A 1 342 ? 13.599 -13.030 -49.701 1.00 38.78 342 GLN A CA 1
ATOM 2670 C C . GLN A 1 342 ? 12.529 -11.939 -49.528 1.00 38.78 342 GLN A C 1
ATOM 2672 O O . GLN A 1 342 ? 11.387 -12.148 -49.941 1.00 38.78 342 GLN A O 1
ATOM 2677 N N . PRO A 1 343 ? 12.863 -10.766 -48.958 1.00 41.16 343 PRO A N 1
ATOM 2678 C CA . PRO A 1 343 ? 11.901 -9.682 -48.854 1.00 41.16 343 PRO A CA 1
ATOM 2679 C C . PRO A 1 343 ? 11.482 -9.264 -50.266 1.00 41.16 343 PRO A C 1
ATOM 2681 O O . PRO A 1 343 ? 12.285 -8.731 -51.032 1.00 41.16 343 PRO A O 1
ATOM 2684 N N . GLY A 1 344 ? 10.224 -9.556 -50.599 1.00 38.44 344 GLY A N 1
ATOM 2685 C CA . GLY A 1 344 ? 9.576 -9.080 -51.808 1.00 38.44 344 GLY A CA 1
ATOM 2686 C C . GLY A 1 344 ? 9.668 -7.562 -51.894 1.00 38.44 344 GLY A C 1
ATOM 2687 O O . GLY A 1 344 ? 9.565 -6.863 -50.884 1.00 38.44 344 GLY A O 1
ATOM 2688 N N . GLU A 1 345 ? 9.901 -7.092 -53.117 1.00 40.94 345 GLU A N 1
ATOM 2689 C CA . GLU A 1 345 ? 9.952 -5.691 -53.518 1.00 40.94 345 GLU A CA 1
ATOM 2690 C C . GLU A 1 345 ? 8.896 -4.860 -52.781 1.00 40.94 345 GLU A C 1
ATOM 2692 O O . GLU A 1 345 ? 7.687 -5.036 -52.950 1.00 40.94 345 GLU A O 1
ATOM 2697 N N . VAL A 1 346 ? 9.375 -3.937 -51.947 1.00 41.03 346 VAL A N 1
ATOM 2698 C CA . VAL A 1 346 ? 8.553 -2.856 -51.417 1.00 41.03 346 VAL A CA 1
ATOM 2699 C C . VAL A 1 346 ? 8.172 -1.993 -52.610 1.00 41.03 346 VAL A C 1
ATOM 2701 O O . VAL A 1 346 ? 9.032 -1.386 -53.246 1.00 41.03 346 VAL A O 1
ATOM 2704 N N . LEU A 1 347 ? 6.879 -1.995 -52.922 1.00 39.59 347 LEU A N 1
ATOM 2705 C CA . LEU A 1 347 ? 6.272 -1.078 -53.870 1.00 39.59 347 LEU A CA 1
ATOM 2706 C C . LEU A 1 347 ? 6.608 0.358 -53.461 1.00 39.59 347 LEU A C 1
ATOM 2708 O O . LEU A 1 347 ? 6.235 0.817 -52.381 1.00 39.59 347 LEU A O 1
ATOM 2712 N N . ASP A 1 348 ? 7.323 1.013 -54.368 1.00 46.22 348 ASP A N 1
ATOM 2713 C CA . ASP A 1 348 ? 7.494 2.452 -54.497 1.00 46.22 348 ASP A CA 1
ATOM 2714 C C . ASP A 1 348 ? 6.143 3.156 -54.303 1.00 46.22 348 ASP A C 1
ATOM 2716 O O . ASP A 1 348 ? 5.190 2.956 -55.062 1.00 46.22 348 ASP A O 1
ATOM 2720 N N . GLY A 1 349 ? 6.042 3.902 -53.209 1.00 38.78 349 GLY A N 1
ATOM 2721 C CA . GLY A 1 349 ? 4.813 4.504 -52.726 1.00 38.78 349 GLY A CA 1
ATOM 2722 C C . GLY A 1 349 ? 5.097 5.881 -52.157 1.00 38.78 349 GLY A C 1
ATOM 2723 O O . GLY A 1 349 ? 5.150 6.027 -50.944 1.00 38.78 349 GLY A O 1
ATOM 2724 N N . GLY A 1 350 ? 5.258 6.845 -53.065 1.00 36.41 350 GLY A N 1
ATOM 2725 C CA . GLY A 1 350 ? 4.819 8.232 -52.914 1.00 36.41 350 GLY A CA 1
ATOM 2726 C C . GLY A 1 350 ? 5.494 9.054 -51.822 1.00 36.41 350 GLY A C 1
ATOM 2727 O O . GLY A 1 350 ? 5.115 8.991 -50.656 1.00 36.41 350 GLY A O 1
ATOM 2728 N N . ASP A 1 351 ? 6.415 9.909 -52.259 1.00 44.81 351 ASP A N 1
ATOM 2729 C CA . ASP A 1 351 ? 6.853 11.104 -51.547 1.00 44.81 351 ASP A CA 1
ATOM 2730 C C . ASP A 1 351 ? 5.648 11.967 -51.121 1.00 44.81 351 ASP A C 1
ATOM 2732 O O . ASP A 1 351 ? 5.023 12.624 -51.953 1.00 44.81 351 ASP A O 1
ATOM 2736 N N . ASP A 1 352 ? 5.352 11.996 -49.821 1.00 39.00 352 ASP A N 1
ATOM 2737 C CA . ASP A 1 352 ? 4.641 13.100 -49.172 1.00 39.00 352 ASP A CA 1
ATOM 2738 C C . ASP A 1 352 ? 5.616 13.754 -48.185 1.00 39.00 352 ASP A C 1
ATOM 2740 O O . ASP A 1 352 ? 5.785 13.345 -47.031 1.00 39.00 352 ASP A O 1
ATOM 2744 N N . GLU A 1 353 ? 6.312 14.774 -48.686 1.00 41.47 353 GLU A N 1
ATOM 2745 C CA . GLU A 1 353 ? 7.123 15.698 -47.905 1.00 41.47 353 GLU A CA 1
ATOM 2746 C C . GLU A 1 353 ? 6.211 16.497 -46.956 1.00 41.47 353 GLU A C 1
ATOM 2748 O O . GLU A 1 353 ? 5.597 17.498 -47.324 1.00 41.47 353 GLU A O 1
ATOM 2753 N N . HIS A 1 354 ? 6.117 16.067 -45.696 1.00 36.84 354 HIS A N 1
ATOM 2754 C CA . HIS A 1 354 ? 5.686 16.939 -44.605 1.00 36.84 354 HIS A CA 1
ATOM 2755 C C . HIS A 1 354 ? 6.904 17.614 -43.974 1.00 36.84 354 HIS A C 1
ATOM 2757 O O . HIS A 1 354 ? 7.559 17.104 -43.064 1.00 36.84 354 HIS A O 1
ATOM 2763 N N . GLU A 1 355 ? 7.182 18.785 -44.537 1.00 37.91 355 GLU A N 1
ATOM 2764 C CA . GLU A 1 355 ? 8.046 19.854 -44.057 1.00 37.91 355 GLU A CA 1
ATOM 2765 C C . GLU A 1 355 ? 7.667 20.230 -42.609 1.00 37.91 355 GLU A C 1
ATOM 2767 O O . GLU A 1 355 ? 6.673 20.907 -42.349 1.00 37.91 355 GLU A O 1
ATOM 2772 N N . TRP A 1 356 ? 8.446 19.748 -41.636 1.00 41.91 356 TRP A N 1
ATOM 2773 C CA . TRP A 1 356 ? 8.376 20.230 -40.257 1.00 41.91 356 TRP A CA 1
ATOM 2774 C C . TRP A 1 356 ? 9.020 21.615 -40.199 1.00 41.91 356 TRP A C 1
ATOM 2776 O O . TRP A 1 356 ? 10.245 21.745 -40.159 1.00 41.91 356 TRP A O 1
ATOM 2786 N N . GLY A 1 357 ? 8.166 22.638 -40.233 1.00 33.62 357 GLY A N 1
ATOM 2787 C CA . GLY A 1 357 ? 8.531 24.033 -40.034 1.00 33.62 357 GLY A CA 1
ATOM 2788 C C . GLY A 1 357 ? 9.217 24.255 -38.687 1.00 33.62 357 GLY A C 1
ATOM 2789 O O . GLY A 1 357 ? 8.780 23.765 -37.647 1.00 33.62 357 GLY A O 1
ATOM 2790 N N . SER A 1 358 ? 10.310 25.004 -38.752 1.00 41.00 358 SER A N 1
ATOM 2791 C CA . SER A 1 358 ? 11.053 25.584 -37.643 1.00 41.00 358 SER A CA 1
ATOM 2792 C C . SER A 1 358 ? 10.153 26.444 -36.753 1.00 41.00 358 SER A C 1
ATOM 2794 O O . SER A 1 358 ? 9.581 27.430 -37.219 1.00 41.00 358 SER A O 1
ATOM 2796 N N . GLU A 1 359 ? 10.070 26.105 -35.469 1.00 40.06 359 GLU A N 1
ATOM 2797 C CA . GLU A 1 359 ? 9.563 27.014 -34.442 1.00 40.06 359 GLU A CA 1
ATOM 2798 C C . GLU A 1 359 ? 10.656 28.043 -34.128 1.00 40.06 359 GLU A C 1
ATOM 2800 O O . GLU A 1 359 ? 11.564 27.792 -33.336 1.00 40.06 359 GLU A O 1
ATOM 2805 N N . ASP A 1 360 ? 10.579 29.182 -34.819 1.00 39.56 360 ASP A N 1
ATOM 2806 C CA . ASP A 1 360 ? 11.226 30.426 -34.416 1.00 39.56 360 ASP A CA 1
ATOM 2807 C C . ASP A 1 360 ? 10.424 31.070 -33.278 1.00 39.56 360 ASP A C 1
ATOM 2809 O O . ASP A 1 360 ? 9.196 31.185 -33.316 1.00 39.56 360 ASP A O 1
ATOM 2813 N N . GLU A 1 361 ? 11.167 31.505 -32.267 1.00 49.91 361 GLU A N 1
ATOM 2814 C CA . GLU A 1 361 ? 10.730 32.306 -31.132 1.00 49.91 361 GLU A CA 1
ATOM 2815 C C . GLU A 1 361 ? 10.065 33.614 -31.600 1.00 49.91 361 GLU A C 1
ATOM 2817 O O . GLU A 1 361 ? 10.700 34.464 -32.225 1.00 49.91 361 GLU A O 1
ATOM 2822 N N . LEU A 1 362 ? 8.794 33.816 -31.244 1.00 38.25 362 LEU A N 1
ATOM 2823 C CA . LEU A 1 362 ? 8.147 35.128 -31.276 1.00 38.25 362 LEU A CA 1
ATOM 2824 C C . LEU A 1 362 ? 7.441 35.385 -29.943 1.00 38.25 362 LEU A C 1
ATOM 2826 O O . LEU A 1 362 ? 6.293 35.001 -29.721 1.00 38.25 362 LEU A O 1
ATOM 2830 N N . GLU A 1 363 ? 8.161 36.075 -29.061 1.00 40.53 363 GLU A N 1
ATOM 2831 C CA . GLU A 1 363 ? 7.602 36.798 -27.925 1.00 40.53 363 GLU A CA 1
ATOM 2832 C C . GLU A 1 363 ? 6.552 37.793 -28.438 1.00 40.53 363 GLU A C 1
ATOM 2834 O O . GLU A 1 363 ? 6.854 38.707 -29.206 1.00 40.53 363 GLU A O 1
ATOM 2839 N N . THR A 1 364 ? 5.296 37.606 -28.035 1.00 35.03 364 THR A N 1
ATOM 2840 C CA . THR A 1 364 ? 4.242 38.606 -28.226 1.00 35.03 364 THR A CA 1
ATOM 2841 C C . THR A 1 364 ? 3.765 39.060 -26.855 1.00 35.03 364 THR A C 1
ATOM 2843 O O . THR A 1 364 ? 3.117 38.312 -26.124 1.00 35.03 364 THR A O 1
ATOM 2846 N N . GLU A 1 365 ? 4.124 40.293 -26.505 1.00 40.69 365 GLU A N 1
ATOM 2847 C CA . GLU A 1 365 ? 3.567 41.026 -25.375 1.00 40.69 365 GLU A CA 1
ATOM 2848 C C . GLU A 1 365 ? 2.065 41.230 -25.612 1.00 40.69 365 GLU A C 1
ATOM 2850 O O . GLU A 1 365 ? 1.651 41.884 -26.570 1.00 40.69 365 GLU A O 1
ATOM 2855 N N . VAL A 1 366 ? 1.240 40.644 -24.744 1.00 35.16 366 VAL A N 1
ATOM 2856 C CA . VAL A 1 366 ? -0.198 40.916 -24.683 1.00 35.16 366 VAL A CA 1
ATOM 2857 C C . VAL A 1 366 ? -0.443 41.755 -23.436 1.00 35.16 366 VAL A C 1
ATOM 2859 O O . VAL A 1 366 ? -0.496 41.236 -22.322 1.00 35.16 366 VAL A O 1
ATOM 2862 N N . GLU A 1 367 ? -0.584 43.065 -23.632 1.00 43.84 367 GLU A N 1
ATOM 2863 C CA . GLU A 1 367 ? -1.198 43.962 -22.654 1.00 43.84 367 GLU A CA 1
ATOM 2864 C C . GLU A 1 367 ? -2.670 43.558 -22.486 1.00 43.84 367 GLU A C 1
ATOM 2866 O O . GLU A 1 367 ? -3.487 43.724 -23.392 1.00 43.84 367 GLU A O 1
ATOM 2871 N N . SER A 1 368 ? -3.013 42.985 -21.331 1.00 36.94 368 SER A N 1
ATOM 2872 C CA . SER A 1 368 ? -4.402 42.749 -20.937 1.00 36.94 368 SER A CA 1
ATOM 2873 C C . SER A 1 368 ? -4.820 43.775 -19.888 1.00 36.94 368 SER A C 1
ATOM 2875 O O . SER A 1 368 ? -4.362 43.721 -18.743 1.00 36.94 368 SER A O 1
ATOM 2877 N N . ASP A 1 369 ? -5.714 44.676 -20.288 1.00 36.94 369 ASP A N 1
ATOM 2878 C CA . ASP A 1 369 ? -6.438 45.603 -19.422 1.00 36.94 369 ASP A CA 1
ATOM 2879 C C . ASP A 1 369 ? -7.133 44.857 -18.270 1.00 36.94 369 ASP A C 1
ATOM 2881 O O . ASP A 1 369 ? -8.061 44.066 -18.469 1.00 36.94 369 ASP A O 1
ATOM 2885 N N . GLN A 1 370 ? -6.689 45.127 -17.042 1.00 32.69 370 GLN A N 1
ATOM 2886 C CA . GLN A 1 370 ? -7.351 44.679 -15.822 1.00 32.69 370 GLN A CA 1
ATOM 2887 C C . GLN A 1 370 ? -8.515 45.617 -15.493 1.00 32.69 370 GLN A C 1
ATOM 2889 O O . GLN A 1 370 ? -8.325 46.769 -15.109 1.00 32.69 370 GLN A O 1
ATOM 2894 N N . ALA A 1 371 ? -9.734 45.094 -15.609 1.00 33.91 371 ALA A N 1
ATOM 2895 C CA . ALA A 1 371 ? -10.918 45.695 -15.020 1.00 33.91 371 ALA A CA 1
ATOM 2896 C C . ALA A 1 371 ? -10.912 45.463 -13.498 1.00 33.91 371 ALA A C 1
ATOM 2898 O O . ALA A 1 371 ? -11.000 44.326 -13.028 1.00 33.91 371 ALA A O 1
ATOM 2899 N N . GLU A 1 372 ? -10.817 46.558 -12.744 1.00 32.72 372 GLU A N 1
ATOM 2900 C CA . GLU A 1 372 ? -10.943 46.604 -11.288 1.00 32.72 372 GLU A CA 1
ATOM 2901 C C . GLU A 1 372 ? -12.333 46.121 -10.838 1.00 32.72 372 GLU A C 1
ATOM 2903 O O . GLU A 1 372 ? -13.357 46.747 -11.121 1.00 32.72 372 GLU A O 1
ATOM 2908 N N . TRP A 1 373 ? -12.368 45.018 -10.089 1.00 32.03 373 TRP A N 1
ATOM 2909 C CA . TRP A 1 373 ? -13.513 44.643 -9.257 1.00 32.03 373 TRP A CA 1
ATOM 2910 C C . TRP A 1 373 ? -13.277 45.137 -7.822 1.00 32.03 373 TRP A C 1
ATOM 2912 O O . TRP A 1 373 ? -12.161 45.006 -7.316 1.00 32.03 373 TRP A O 1
ATOM 2922 N N . PRO A 1 374 ? -14.296 45.687 -7.137 1.00 33.16 374 PRO A N 1
ATOM 2923 C CA . PRO A 1 374 ? -14.126 46.249 -5.804 1.00 33.16 374 PRO A CA 1
ATOM 2924 C C . PRO A 1 374 ? -13.847 45.147 -4.777 1.00 33.16 374 PRO A C 1
ATOM 2926 O O . PRO A 1 374 ? -14.644 44.226 -4.588 1.00 33.16 374 PRO A O 1
ATOM 2929 N N . THR A 1 375 ? -12.715 45.272 -4.088 1.00 32.19 375 THR A N 1
ATOM 2930 C CA . THR A 1 375 ? -12.317 44.449 -2.947 1.00 32.19 375 THR A CA 1
ATOM 2931 C C . THR A 1 375 ? -13.269 44.670 -1.774 1.00 32.19 375 THR A C 1
ATOM 2933 O O . THR A 1 375 ? -13.318 45.731 -1.151 1.00 32.19 375 THR A O 1
ATOM 2936 N N . ALA A 1 376 ? -14.043 43.634 -1.460 1.00 35.78 376 ALA A N 1
ATOM 2937 C CA . ALA A 1 376 ? -14.759 43.537 -0.202 1.00 35.78 376 ALA A CA 1
ATOM 2938 C C . ALA A 1 376 ? -13.762 43.198 0.919 1.00 35.78 376 ALA A C 1
ATOM 2940 O O . ALA A 1 376 ? -13.200 42.110 0.936 1.00 35.78 376 ALA A O 1
ATOM 2941 N N . GLY A 1 377 ? -13.564 44.170 1.812 1.00 32.66 377 GLY A N 1
ATOM 2942 C CA . GLY A 1 377 ? -13.194 44.050 3.227 1.00 32.66 377 GLY A CA 1
ATOM 2943 C C . GLY A 1 377 ? -12.261 42.917 3.654 1.00 32.66 377 GLY A C 1
ATOM 2944 O O . GLY A 1 377 ? -12.685 41.775 3.809 1.00 32.66 377 GLY A O 1
ATOM 2945 N N . GLU A 1 378 ? -11.033 43.302 3.998 1.00 40.31 378 GLU A N 1
ATOM 2946 C CA . GLU A 1 378 ? -10.085 42.551 4.823 1.00 40.31 378 GLU A CA 1
ATOM 2947 C C . GLU A 1 378 ? -10.754 42.025 6.106 1.00 40.31 378 GLU A C 1
ATOM 2949 O O . GLU A 1 378 ? -10.936 42.743 7.091 1.00 40.31 378 GLU A O 1
ATOM 2954 N N . ALA A 1 379 ? -11.109 40.744 6.100 1.00 39.38 379 ALA A N 1
ATOM 2955 C CA . ALA A 1 379 ? -11.411 39.975 7.295 1.00 39.38 379 ALA A CA 1
ATOM 2956 C C . ALA A 1 379 ? -10.480 38.753 7.323 1.00 39.38 379 ALA A C 1
ATOM 2958 O O . ALA A 1 379 ? -10.745 37.753 6.668 1.00 39.38 379 ALA A O 1
ATOM 2959 N N . GLY A 1 380 ? -9.376 38.887 8.067 1.00 40.75 380 GLY A N 1
ATOM 2960 C CA . GLY A 1 380 ? -8.592 37.814 8.695 1.00 40.75 380 GLY A CA 1
ATOM 2961 C C . GLY A 1 380 ? -8.184 36.620 7.828 1.00 40.75 380 GLY A C 1
ATOM 2962 O O . GLY A 1 380 ? -8.838 35.582 7.859 1.00 40.75 380 GLY A O 1
ATOM 2963 N N . GLN A 1 381 ? -7.038 36.729 7.157 1.00 39.38 381 GLN A N 1
ATOM 2964 C CA . GLN A 1 381 ? -6.372 35.616 6.466 1.00 39.38 381 GLN A CA 1
ATOM 2965 C C . GLN A 1 381 ? -5.619 34.675 7.436 1.00 39.38 381 GLN A C 1
ATOM 2967 O O . GLN A 1 381 ? -5.339 33.535 7.086 1.00 39.38 381 GLN A O 1
ATOM 2972 N N . ASP A 1 382 ? -5.401 35.100 8.686 1.00 41.59 382 ASP A N 1
ATOM 2973 C CA . ASP A 1 382 ? -4.621 34.364 9.696 1.00 41.59 382 ASP A CA 1
ATOM 2974 C C . ASP A 1 382 ? -5.324 33.114 10.273 1.00 41.59 382 ASP A C 1
ATOM 2976 O O . ASP A 1 382 ? -4.699 32.318 10.964 1.00 41.59 382 ASP A O 1
ATOM 2980 N N . GLY A 1 383 ? -6.620 32.909 10.006 1.00 39.75 383 GLY A N 1
ATOM 2981 C CA . GLY A 1 383 ? -7.371 31.754 10.526 1.00 39.75 383 GLY A CA 1
ATOM 2982 C C . GLY A 1 383 ? -7.371 30.513 9.623 1.00 39.75 383 GLY A C 1
ATOM 2983 O O . GLY A 1 383 ? -7.750 29.433 10.073 1.00 39.75 383 GLY A O 1
ATOM 2984 N N . ALA A 1 384 ? -6.996 30.647 8.347 1.00 40.09 384 ALA A N 1
ATOM 2985 C CA . ALA A 1 384 ? -7.048 29.540 7.388 1.00 40.09 384 ALA A CA 1
ATOM 2986 C C . ALA A 1 384 ? -5.837 28.596 7.514 1.00 40.09 384 ALA A C 1
ATOM 2988 O O . ALA A 1 384 ? -6.017 27.378 7.457 1.00 40.09 384 ALA A O 1
ATOM 2989 N N . ASP A 1 385 ? -4.650 29.147 7.780 1.00 39.41 385 ASP A N 1
ATOM 2990 C CA . ASP A 1 385 ? -3.398 28.383 7.887 1.00 39.41 385 ASP A CA 1
ATOM 2991 C C . ASP A 1 385 ? -3.345 27.528 9.172 1.00 39.41 385 ASP A C 1
ATOM 2993 O O . ASP A 1 385 ? -2.895 26.382 9.146 1.00 39.41 385 ASP A O 1
ATOM 2997 N N . GLU A 1 386 ? -3.911 28.013 10.285 1.00 42.19 386 GLU A N 1
ATOM 2998 C CA . GLU A 1 386 ? -3.995 27.261 11.553 1.00 42.19 386 GLU A CA 1
ATOM 2999 C C . GLU A 1 386 ? -4.945 26.043 11.452 1.00 42.19 386 GLU A C 1
ATOM 3001 O O . GLU A 1 386 ? -4.782 25.032 12.141 1.00 42.19 386 GLU A O 1
ATOM 3006 N N . LEU A 1 387 ? -5.933 26.107 10.552 1.00 41.19 387 LEU A N 1
ATOM 3007 C CA . LEU A 1 387 ? -6.915 25.046 10.304 1.00 41.19 387 LEU A CA 1
ATOM 3008 C C . LEU A 1 387 ? -6.378 23.925 9.406 1.00 41.19 387 LEU A C 1
ATOM 3010 O O . LEU A 1 387 ? -6.687 22.752 9.645 1.00 41.19 387 LEU A O 1
ATOM 3014 N N . GLU A 1 388 ? -5.575 24.275 8.399 1.00 41.47 388 GLU A N 1
ATOM 3015 C CA . GLU A 1 388 ? -4.886 23.312 7.534 1.00 41.47 388 GLU A CA 1
ATOM 3016 C C . GLU A 1 388 ? -3.841 22.513 8.339 1.00 41.47 388 GLU A C 1
ATOM 3018 O O . GLU A 1 388 ? -3.750 21.289 8.208 1.00 41.47 388 GLU A O 1
ATOM 3023 N N . GLU A 1 389 ? -3.158 23.159 9.293 1.00 40.91 389 GLU A N 1
ATOM 3024 C CA . GLU A 1 389 ? -2.190 22.519 10.194 1.00 40.91 389 GLU A CA 1
ATOM 3025 C C . GLU A 1 389 ? -2.853 21.667 11.307 1.00 40.91 389 GLU A C 1
ATOM 3027 O O . GLU A 1 389 ? -2.311 20.632 11.727 1.00 40.91 389 GLU A O 1
ATOM 3032 N N . ALA A 1 390 ? -4.060 22.034 11.759 1.00 41.84 390 ALA A N 1
ATOM 3033 C CA . ALA A 1 390 ? -4.800 21.292 12.782 1.00 41.84 390 ALA A CA 1
ATOM 3034 C C . ALA A 1 390 ? -5.435 19.985 12.263 1.00 41.84 390 ALA A C 1
ATOM 3036 O O . ALA A 1 390 ? -5.409 18.991 12.991 1.00 41.84 390 ALA A O 1
ATOM 3037 N N . TYR A 1 391 ? -5.946 19.946 11.024 1.00 42.94 391 TYR A N 1
ATOM 3038 C CA . TYR A 1 391 ? -6.667 18.776 10.482 1.00 42.94 391 TYR A CA 1
ATOM 3039 C C . TYR A 1 391 ? -5.954 18.046 9.336 1.00 42.94 391 TYR A C 1
ATOM 3041 O O . TYR A 1 391 ? -6.105 16.827 9.221 1.00 42.94 391 TYR A O 1
ATOM 3049 N N . GLY A 1 392 ? -5.136 18.730 8.527 1.00 34.28 392 GLY A N 1
ATOM 3050 C CA . GLY A 1 392 ? -4.291 18.078 7.517 1.00 34.28 392 GLY A CA 1
ATOM 3051 C C . GLY A 1 392 ? -3.270 17.127 8.153 1.00 34.28 392 GLY A C 1
ATOM 3052 O O . GLY A 1 392 ? -3.052 16.020 7.658 1.00 34.28 392 GLY A O 1
ATOM 3053 N N . ASN A 1 393 ? -2.746 17.503 9.326 1.00 37.88 393 ASN A N 1
ATOM 3054 C CA . ASN A 1 393 ? -1.851 16.662 10.119 1.00 37.88 393 ASN A CA 1
ATOM 3055 C C . ASN A 1 393 ? -2.583 15.546 10.891 1.00 37.88 393 ASN A C 1
ATOM 3057 O O . ASN A 1 393 ? -2.008 14.481 11.051 1.00 37.88 393 ASN A O 1
ATOM 3061 N N . GLU A 1 394 ? -3.848 15.702 11.316 1.00 43.94 394 GLU A N 1
ATOM 3062 C CA . GLU A 1 394 ? -4.548 14.661 12.106 1.00 43.94 394 GLU A CA 1
ATOM 3063 C C . GLU A 1 394 ? -4.701 13.323 11.353 1.00 43.94 394 GLU A C 1
ATOM 3065 O O . GLU A 1 394 ? -4.587 12.271 11.972 1.00 43.94 394 GLU A O 1
ATOM 3070 N N . LEU A 1 395 ? -4.890 13.349 10.028 1.00 40.97 395 LEU A N 1
ATOM 3071 C CA . LEU A 1 395 ? -5.048 12.154 9.176 1.00 40.97 395 LEU A CA 1
ATOM 3072 C C . LEU A 1 395 ? -3.742 11.686 8.511 1.00 40.97 395 LEU A C 1
ATOM 3074 O O . LEU A 1 395 ? -3.662 10.564 8.009 1.00 40.97 395 LEU A O 1
ATOM 3078 N N . GLN A 1 396 ? -2.735 12.557 8.446 1.00 37.19 396 GLN A N 1
ATOM 3079 C CA . GLN A 1 396 ? -1.400 12.219 7.955 1.00 37.19 396 GLN A CA 1
ATOM 3080 C C . GLN A 1 396 ? -0.544 11.614 9.083 1.00 37.19 396 GLN A C 1
ATOM 3082 O O . GLN A 1 396 ? 0.160 10.636 8.837 1.00 37.19 396 GLN A O 1
ATOM 3087 N N . ASP A 1 397 ? -0.720 12.087 10.323 1.00 42.44 397 ASP A N 1
ATOM 3088 C CA . ASP A 1 397 ? -0.187 11.485 11.553 1.00 42.44 397 ASP A CA 1
ATOM 3089 C C . ASP A 1 397 ? -0.837 10.110 11.836 1.00 42.44 397 ASP A C 1
ATOM 3091 O O . ASP A 1 397 ? -0.173 9.207 12.347 1.00 42.44 397 ASP A O 1
ATOM 3095 N N . GLU A 1 398 ? -2.103 9.894 11.435 1.00 43.97 398 GLU A N 1
ATOM 3096 C CA . GLU A 1 398 ? -2.781 8.582 11.500 1.00 43.97 398 GLU A CA 1
ATOM 3097 C C . GLU A 1 398 ? -2.072 7.493 10.675 1.00 43.97 398 GLU A C 1
ATOM 3099 O O . GLU A 1 398 ? -2.087 6.333 11.078 1.00 43.97 398 GLU A O 1
ATOM 3104 N N . LEU A 1 399 ? -1.423 7.849 9.558 1.00 39.12 399 LEU A N 1
ATOM 3105 C CA . LEU A 1 399 ? -0.632 6.914 8.742 1.00 39.12 399 LEU A CA 1
ATOM 3106 C C . LEU A 1 399 ? 0.763 6.647 9.336 1.00 39.12 399 LEU A C 1
ATOM 3108 O O . LEU A 1 399 ? 1.350 5.599 9.068 1.00 39.12 399 LEU A O 1
ATOM 3112 N N . GLU A 1 400 ? 1.304 7.569 10.140 1.00 41.09 400 GLU A N 1
ATOM 3113 C CA . GLU A 1 400 ? 2.605 7.409 10.808 1.00 41.09 400 GLU A CA 1
ATOM 3114 C C . GLU A 1 400 ? 2.493 6.598 12.126 1.00 41.09 400 GLU A C 1
ATOM 3116 O O . GLU A 1 400 ? 3.430 5.870 12.463 1.00 41.09 400 GLU A O 1
ATOM 3121 N N . ASP A 1 401 ? 1.343 6.607 12.827 1.00 48.25 401 ASP A N 1
ATOM 3122 C CA . ASP A 1 401 ? 1.071 5.736 14.003 1.00 48.25 401 ASP A CA 1
ATOM 3123 C C . ASP A 1 401 ? 0.620 4.302 13.633 1.00 48.25 401 ASP A C 1
ATOM 3125 O O . ASP A 1 401 ? 0.518 3.416 14.492 1.00 48.25 401 ASP A O 1
ATOM 3129 N N . GLU A 1 402 ? 0.399 4.014 12.342 1.00 48.53 402 GLU A N 1
ATOM 3130 C CA . GLU A 1 402 ? 0.029 2.668 11.876 1.00 48.53 402 GLU A CA 1
ATOM 3131 C C . GLU A 1 402 ? 1.069 1.611 12.287 1.00 48.53 402 GLU A C 1
ATOM 3133 O O . GLU A 1 402 ? 0.711 0.465 12.548 1.00 48.53 402 GLU A O 1
ATOM 3138 N N . ALA A 1 403 ? 2.355 1.957 12.413 1.00 47.16 403 ALA A N 1
ATOM 3139 C CA . ALA A 1 403 ? 3.395 0.987 12.760 1.00 47.16 403 ALA A CA 1
ATOM 3140 C C . ALA A 1 403 ? 3.252 0.417 14.186 1.00 47.16 403 ALA A C 1
ATOM 3142 O O . ALA A 1 403 ? 3.418 -0.792 14.359 1.00 47.16 403 ALA A O 1
ATOM 3143 N N . SER A 1 404 ? 2.901 1.247 15.181 1.00 51.06 404 SER A N 1
ATOM 3144 C CA . SER A 1 404 ? 2.645 0.808 16.566 1.00 51.06 404 SER A CA 1
ATOM 3145 C C . SER A 1 404 ? 1.313 0.063 16.678 1.00 51.06 404 SER A C 1
ATOM 3147 O O . SER A 1 404 ? 1.205 -0.913 17.422 1.00 51.06 404 SER A O 1
ATOM 3149 N N . PHE A 1 405 ? 0.306 0.502 15.922 1.00 52.69 405 PHE A N 1
ATOM 3150 C CA . PHE A 1 405 ? -1.021 -0.108 15.874 1.00 52.69 405 PHE A CA 1
ATOM 3151 C C . PHE A 1 405 ? -1.019 -1.496 15.214 1.00 52.69 405 PHE A C 1
ATOM 3153 O O . PHE A 1 405 ? -1.703 -2.418 15.665 1.00 52.69 405 PHE A O 1
ATOM 3160 N N . LEU A 1 406 ? -0.208 -1.674 14.171 1.00 56.62 406 LEU A N 1
ATOM 3161 C CA . LEU A 1 406 ? -0.104 -2.931 13.442 1.00 56.62 406 LEU A CA 1
ATOM 3162 C C . LEU A 1 406 ? 0.640 -4.017 14.226 1.00 56.62 406 LEU A C 1
ATOM 3164 O O . LEU A 1 406 ? 0.635 -5.153 13.777 1.00 56.62 406 LEU A O 1
ATOM 3168 N N . GLU A 1 407 ? 1.276 -3.741 15.367 1.00 72.94 407 GLU A N 1
ATOM 3169 C CA . GLU A 1 407 ? 2.047 -4.755 16.103 1.00 72.94 407 GLU A CA 1
ATOM 3170 C C . GLU A 1 407 ? 1.178 -5.901 16.663 1.00 72.94 407 GLU A C 1
ATOM 3172 O O . GLU A 1 407 ? 1.394 -7.044 16.243 1.00 72.94 407 GLU A O 1
ATOM 3177 N N . PRO A 1 408 ? 0.166 -5.664 17.533 1.00 63.69 408 PRO A N 1
ATOM 3178 C CA . PRO A 1 408 ? -0.720 -6.735 18.001 1.00 63.69 408 PRO A CA 1
ATOM 3179 C C . PRO A 1 408 ? -1.484 -7.396 16.854 1.00 63.69 408 PRO A C 1
ATOM 3181 O O . PRO A 1 408 ? -1.770 -8.589 16.898 1.00 63.69 408 PRO A O 1
ATOM 3184 N N . PHE A 1 409 ? -1.794 -6.623 15.814 1.00 57.94 409 PHE A N 1
ATOM 3185 C CA . PHE A 1 409 ? -2.516 -7.097 14.646 1.00 57.94 409 PHE A CA 1
ATOM 3186 C C . PHE A 1 409 ? -1.665 -8.019 13.756 1.00 57.94 409 PHE A C 1
ATOM 3188 O O . PHE A 1 409 ? -2.099 -9.115 13.414 1.00 57.94 409 PHE A O 1
ATOM 3195 N N . ARG A 1 410 ? -0.422 -7.640 13.436 1.00 66.81 410 ARG A N 1
ATOM 3196 C CA . ARG A 1 410 ? 0.561 -8.487 12.735 1.00 66.81 410 ARG A CA 1
ATOM 3197 C C . ARG A 1 410 ? 0.818 -9.765 13.518 1.00 66.81 410 ARG A C 1
ATOM 3199 O O . ARG A 1 410 ? 0.939 -10.827 12.912 1.00 66.81 410 ARG A O 1
ATOM 3206 N N . LEU A 1 411 ? 0.853 -9.670 14.848 1.00 78.81 411 LEU A N 1
ATOM 3207 C CA . LEU A 1 411 ? 0.972 -10.834 15.712 1.00 78.81 411 LEU A CA 1
ATOM 3208 C C . LEU A 1 411 ? -0.256 -11.746 15.612 1.00 78.81 411 LEU A C 1
ATOM 3210 O O . LEU A 1 411 ? -0.108 -12.944 15.385 1.00 78.81 411 LEU A O 1
ATOM 3214 N N . ALA A 1 412 ? -1.460 -11.179 15.714 1.00 65.19 412 ALA A N 1
ATOM 3215 C CA . ALA A 1 412 ? -2.713 -11.911 15.559 1.00 65.19 412 ALA A CA 1
ATOM 3216 C C . ALA A 1 412 ? -2.832 -12.559 14.170 1.00 65.19 412 ALA A C 1
ATOM 3218 O O . ALA A 1 412 ? -3.283 -13.693 14.071 1.00 65.19 412 ALA A O 1
ATOM 3219 N N . MET A 1 413 ? -2.356 -11.899 13.111 1.00 60.28 413 MET A N 1
ATOM 3220 C CA . MET A 1 413 ? -2.298 -12.444 11.752 1.00 60.28 413 MET A CA 1
ATOM 3221 C C . MET A 1 413 ? -1.295 -13.586 11.609 1.00 60.28 413 MET A C 1
ATOM 3223 O O . MET A 1 413 ? -1.599 -14.594 10.974 1.00 60.28 413 MET A O 1
ATOM 3227 N N . ALA A 1 414 ? -0.102 -13.456 12.193 1.00 66.94 414 ALA A N 1
ATOM 3228 C CA . ALA A 1 414 ? 0.874 -14.540 12.215 1.00 66.94 414 ALA A CA 1
ATOM 3229 C C . ALA A 1 414 ? 0.296 -15.765 12.944 1.00 66.94 414 ALA A C 1
ATOM 3231 O O . ALA A 1 414 ? 0.383 -16.884 12.439 1.00 66.94 414 ALA A O 1
ATOM 3232 N N . ILE A 1 415 ? -0.391 -15.538 14.067 1.00 78.12 415 ILE A N 1
ATOM 3233 C CA . ILE A 1 415 ? -1.126 -16.569 14.801 1.00 78.12 415 ILE A CA 1
ATOM 3234 C C . ILE A 1 415 ? -2.268 -17.145 13.940 1.00 78.12 415 ILE A C 1
ATOM 3236 O O . ILE A 1 415 ? -2.378 -18.359 13.794 1.00 78.12 415 ILE A O 1
ATOM 3240 N N . ALA A 1 416 ? -3.088 -16.341 13.276 1.00 58.31 416 ALA A N 1
ATOM 3241 C CA . ALA A 1 416 ? -4.141 -16.859 12.396 1.00 58.31 416 ALA A CA 1
ATOM 3242 C C . ALA A 1 416 ? -3.582 -17.753 11.266 1.00 58.31 416 ALA A C 1
ATOM 3244 O O . ALA A 1 416 ? -4.202 -18.744 10.902 1.00 58.31 416 ALA A O 1
ATOM 3245 N N . ARG A 1 417 ? -2.366 -17.469 10.783 1.00 59.44 417 ARG A N 1
ATOM 3246 C CA . ARG A 1 417 ? -1.633 -18.266 9.779 1.00 59.44 417 ARG A CA 1
ATOM 3247 C C . ARG A 1 417 ? -0.878 -19.476 10.350 1.00 59.44 417 ARG A C 1
ATOM 3249 O O . ARG A 1 417 ? -0.042 -20.055 9.665 1.00 59.44 417 ARG A O 1
ATOM 3256 N N . GLY A 1 418 ? -1.126 -19.841 11.606 1.00 70.62 418 GLY A N 1
ATOM 3257 C CA . GLY A 1 418 ? -0.539 -21.022 12.246 1.00 70.62 418 GLY A CA 1
ATOM 3258 C C . GLY A 1 418 ? 0.820 -20.806 12.918 1.00 70.62 418 GLY A C 1
ATOM 3259 O O . GLY A 1 418 ? 1.328 -21.737 13.536 1.00 70.62 418 GLY A O 1
ATOM 3260 N N . GLN A 1 419 ? 1.401 -19.600 12.895 1.00 88.50 419 GLN A N 1
ATOM 3261 C CA . GLN A 1 419 ? 2.614 -19.332 13.671 1.00 88.50 419 GLN A CA 1
ATOM 3262 C C . GLN A 1 419 ? 2.272 -19.346 15.169 1.00 88.50 419 GLN A C 1
ATOM 3264 O O . GLN A 1 419 ? 1.495 -18.522 15.652 1.00 88.50 419 GLN A O 1
ATOM 3269 N N . ARG A 1 420 ? 2.814 -20.310 15.914 1.00 93.62 420 ARG A N 1
ATOM 3270 C CA . ARG A 1 420 ? 2.568 -20.492 17.357 1.00 93.62 420 ARG A CA 1
ATOM 3271 C C . ARG A 1 420 ? 3.831 -20.349 18.200 1.00 93.62 420 ARG A C 1
ATOM 3273 O O . ARG A 1 420 ? 3.728 -20.308 19.421 1.00 93.62 420 ARG A O 1
ATOM 3280 N N . ASP A 1 421 ? 5.004 -20.263 17.577 1.00 94.19 421 ASP A N 1
ATOM 3281 C CA . ASP A 1 421 ? 6.261 -20.157 18.304 1.00 94.19 421 ASP A CA 1
ATOM 3282 C C . ASP A 1 421 ? 6.388 -18.774 18.961 1.00 94.19 421 ASP A C 1
ATOM 3284 O O . ASP A 1 421 ? 6.568 -17.748 18.298 1.00 94.19 421 ASP A O 1
ATOM 3288 N N . GLU A 1 422 ? 6.295 -18.758 20.293 1.00 97.19 422 GLU A N 1
ATOM 3289 C CA . GLU A 1 422 ? 6.395 -17.563 21.138 1.00 97.19 422 GLU A CA 1
ATOM 3290 C C . GLU A 1 422 ? 7.651 -16.749 20.816 1.00 97.19 422 GLU A C 1
ATOM 3292 O O . GLU A 1 422 ? 7.599 -15.521 20.708 1.00 97.19 422 GLU A O 1
ATOM 3297 N N . LYS A 1 423 ? 8.786 -17.426 20.617 1.00 96.19 423 LYS A N 1
ATOM 3298 C CA . LYS A 1 423 ? 10.066 -16.773 20.343 1.00 96.19 423 LYS A CA 1
ATOM 3299 C C . LYS A 1 423 ? 10.059 -16.081 18.981 1.00 96.19 423 LYS A C 1
ATOM 3301 O O . LYS A 1 423 ? 10.478 -14.930 18.890 1.00 96.19 423 LYS A O 1
ATOM 3306 N N . THR A 1 424 ? 9.557 -16.741 17.941 1.00 87.12 424 THR A N 1
ATOM 3307 C CA . THR A 1 424 ? 9.448 -16.199 16.580 1.00 87.12 424 THR A CA 1
ATOM 3308 C C . THR A 1 424 ? 8.516 -14.995 16.540 1.00 87.12 424 THR A C 1
ATOM 3310 O O . THR A 1 424 ? 8.866 -13.965 15.965 1.00 87.12 424 THR A O 1
ATOM 3313 N N . LEU A 1 425 ? 7.365 -15.083 17.207 1.00 91.38 425 LEU A N 1
ATOM 3314 C CA . LEU A 1 425 ? 6.407 -13.983 17.321 1.00 91.38 425 LEU A CA 1
ATOM 3315 C C . LEU A 1 425 ? 7.002 -12.784 18.074 1.00 91.38 425 LEU A C 1
ATOM 3317 O O . LEU A 1 425 ? 6.907 -11.650 17.604 1.00 91.38 425 LEU A O 1
ATOM 3321 N N . THR A 1 426 ? 7.690 -13.038 19.191 1.00 95.38 426 THR A N 1
ATOM 3322 C CA . THR A 1 426 ? 8.390 -11.997 19.960 1.00 95.38 426 THR A CA 1
ATOM 3323 C C . THR A 1 426 ? 9.477 -11.333 19.126 1.00 95.38 426 THR A C 1
ATOM 3325 O O . THR A 1 426 ? 9.527 -10.109 19.055 1.00 95.38 426 THR A O 1
ATOM 3328 N N . ASN A 1 427 ? 10.308 -12.122 18.439 1.00 91.88 427 ASN A N 1
ATOM 3329 C CA . ASN A 1 427 ? 11.351 -11.615 17.550 1.00 91.88 427 ASN A CA 1
ATOM 3330 C C . ASN A 1 427 ? 10.769 -10.757 16.423 1.00 91.88 427 ASN A C 1
ATOM 3332 O O . ASN A 1 427 ? 11.333 -9.714 16.106 1.00 91.88 427 ASN A O 1
ATOM 3336 N N . GLY A 1 428 ? 9.638 -11.164 15.839 1.00 79.19 428 GLY A N 1
ATOM 3337 C CA . GLY A 1 428 ? 8.972 -10.412 14.778 1.00 79.19 428 GLY A CA 1
ATOM 3338 C C . GLY A 1 428 ? 8.576 -8.996 15.205 1.00 79.19 428 GLY A C 1
ATOM 3339 O O . GLY A 1 428 ? 8.765 -8.057 14.433 1.00 79.19 428 GLY A O 1
ATOM 3340 N N . VAL A 1 429 ? 8.079 -8.835 16.436 1.00 86.19 429 VAL A N 1
ATOM 3341 C CA . VAL A 1 429 ? 7.741 -7.520 17.011 1.00 86.19 429 VAL A CA 1
ATOM 3342 C C . VAL A 1 429 ? 9.001 -6.780 17.460 1.00 86.19 429 VAL A C 1
ATOM 3344 O O . VAL A 1 429 ? 9.200 -5.627 17.092 1.00 86.19 429 VAL A O 1
ATOM 3347 N N . PHE A 1 430 ? 9.892 -7.448 18.193 1.00 94.12 430 PHE A N 1
ATOM 3348 C CA . PHE A 1 430 ? 11.121 -6.853 18.716 1.00 94.12 430 PHE A CA 1
ATOM 3349 C C . PHE A 1 430 ? 12.005 -6.274 17.605 1.00 94.12 430 PHE A C 1
ATOM 3351 O O . PHE A 1 430 ? 12.398 -5.116 17.674 1.00 94.12 430 PHE A O 1
ATOM 3358 N N . PHE A 1 431 ? 12.260 -7.018 16.527 1.00 84.69 431 PHE A N 1
ATOM 3359 C CA . PHE A 1 431 ? 13.062 -6.506 15.411 1.00 84.69 431 PHE A CA 1
ATOM 3360 C C . PHE A 1 431 ? 12.324 -5.485 14.541 1.00 84.69 431 PHE A C 1
ATOM 3362 O O . PHE A 1 431 ? 12.974 -4.736 13.816 1.00 84.69 431 PHE A O 1
ATOM 3369 N N . ALA A 1 432 ? 10.990 -5.423 14.605 1.00 73.31 432 ALA A N 1
ATOM 3370 C CA . ALA A 1 432 ? 10.250 -4.319 13.999 1.00 73.31 432 ALA A CA 1
ATOM 3371 C C . ALA A 1 432 ? 10.448 -3.008 14.781 1.00 73.31 432 ALA A C 1
ATOM 3373 O O . ALA A 1 432 ? 10.516 -1.953 14.155 1.00 73.31 432 ALA A O 1
ATOM 3374 N N . ARG A 1 433 ? 10.592 -3.081 16.114 1.00 85.56 433 ARG A N 1
ATOM 3375 C CA . ARG A 1 433 ? 10.916 -1.932 16.980 1.00 85.56 433 ARG A CA 1
ATOM 3376 C C . ARG A 1 433 ? 12.385 -1.534 16.952 1.00 85.56 433 ARG A C 1
ATOM 3378 O O . ARG A 1 433 ? 12.684 -0.354 17.086 1.00 85.56 433 ARG A O 1
ATOM 3385 N N . HIS A 1 434 ? 13.267 -2.510 16.748 1.00 85.88 434 HIS A N 1
ATOM 3386 C CA . HIS A 1 434 ? 14.717 -2.329 16.746 1.00 85.88 434 HIS A CA 1
ATOM 3387 C C . HIS A 1 434 ? 15.351 -2.633 15.381 1.00 85.88 434 HIS A C 1
ATOM 3389 O O . HIS A 1 434 ? 16.155 -3.573 15.264 1.00 85.88 434 HIS A O 1
ATOM 3395 N N . PRO A 1 435 ? 15.013 -1.879 14.316 1.00 69.19 435 PRO A N 1
ATOM 3396 C CA . PRO A 1 435 ? 15.623 -2.079 13.006 1.00 69.19 435 PRO A CA 1
ATOM 3397 C C . PRO A 1 435 ? 17.145 -1.861 13.036 1.00 69.19 435 PRO A C 1
ATOM 3399 O O . PRO A 1 435 ? 17.862 -2.477 12.251 1.00 69.19 435 PRO A O 1
ATOM 3402 N N . GLU A 1 436 ? 17.666 -1.065 13.979 1.00 80.81 436 GLU A N 1
ATOM 3403 C CA . GLU A 1 436 ? 19.100 -0.827 14.184 1.00 80.81 436 GLU A CA 1
ATOM 3404 C C . GLU A 1 436 ? 19.895 -2.087 14.543 1.00 80.81 436 GLU A C 1
ATOM 3406 O O . GLU A 1 436 ? 21.115 -2.119 14.376 1.00 80.81 436 GLU A O 1
ATOM 3411 N N . LEU A 1 437 ? 19.225 -3.139 15.021 1.00 83.31 437 LEU A N 1
ATOM 3412 C CA . LEU A 1 437 ? 19.866 -4.423 15.283 1.00 83.31 437 LEU A CA 1
ATOM 3413 C C . LEU A 1 437 ? 20.109 -5.217 13.997 1.00 83.31 437 LEU A C 1
ATOM 3415 O O . LEU A 1 437 ? 20.930 -6.130 14.009 1.00 83.31 437 LEU A O 1
ATOM 3419 N N . GLY A 1 438 ? 19.417 -4.918 12.892 1.00 73.25 438 GLY A N 1
ATOM 3420 C CA . GLY A 1 438 ? 19.565 -5.661 11.636 1.00 73.25 438 GLY A CA 1
ATOM 3421 C C . GLY A 1 438 ? 19.316 -7.170 11.785 1.00 73.25 438 GLY A C 1
ATOM 3422 O O . GLY A 1 438 ? 19.918 -7.972 11.074 1.00 73.25 438 GLY A O 1
ATOM 3423 N N . GLY A 1 439 ? 18.487 -7.569 12.759 1.00 79.94 439 GLY A N 1
ATOM 3424 C CA . GLY A 1 439 ? 18.237 -8.971 13.112 1.00 79.94 439 GLY A CA 1
ATOM 3425 C C . GLY A 1 439 ? 19.310 -9.625 13.991 1.00 79.94 439 GLY A C 1
ATOM 3426 O O . GLY A 1 439 ? 19.202 -10.817 14.285 1.00 79.94 439 GLY A O 1
ATOM 3427 N N . ARG A 1 440 ? 20.349 -8.892 14.421 1.00 92.81 440 ARG A N 1
ATOM 3428 C CA . ARG A 1 440 ? 21.393 -9.464 15.279 1.00 92.81 440 ARG A CA 1
ATOM 3429 C C . ARG A 1 440 ? 20.828 -9.871 16.646 1.00 92.81 440 ARG A C 1
ATOM 3431 O O . ARG A 1 440 ? 19.963 -9.174 17.180 1.00 92.81 440 ARG A O 1
ATOM 3438 N N . PRO A 1 441 ? 21.360 -10.936 17.267 1.00 91.00 441 PRO A N 1
ATOM 3439 C CA . PRO A 1 441 ? 21.008 -11.281 18.637 1.00 91.00 441 PRO A CA 1
ATOM 3440 C C . PRO A 1 441 ? 21.364 -10.165 19.627 1.00 91.00 441 PRO A C 1
ATOM 3442 O O . PRO A 1 441 ? 22.352 -9.443 19.453 1.00 91.00 441 PRO A O 1
ATOM 3445 N N . ILE A 1 442 ? 20.579 -10.078 20.700 1.00 94.19 442 ILE A N 1
ATOM 3446 C CA . ILE A 1 442 ? 20.869 -9.229 21.859 1.00 94.19 442 ILE A CA 1
ATOM 3447 C C . ILE A 1 442 ? 22.154 -9.751 22.519 1.00 94.19 442 ILE A C 1
ATOM 3449 O O . ILE A 1 442 ? 22.243 -10.929 22.870 1.00 94.19 442 ILE A O 1
ATOM 3453 N N . ALA A 1 443 ? 23.166 -8.898 22.661 1.00 94.31 443 ALA A N 1
ATOM 3454 C CA . ALA A 1 443 ? 24.445 -9.261 23.260 1.00 94.31 443 ALA A CA 1
ATOM 3455 C C . ALA A 1 443 ? 24.343 -9.326 24.802 1.00 94.31 443 ALA A C 1
ATOM 3457 O O . ALA A 1 443 ? 23.515 -8.628 25.390 1.00 94.31 443 ALA A O 1
ATOM 3458 N N . PRO A 1 444 ? 25.220 -10.079 25.501 1.00 92.56 444 PRO A N 1
ATOM 3459 C CA . PRO A 1 444 ? 25.138 -10.267 26.959 1.00 92.56 444 PRO A CA 1
ATOM 3460 C C . PRO A 1 444 ? 25.156 -8.980 27.812 1.00 92.56 444 PRO A C 1
ATOM 3462 O O . PRO A 1 444 ? 24.726 -8.996 28.963 1.00 92.56 444 PRO A O 1
ATOM 3465 N N . GLY A 1 445 ? 25.647 -7.859 27.271 1.00 94.69 445 GLY A N 1
ATOM 3466 C CA . GLY A 1 445 ? 25.666 -6.556 27.951 1.00 94.69 445 GLY A CA 1
ATOM 3467 C C . GLY A 1 445 ? 24.410 -5.698 27.750 1.00 94.69 445 GLY A C 1
ATOM 3468 O O . GLY A 1 445 ? 24.233 -4.703 28.450 1.00 94.69 445 GLY A O 1
ATOM 3469 N N . GLU A 1 446 ? 23.522 -6.059 26.826 1.00 96.62 446 GLU A N 1
ATOM 3470 C CA . GLU A 1 446 ? 22.412 -5.212 26.374 1.00 96.62 446 GLU A CA 1
ATOM 3471 C C . GLU A 1 446 ? 21.146 -5.436 27.200 1.00 96.62 446 GLU A C 1
ATOM 3473 O O . GLU A 1 446 ? 20.093 -5.851 26.711 1.00 96.62 446 GLU A O 1
ATOM 3478 N N . ARG A 1 447 ? 21.262 -5.163 28.500 1.00 95.81 447 ARG A N 1
ATOM 3479 C CA . ARG A 1 447 ? 20.208 -5.443 29.484 1.00 95.81 447 ARG A CA 1
ATOM 3480 C C . ARG A 1 447 ? 18.883 -4.743 29.171 1.00 95.81 447 ARG A C 1
ATOM 3482 O O . ARG A 1 447 ? 17.835 -5.314 29.457 1.00 95.81 447 ARG A O 1
ATOM 3489 N N . SER A 1 448 ? 18.911 -3.546 28.582 1.00 90.25 448 SER A N 1
ATOM 3490 C CA . SER A 1 448 ? 17.700 -2.816 28.177 1.00 90.25 448 SER A CA 1
ATOM 3491 C C . SER A 1 448 ? 16.946 -3.539 27.060 1.00 90.25 448 SER A C 1
ATOM 3493 O O . SER A 1 448 ? 15.761 -3.808 27.216 1.00 90.25 448 SER A O 1
ATOM 3495 N N . LEU A 1 449 ? 17.642 -3.937 25.991 1.00 94.19 449 LEU A N 1
ATOM 3496 C CA . LEU A 1 449 ? 17.066 -4.691 24.874 1.00 94.19 449 LEU A CA 1
ATOM 3497 C C . LEU A 1 449 ? 16.536 -6.054 25.322 1.00 94.19 449 LEU A C 1
ATOM 3499 O O . LEU A 1 449 ? 15.445 -6.455 24.930 1.00 94.19 449 LEU A O 1
ATOM 3503 N N . ALA A 1 450 ? 17.276 -6.751 26.190 1.00 96.69 450 ALA A N 1
ATOM 3504 C CA . ALA A 1 450 ? 16.811 -8.004 26.779 1.00 96.69 450 ALA A CA 1
ATOM 3505 C C . ALA A 1 450 ? 15.526 -7.799 27.599 1.00 96.69 450 ALA A C 1
ATOM 3507 O O . ALA A 1 450 ? 14.587 -8.585 27.483 1.00 96.69 450 ALA A O 1
ATOM 3508 N N . SER A 1 451 ? 15.467 -6.722 28.389 1.00 93.56 451 SER A N 1
ATOM 3509 C CA . SER A 1 451 ? 14.281 -6.370 29.178 1.00 93.56 451 SER A CA 1
ATOM 3510 C C . SER A 1 451 ? 13.085 -6.036 28.284 1.00 93.56 451 SER A C 1
ATOM 3512 O O . SER A 1 451 ? 11.978 -6.486 28.565 1.00 93.56 451 SER A O 1
ATOM 3514 N N . GLU A 1 452 ? 13.293 -5.310 27.183 1.00 94.75 452 GLU A N 1
ATOM 3515 C CA . GLU A 1 452 ? 12.236 -5.003 26.215 1.00 94.75 452 GLU A CA 1
ATOM 3516 C C . GLU A 1 452 ? 11.741 -6.250 25.479 1.00 94.75 452 GLU A C 1
ATOM 3518 O O . GLU A 1 452 ? 10.535 -6.453 25.356 1.00 94.75 452 GLU A O 1
ATOM 3523 N N . TRP A 1 453 ? 12.643 -7.133 25.051 1.00 97.00 453 TRP A N 1
ATOM 3524 C CA . TRP A 1 453 ? 12.265 -8.400 24.430 1.00 97.00 453 TRP A CA 1
ATOM 3525 C C . TRP A 1 453 ? 11.385 -9.243 25.363 1.00 97.00 453 TRP A C 1
ATOM 3527 O O . TRP A 1 453 ? 10.337 -9.745 24.952 1.00 97.00 453 TRP A O 1
ATOM 3537 N N . ILE A 1 454 ? 11.770 -9.342 26.643 1.00 96.94 454 ILE A N 1
ATOM 3538 C CA . ILE A 1 454 ? 10.973 -10.015 27.679 1.00 96.94 454 ILE A CA 1
ATOM 3539 C C . ILE A 1 454 ? 9.619 -9.315 27.848 1.00 96.94 454 ILE A C 1
ATOM 3541 O O . ILE A 1 454 ? 8.592 -9.989 27.887 1.00 96.94 454 ILE A O 1
ATOM 3545 N N . ALA A 1 455 ? 9.592 -7.980 27.878 1.00 92.19 455 ALA A N 1
ATOM 3546 C CA . ALA A 1 455 ? 8.353 -7.219 27.988 1.00 92.19 455 ALA A CA 1
ATOM 3547 C C . ALA A 1 455 ? 7.410 -7.478 26.803 1.00 92.19 455 ALA A C 1
ATOM 3549 O O . ALA A 1 455 ? 6.230 -7.734 27.022 1.00 92.19 455 ALA A O 1
ATOM 3550 N N . ILE A 1 456 ? 7.898 -7.483 25.559 1.00 93.44 456 ILE A N 1
ATOM 3551 C CA . ILE A 1 456 ? 7.097 -7.803 24.363 1.00 93.44 456 ILE A CA 1
ATOM 3552 C C . ILE A 1 456 ? 6.514 -9.212 24.476 1.00 93.44 456 ILE A C 1
ATOM 3554 O O . ILE A 1 456 ? 5.317 -9.416 24.257 1.00 93.44 456 ILE A O 1
ATOM 3558 N N . ARG A 1 457 ? 7.342 -10.186 24.854 1.00 96.75 457 ARG A N 1
ATOM 3559 C CA . ARG A 1 457 ? 6.913 -11.575 25.017 1.00 96.75 457 ARG A CA 1
ATOM 3560 C C . ARG A 1 457 ? 5.803 -11.705 26.050 1.00 96.75 457 ARG A C 1
ATOM 3562 O O . ARG A 1 457 ? 4.768 -12.309 25.779 1.00 96.75 457 ARG A O 1
ATOM 3569 N N . ASP A 1 458 ? 6.025 -11.130 27.224 1.00 94.12 458 ASP A N 1
ATOM 3570 C CA . ASP A 1 458 ? 5.172 -11.343 28.385 1.00 94.12 458 ASP A CA 1
ATOM 3571 C C . ASP A 1 458 ? 3.887 -10.496 28.315 1.00 94.12 458 ASP A C 1
ATOM 3573 O O . ASP A 1 458 ? 2.836 -10.948 28.763 1.00 94.12 458 ASP A O 1
ATOM 3577 N N . THR A 1 459 ? 3.934 -9.306 27.703 1.00 87.75 459 THR A N 1
ATOM 3578 C CA . THR A 1 459 ? 2.784 -8.380 27.635 1.00 87.75 459 THR A CA 1
ATOM 3579 C C . THR A 1 459 ? 1.983 -8.457 26.335 1.00 87.75 459 THR A C 1
ATOM 3581 O O . THR A 1 459 ? 0.793 -8.143 26.352 1.00 87.75 459 THR A O 1
ATOM 3584 N N . LEU A 1 460 ? 2.586 -8.884 25.218 1.00 87.19 460 LEU A N 1
ATOM 3585 C CA . LEU A 1 460 ? 1.908 -8.958 23.915 1.00 87.19 460 LEU A CA 1
ATOM 3586 C C . LEU A 1 460 ? 1.745 -10.399 23.434 1.00 87.19 460 LEU A C 1
ATOM 3588 O O . LEU A 1 460 ? 0.630 -10.830 23.140 1.00 87.19 460 LEU A O 1
ATOM 3592 N N . VAL A 1 461 ? 2.838 -11.160 23.364 1.00 92.94 461 VAL A N 1
ATOM 3593 C CA . VAL A 1 461 ? 2.848 -12.454 22.663 1.00 92.94 461 VAL A CA 1
ATOM 3594 C C . VAL A 1 461 ? 2.147 -13.547 23.457 1.00 92.94 461 VAL A C 1
ATOM 3596 O O . VAL A 1 461 ? 1.234 -14.188 22.938 1.00 92.94 461 VAL A O 1
ATOM 3599 N N . ARG A 1 462 ? 2.517 -13.733 24.727 1.00 95.50 462 ARG A N 1
ATOM 3600 C CA . ARG A 1 462 ? 1.909 -14.738 25.607 1.00 95.50 462 ARG A CA 1
ATOM 3601 C C . ARG A 1 462 ? 0.404 -14.559 25.775 1.00 95.50 462 ARG A C 1
ATOM 3603 O O . ARG A 1 462 ? -0.306 -15.547 25.599 1.00 95.50 462 ARG A O 1
ATOM 3610 N N . PRO A 1 463 ? -0.124 -13.347 26.044 1.00 87.62 463 PRO A N 1
ATOM 3611 C CA . PRO A 1 463 ? -1.568 -13.155 26.141 1.00 87.62 463 PRO A CA 1
ATOM 3612 C C . PRO A 1 463 ? -2.309 -13.501 24.846 1.00 87.62 463 PRO A C 1
ATOM 3614 O O . PRO A 1 463 ? -3.405 -14.056 24.902 1.00 87.62 463 PRO A O 1
ATOM 3617 N N . LEU A 1 464 ? -1.725 -13.199 23.681 1.00 82.69 464 LEU A N 1
ATOM 3618 C CA . LEU A 1 464 ? -2.340 -13.504 22.388 1.00 82.69 464 LEU A CA 1
ATOM 3619 C C . LEU A 1 464 ? -2.296 -15.002 22.060 1.00 82.69 464 LEU A C 1
ATOM 3621 O O . LEU A 1 464 ? -3.308 -15.547 21.627 1.00 82.69 464 LEU A O 1
ATOM 3625 N N . LEU A 1 465 ? -1.180 -15.684 22.330 1.00 91.94 465 LEU A N 1
ATOM 3626 C CA . LEU A 1 465 ? -1.083 -17.138 22.182 1.00 91.94 465 LEU A CA 1
ATOM 3627 C C . LEU A 1 465 ? -2.009 -17.877 23.147 1.00 91.94 465 LEU A C 1
ATOM 3629 O O . LEU A 1 465 ? -2.702 -18.797 22.729 1.00 91.94 465 LEU A O 1
ATOM 3633 N N . ALA A 1 466 ? -2.079 -17.454 24.410 1.00 87.75 466 ALA A N 1
ATOM 3634 C CA . ALA A 1 466 ? -2.974 -18.057 25.392 1.00 87.75 466 ALA A CA 1
ATOM 3635 C C . ALA A 1 466 ? -4.443 -17.954 24.956 1.00 87.75 466 ALA A C 1
ATOM 3637 O O . ALA A 1 466 ? -5.171 -18.936 25.045 1.00 87.75 466 ALA A O 1
ATOM 3638 N N . ARG A 1 467 ? -4.867 -16.800 24.421 1.00 82.00 467 ARG A N 1
ATOM 3639 C CA . ARG A 1 467 ? -6.220 -16.626 23.862 1.00 82.00 467 ARG A CA 1
ATOM 3640 C C . ARG A 1 467 ? -6.473 -17.505 22.640 1.00 82.00 467 ARG A C 1
ATOM 3642 O O . ARG A 1 467 ? -7.568 -18.025 22.502 1.00 82.00 467 ARG A O 1
ATOM 3649 N N . ALA A 1 468 ? -5.483 -17.656 21.764 1.00 77.94 468 ALA A N 1
ATOM 3650 C CA . ALA A 1 468 ? -5.613 -18.465 20.553 1.00 77.94 468 ALA A CA 1
ATOM 3651 C C . ALA A 1 468 ? -5.573 -19.979 20.823 1.00 77.94 468 ALA A C 1
ATOM 3653 O O . ALA A 1 468 ? -6.109 -20.748 20.031 1.00 77.94 468 ALA A O 1
ATOM 3654 N N . SER A 1 469 ? -4.915 -20.402 21.906 1.00 77.88 469 SER A N 1
ATOM 3655 C CA . SER A 1 469 ? -4.792 -21.807 22.315 1.00 77.88 469 SER A CA 1
ATOM 3656 C C . SER A 1 469 ? -5.874 -22.252 23.288 1.00 77.88 469 SER A C 1
ATOM 3658 O O . SER A 1 469 ? -6.003 -23.449 23.527 1.00 77.88 469 SER A O 1
ATOM 3660 N N . GLN A 1 470 ? -6.639 -21.327 23.873 1.00 68.75 470 GLN A N 1
ATOM 3661 C CA . GLN A 1 470 ? -7.846 -21.712 24.584 1.00 68.75 470 GLN A CA 1
ATOM 3662 C C . GLN A 1 470 ? -8.814 -22.279 23.539 1.00 68.75 470 GLN A C 1
ATOM 3664 O O . GLN A 1 470 ? -9.260 -21.513 22.681 1.00 68.75 470 GLN A O 1
ATOM 3669 N N . PRO A 1 471 ? -9.140 -23.594 23.570 1.00 52.03 471 PRO A N 1
ATOM 3670 C CA . PRO A 1 471 ? -10.303 -24.067 22.839 1.00 52.03 471 PRO A CA 1
ATOM 3671 C C . PRO A 1 471 ? -11.440 -23.169 23.285 1.00 52.03 471 PRO A C 1
ATOM 3673 O O . PRO A 1 471 ? -11.509 -22.852 24.476 1.00 52.03 471 PRO A O 1
ATOM 3676 N N . THR A 1 472 ? -12.242 -22.690 22.338 1.00 51.31 472 THR A N 1
ATOM 3677 C CA . THR A 1 472 ? -13.386 -21.820 22.592 1.00 51.31 472 THR A CA 1
ATOM 3678 C C . THR A 1 472 ? -14.309 -22.553 23.551 1.00 51.31 472 THR A C 1
ATOM 3680 O O . THR A 1 472 ? -15.203 -23.291 23.153 1.00 51.31 472 THR A O 1
ATOM 3683 N N . ALA A 1 473 ? -14.009 -22.449 24.839 1.00 42.47 473 ALA A N 1
ATOM 3684 C CA . ALA A 1 473 ? -14.713 -23.149 25.866 1.00 42.47 473 ALA A CA 1
ATOM 3685 C C . ALA A 1 473 ? -16.045 -22.433 25.903 1.00 42.47 473 ALA A C 1
ATOM 3687 O O . ALA A 1 473 ? -16.141 -21.282 26.330 1.00 42.47 473 ALA A O 1
ATOM 3688 N N . THR A 1 474 ? -17.070 -23.131 25.438 1.00 45.69 474 THR A N 1
ATOM 3689 C CA . THR A 1 474 ? -18.490 -22.919 25.714 1.00 45.69 474 THR A CA 1
ATOM 3690 C C . THR A 1 474 ? -18.756 -23.042 27.227 1.00 45.69 474 THR A C 1
ATOM 3692 O O . THR A 1 474 ? -19.672 -23.719 27.680 1.00 45.69 474 THR A O 1
ATOM 3695 N N . GLY A 1 475 ? -17.915 -22.411 28.049 1.00 41.69 475 GLY A N 1
ATOM 3696 C CA . GLY A 1 475 ? -18.016 -22.344 29.491 1.00 41.69 475 GLY A CA 1
ATOM 3697 C C . GL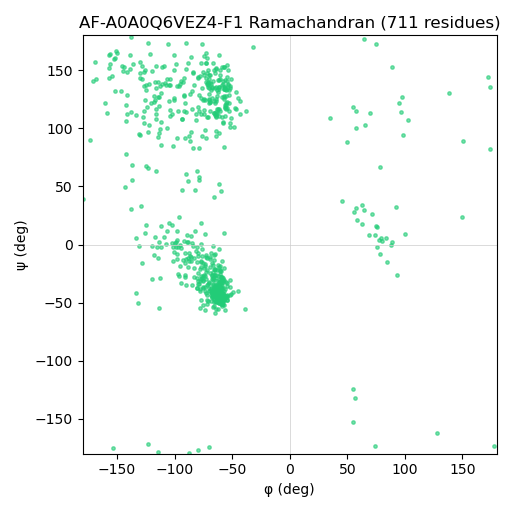Y A 1 475 ? -19.083 -21.324 29.847 1.00 41.69 475 GLY A C 1
ATOM 3698 O O . GLY A 1 475 ? -18.906 -20.133 29.605 1.00 41.69 475 GLY A O 1
ATOM 3699 N N . GLY A 1 476 ? -20.182 -21.821 30.415 1.00 39.16 476 GLY A N 1
ATOM 3700 C CA . GLY A 1 476 ? -21.378 -21.102 30.859 1.00 39.16 476 GLY A CA 1
ATOM 3701 C C . GLY A 1 476 ? -21.176 -20.048 31.953 1.00 39.16 476 GLY A C 1
ATOM 3702 O O . GLY A 1 476 ? -21.896 -20.040 32.948 1.00 39.16 476 GLY A O 1
ATOM 3703 N N . GLY A 1 477 ? -20.240 -19.119 31.767 1.00 45.81 477 GLY A N 1
ATOM 3704 C CA . GLY A 1 477 ? -20.358 -17.794 32.351 1.00 45.81 477 GLY A CA 1
ATOM 3705 C C . GLY A 1 477 ? -21.487 -17.068 31.629 1.00 45.81 477 GLY A C 1
ATOM 3706 O O . GLY A 1 477 ? -21.460 -16.962 30.408 1.00 45.81 477 GLY A O 1
ATOM 3707 N N . SER A 1 478 ? -22.476 -16.578 32.373 1.00 51.03 478 SER A N 1
ATOM 3708 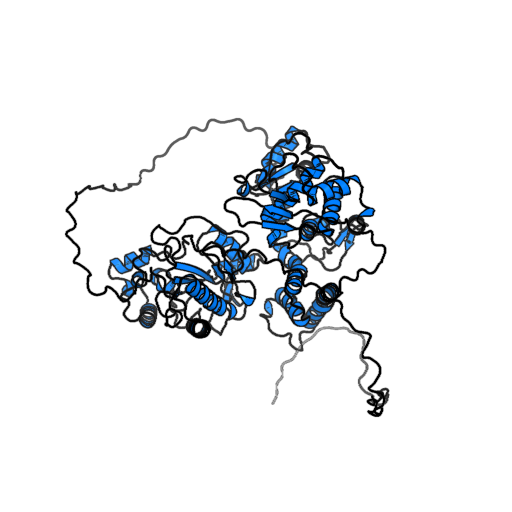C CA . SER A 1 478 ? -23.638 -15.819 31.886 1.00 51.03 478 SER A CA 1
ATOM 3709 C C . SER A 1 478 ? -23.268 -14.446 31.278 1.00 51.03 478 SER A C 1
ATOM 3711 O O . SER A 1 478 ? -23.944 -13.448 31.526 1.00 51.03 478 SER A O 1
ATOM 3713 N N . GLY A 1 479 ? -22.182 -14.358 30.504 1.00 56.94 479 GLY A N 1
ATOM 3714 C CA . GLY A 1 479 ? -21.976 -13.280 29.550 1.00 56.94 479 GLY A CA 1
ATOM 3715 C C . GLY A 1 479 ? -23.084 -13.390 28.514 1.00 56.94 479 GLY A C 1
ATOM 3716 O O . GLY A 1 479 ? -23.206 -14.427 27.866 1.00 56.94 479 GLY A O 1
ATOM 3717 N N . GLY A 1 480 ? -23.944 -12.372 28.444 1.00 70.12 480 GLY A N 1
ATOM 3718 C CA . GLY A 1 480 ? -25.154 -12.391 27.626 1.00 70.12 480 GLY A CA 1
ATOM 3719 C C . GLY A 1 480 ? -24.873 -12.941 26.231 1.00 70.12 480 GLY A C 1
ATOM 3720 O O . GLY A 1 480 ? -23.946 -12.483 25.557 1.00 70.12 480 GLY A O 1
ATOM 3721 N N . ALA A 1 481 ? -25.641 -13.959 25.842 1.00 87.31 481 ALA A N 1
ATOM 3722 C CA . ALA A 1 481 ? -25.429 -14.682 24.599 1.00 87.31 481 ALA A CA 1
ATOM 3723 C C . ALA A 1 481 ? -25.359 -13.700 23.421 1.00 87.31 481 ALA A C 1
ATOM 3725 O O . ALA A 1 481 ? -26.231 -12.839 23.249 1.00 87.31 481 ALA A O 1
ATOM 3726 N N . LEU A 1 482 ? -24.304 -13.833 22.615 1.00 93.31 482 LEU A N 1
ATOM 3727 C CA . LEU A 1 482 ? -24.214 -13.168 21.321 1.00 93.31 482 LEU A CA 1
ATOM 3728 C C . LEU A 1 482 ? -25.449 -13.523 20.469 1.00 93.31 482 LEU A C 1
ATOM 3730 O O . LEU A 1 482 ? -26.081 -14.560 20.701 1.00 93.31 482 LEU A O 1
ATOM 3734 N N . PRO A 1 483 ? -25.841 -12.674 19.503 1.00 95.06 483 PRO A N 1
ATOM 3735 C CA . PRO A 1 483 ? -27.002 -12.971 18.678 1.00 95.06 483 PRO A CA 1
ATOM 3736 C C . PRO A 1 483 ? -26.820 -14.306 17.949 1.00 95.06 483 PRO A C 1
ATOM 3738 O O . PRO A 1 483 ? -25.749 -14.592 17.422 1.00 95.06 483 PRO A O 1
ATOM 3741 N N . ALA A 1 484 ? -27.881 -15.109 17.896 1.00 93.75 484 ALA A N 1
ATOM 3742 C CA . ALA A 1 484 ? -27.884 -16.327 17.099 1.00 93.75 484 ALA A CA 1
ATOM 3743 C C . ALA A 1 484 ? -27.966 -16.000 15.595 1.00 93.75 484 ALA A C 1
ATOM 3745 O O . ALA A 1 484 ? -28.671 -15.068 15.181 1.00 93.75 484 ALA A O 1
ATOM 3746 N N . GLY A 1 485 ? -27.258 -16.795 14.790 1.00 91.50 485 GLY A N 1
ATOM 3747 C CA . GLY A 1 485 ? -27.355 -16.780 13.331 1.00 91.50 485 GLY A CA 1
ATOM 3748 C C . GLY A 1 485 ? -28.690 -17.345 12.803 1.00 91.50 485 GLY A C 1
ATOM 3749 O O . GLY A 1 485 ? -29.589 -17.646 13.594 1.00 91.50 485 GLY A O 1
ATOM 3750 N N . PRO A 1 486 ? -28.839 -17.485 11.474 1.00 95.50 486 PRO A N 1
ATOM 3751 C CA . PRO A 1 486 ? -27.829 -17.190 10.455 1.00 95.50 486 PRO A CA 1
ATOM 3752 C C . PRO A 1 486 ? -27.601 -15.681 10.260 1.00 95.50 486 PRO A C 1
ATOM 3754 O O . PRO A 1 486 ? -28.463 -14.850 10.581 1.00 95.50 486 PRO A O 1
ATOM 3757 N N . PHE A 1 487 ? -26.417 -15.344 9.753 1.00 97.62 487 PHE A N 1
ATOM 3758 C CA . PHE A 1 487 ? -26.058 -14.014 9.265 1.00 97.62 487 PHE A CA 1
ATOM 3759 C C . PHE A 1 487 ? -25.771 -14.101 7.769 1.00 97.62 487 PHE A C 1
ATOM 3761 O O . PHE A 1 487 ? -25.401 -15.161 7.273 1.00 97.62 487 PHE A O 1
ATOM 3768 N N . GLY A 1 488 ? -25.954 -12.986 7.074 1.00 97.88 488 GLY A N 1
ATOM 3769 C CA . GLY A 1 488 ? -25.669 -12.881 5.657 1.00 97.88 488 GLY A CA 1
ATOM 3770 C C . GLY A 1 488 ? -24.183 -12.684 5.364 1.00 97.88 488 GLY A C 1
ATOM 3771 O O . GLY A 1 488 ? -23.324 -12.642 6.247 1.00 97.88 488 GLY A O 1
ATOM 3772 N N . THR A 1 489 ? -23.897 -12.513 4.082 1.00 98.25 489 THR A N 1
ATOM 3773 C CA . THR A 1 489 ? -22.569 -12.284 3.526 1.00 98.25 489 THR A CA 1
ATOM 3774 C C . THR A 1 489 ? -22.527 -10.913 2.869 1.00 98.25 489 THR A C 1
ATOM 3776 O O . THR A 1 489 ? -23.338 -10.616 1.995 1.00 98.25 489 THR A O 1
ATOM 3779 N N . LEU A 1 490 ? -21.585 -10.069 3.278 1.00 98.50 490 LEU A N 1
ATOM 3780 C CA . LEU A 1 490 ? -21.294 -8.806 2.612 1.00 98.50 490 LEU A CA 1
ATOM 3781 C C . LEU A 1 490 ? -20.556 -9.086 1.302 1.00 98.50 490 LEU A C 1
ATOM 3783 O O . LEU A 1 490 ? -19.503 -9.720 1.316 1.00 98.50 490 LEU A O 1
ATOM 3787 N N . VAL A 1 491 ? -21.082 -8.598 0.185 1.00 97.88 491 VAL A N 1
ATOM 3788 C CA . VAL A 1 491 ? -20.553 -8.851 -1.158 1.00 97.88 491 VAL A CA 1
ATOM 3789 C C . VAL A 1 491 ? -20.305 -7.532 -1.881 1.00 97.88 491 VAL A C 1
ATOM 3791 O O . VAL A 1 491 ? -21.155 -6.642 -1.866 1.00 97.88 491 VAL A O 1
ATOM 3794 N N . LEU A 1 492 ? -19.163 -7.431 -2.564 1.00 96.75 492 LEU A N 1
ATOM 3795 C CA . LEU A 1 492 ? -18.882 -6.387 -3.551 1.00 96.75 492 LEU A CA 1
ATOM 3796 C C . LEU A 1 492 ? -19.003 -6.971 -4.963 1.00 96.75 492 LEU A C 1
ATOM 3798 O O . LEU A 1 492 ? -18.216 -7.832 -5.359 1.00 96.75 492 LEU A O 1
ATOM 3802 N N . ARG A 1 493 ? -19.967 -6.468 -5.734 1.00 93.56 493 ARG A N 1
ATOM 3803 C CA . ARG A 1 493 ? -20.189 -6.790 -7.148 1.00 93.56 493 ARG A CA 1
ATOM 3804 C C . ARG A 1 493 ? -19.885 -5.562 -7.996 1.00 93.56 493 ARG A C 1
ATOM 3806 O O . ARG A 1 493 ? -20.767 -4.772 -8.316 1.00 93.56 493 ARG A O 1
ATOM 3813 N N . ALA A 1 494 ? -18.617 -5.402 -8.348 1.00 88.88 494 ALA A N 1
ATOM 3814 C CA . ALA A 1 494 ? -18.141 -4.287 -9.153 1.00 88.88 494 ALA A CA 1
ATOM 3815 C C . ALA A 1 494 ? -17.407 -4.817 -10.396 1.00 88.88 494 ALA A C 1
ATOM 3817 O O . ALA A 1 494 ? -16.391 -5.500 -10.242 1.00 88.88 494 ALA A O 1
ATOM 3818 N N . PRO A 1 495 ? -17.881 -4.517 -11.622 1.00 81.44 495 PRO A N 1
ATOM 3819 C CA . PRO A 1 495 ? -17.126 -4.807 -12.836 1.00 81.44 495 PRO A CA 1
ATOM 3820 C C . PRO A 1 495 ? -15.715 -4.212 -12.749 1.00 81.44 495 PRO A C 1
ATOM 3822 O O . PRO A 1 495 ? -15.549 -3.064 -12.341 1.00 81.44 495 PRO A O 1
ATOM 3825 N N . GLY A 1 496 ? -14.697 -5.000 -13.100 1.00 77.25 496 GLY A N 1
ATOM 3826 C CA . GLY A 1 496 ? -13.298 -4.561 -13.059 1.00 77.25 496 GLY A CA 1
ATOM 3827 C C . GLY A 1 496 ? -12.654 -4.527 -11.667 1.00 77.25 496 GLY A C 1
ATOM 3828 O O . GLY A 1 496 ? -11.497 -4.134 -11.558 1.00 77.25 496 GLY A O 1
ATOM 3829 N N . ARG A 1 497 ? -13.344 -4.956 -10.600 1.00 79.25 497 ARG A N 1
ATOM 3830 C CA . ARG A 1 497 ? -12.722 -5.181 -9.284 1.00 79.25 497 ARG A CA 1
ATOM 3831 C C . ARG A 1 497 ? -12.677 -6.660 -8.933 1.00 79.25 497 ARG A C 1
ATOM 3833 O O . ARG A 1 497 ? -13.529 -7.439 -9.357 1.00 79.25 497 ARG A O 1
ATOM 3840 N N . THR A 1 498 ? -11.694 -7.031 -8.116 1.00 75.94 498 THR A N 1
ATOM 3841 C CA . THR A 1 498 ? -11.636 -8.359 -7.503 1.00 75.94 498 THR A CA 1
ATOM 3842 C C . THR A 1 498 ? -12.920 -8.595 -6.704 1.00 75.94 498 THR A C 1
ATOM 3844 O O . THR A 1 498 ? -13.267 -7.747 -5.873 1.00 75.94 498 THR A O 1
ATOM 3847 N N . PRO A 1 499 ? -13.634 -9.711 -6.933 1.00 84.25 499 PRO A N 1
ATOM 3848 C CA . PRO A 1 499 ? -14.787 -10.065 -6.122 1.00 84.25 499 PRO A CA 1
ATOM 3849 C C . PRO A 1 499 ? -14.406 -10.107 -4.642 1.00 84.25 499 PRO A C 1
ATOM 3851 O O . PRO A 1 499 ? -13.392 -10.697 -4.272 1.00 84.25 499 PRO A O 1
ATOM 3854 N N . PHE A 1 500 ? -15.231 -9.496 -3.797 1.00 92.31 500 PHE A N 1
ATOM 3855 C CA . PHE A 1 500 ? -15.076 -9.547 -2.347 1.00 92.31 500 PHE A CA 1
ATOM 3856 C C . PHE A 1 500 ? -16.341 -10.127 -1.719 1.00 92.31 500 PHE A C 1
ATOM 3858 O O . PHE A 1 500 ? -17.457 -9.806 -2.134 1.00 92.31 500 PHE A O 1
ATOM 3865 N N . SER A 1 501 ? -16.141 -10.993 -0.728 1.00 96.31 501 SER A N 1
ATOM 3866 C CA . SER A 1 501 ? -17.192 -11.682 0.009 1.00 96.31 501 SER A CA 1
ATOM 3867 C C . SER A 1 501 ? -16.745 -11.877 1.453 1.00 96.31 501 SER A C 1
ATOM 3869 O O . SER A 1 501 ? -15.632 -12.346 1.692 1.00 96.31 501 SER A O 1
ATOM 3871 N N . TYR A 1 502 ? -17.606 -11.537 2.408 1.00 97.00 502 TYR A N 1
ATOM 3872 C CA . TYR A 1 502 ? -17.321 -11.649 3.834 1.00 97.00 502 TYR A CA 1
ATOM 3873 C C . TYR A 1 502 ? -18.561 -12.122 4.611 1.00 97.00 502 TYR A C 1
ATOM 3875 O O . TYR A 1 502 ? -19.542 -11.377 4.680 1.00 97.00 502 TYR A O 1
ATOM 3883 N N . PRO A 1 503 ? -18.552 -13.340 5.185 1.00 97.69 503 PRO A N 1
ATOM 3884 C CA . PRO A 1 503 ? -19.651 -13.826 6.014 1.00 97.69 503 PRO A CA 1
ATOM 3885 C C . PRO A 1 503 ? -19.625 -13.138 7.383 1.00 97.69 503 PRO A C 1
ATOM 3887 O O . PRO A 1 503 ? -18.611 -13.172 8.081 1.00 97.69 503 PRO A O 1
ATOM 3890 N N . PHE A 1 504 ? -20.736 -12.516 7.783 1.00 98.38 504 PHE A N 1
ATOM 3891 C CA . PHE A 1 504 ? -20.811 -11.844 9.080 1.00 98.38 504 PHE A CA 1
ATOM 3892 C C . PHE A 1 504 ? -20.826 -12.836 10.249 1.00 98.38 504 PHE A C 1
ATOM 3894 O O . PHE A 1 504 ? -21.433 -13.906 10.179 1.00 98.38 504 PHE A O 1
ATOM 3901 N N . THR A 1 505 ? -20.216 -12.439 11.367 1.00 96.81 505 THR A N 1
ATOM 3902 C CA . THR A 1 505 ? -20.243 -13.184 12.633 1.00 96.81 505 THR A CA 1
ATOM 3903 C C . THR A 1 505 ? -21.166 -12.539 13.669 1.00 96.81 505 THR A C 1
ATOM 3905 O O . THR A 1 505 ? -21.665 -11.419 13.517 1.00 96.81 505 THR A O 1
ATOM 3908 N N . ALA A 1 506 ? -21.368 -13.234 14.789 1.00 97.06 506 ALA A N 1
ATOM 3909 C CA . ALA A 1 506 ? -22.118 -12.683 15.910 1.00 97.06 506 ALA A CA 1
ATOM 3910 C C . ALA A 1 506 ? -21.387 -11.500 16.581 1.00 97.06 506 ALA A C 1
ATOM 3912 O O . ALA A 1 506 ? -22.042 -10.591 17.101 1.00 97.06 506 ALA A O 1
ATOM 3913 N N . GLU A 1 507 ? -20.046 -11.460 16.537 1.00 96.12 507 GLU A N 1
ATOM 3914 C CA . GLU A 1 507 ? -19.291 -10.285 16.988 1.00 96.12 507 GLU A CA 1
ATOM 3915 C C . GLU A 1 507 ? -19.503 -9.087 16.066 1.00 96.12 507 GLU A C 1
ATOM 3917 O O . GLU A 1 507 ? -19.633 -7.967 16.563 1.00 96.12 507 GLU A O 1
ATOM 3922 N N . ASP A 1 508 ? -19.590 -9.300 14.751 1.00 98.12 508 ASP A N 1
ATOM 3923 C CA . ASP A 1 508 ? -19.876 -8.221 13.801 1.00 98.12 508 ASP A CA 1
ATOM 3924 C C . ASP A 1 508 ? -21.214 -7.557 14.118 1.00 98.12 508 ASP A C 1
ATOM 3926 O O . ASP A 1 508 ? -21.290 -6.329 14.196 1.00 98.12 508 ASP A O 1
ATOM 3930 N N . ALA A 1 509 ? -22.246 -8.349 14.416 1.00 98.19 509 ALA A N 1
ATOM 3931 C CA . ALA A 1 509 ? -23.522 -7.824 14.887 1.00 98.19 509 ALA A CA 1
ATOM 3932 C C . ALA A 1 509 ? -23.368 -7.044 16.209 1.00 98.19 509 ALA A C 1
ATOM 3934 O O . ALA A 1 509 ? -23.832 -5.909 16.329 1.00 98.19 509 ALA A O 1
ATOM 3935 N N . ALA A 1 510 ? -22.674 -7.598 17.205 1.00 97.62 510 ALA A N 1
ATOM 3936 C CA . ALA A 1 510 ? -22.514 -6.928 18.495 1.00 97.62 510 ALA A CA 1
ATOM 3937 C C . ALA A 1 510 ? -21.785 -5.577 18.386 1.00 97.62 510 ALA A C 1
ATOM 3939 O O . ALA A 1 510 ? -22.231 -4.578 18.959 1.00 97.62 510 ALA A O 1
ATOM 3940 N N . TRP A 1 511 ? -20.692 -5.520 17.626 1.00 97.94 511 TRP A N 1
ATOM 3941 C CA . TRP A 1 511 ? -19.903 -4.300 17.451 1.00 97.94 511 TRP A CA 1
ATOM 3942 C C . TRP A 1 511 ? -20.572 -3.283 16.527 1.00 97.94 511 TRP A C 1
ATOM 3944 O O . TRP A 1 511 ? -20.473 -2.085 16.788 1.00 97.94 511 TRP A O 1
ATOM 3954 N N . THR A 1 512 ? -21.335 -3.731 15.529 1.00 98.44 512 THR A N 1
ATOM 3955 C CA . THR A 1 512 ? -22.141 -2.832 14.688 1.00 98.44 512 THR A CA 1
ATOM 3956 C C . THR A 1 512 ? -23.235 -2.147 15.505 1.00 98.44 512 THR A C 1
ATOM 3958 O O . THR A 1 512 ? -23.411 -0.939 15.398 1.00 98.44 512 THR A O 1
ATOM 3961 N N . ALA A 1 513 ? -23.931 -2.863 16.398 1.00 98.31 513 ALA A N 1
ATOM 3962 C CA . ALA A 1 513 ? -24.919 -2.229 17.277 1.00 98.31 513 ALA A CA 1
ATOM 3963 C C . ALA A 1 513 ? -24.281 -1.178 18.200 1.00 98.31 513 ALA A C 1
ATOM 3965 O O . ALA A 1 513 ? -24.828 -0.087 18.353 1.00 98.31 513 ALA A O 1
ATOM 3966 N N . LYS A 1 514 ? -23.104 -1.473 18.769 1.00 98.25 514 LYS A N 1
ATOM 3967 C CA . LYS A 1 514 ? -22.348 -0.514 19.589 1.00 98.25 514 LYS A CA 1
ATOM 3968 C C . LYS A 1 514 ? -21.951 0.734 18.796 1.00 98.25 514 LYS A C 1
ATOM 3970 O O . LYS A 1 514 ? -22.116 1.836 19.310 1.00 98.25 514 LYS A O 1
ATOM 3975 N N . LEU A 1 515 ? -21.505 0.567 17.550 1.00 97.88 515 LEU A N 1
ATOM 3976 C CA . LEU A 1 515 ? -21.192 1.677 16.647 1.00 97.88 515 LEU A CA 1
ATOM 3977 C C . LEU A 1 515 ? -22.416 2.567 16.435 1.00 97.88 515 LEU A C 1
ATOM 3979 O O . LEU A 1 515 ? -22.348 3.767 16.667 1.00 97.88 515 LEU A O 1
ATOM 3983 N N . VAL A 1 516 ? -23.552 1.985 16.053 1.00 97.50 516 VAL A N 1
ATOM 3984 C CA . VAL A 1 516 ? -24.771 2.756 15.771 1.00 97.50 516 VAL A CA 1
ATOM 3985 C C . VAL A 1 516 ? -25.241 3.540 16.997 1.00 97.50 516 VAL A C 1
ATOM 3987 O O . VAL A 1 516 ? -25.722 4.666 16.870 1.00 97.50 516 VAL A O 1
ATOM 3990 N N . ILE A 1 517 ? -25.093 2.981 18.199 1.00 97.75 517 ILE A N 1
ATOM 3991 C CA . ILE A 1 517 ? -25.451 3.681 19.438 1.00 97.75 517 ILE A CA 1
ATOM 3992 C C . ILE A 1 517 ? -24.574 4.915 19.648 1.00 97.75 517 ILE A C 1
ATOM 3994 O O . ILE A 1 517 ? -25.104 5.979 19.962 1.00 97.75 517 ILE A O 1
ATOM 3998 N N . LEU A 1 518 ? -23.261 4.783 19.461 1.00 96.44 518 LEU A N 1
ATOM 3999 C CA . LEU A 1 518 ? -22.314 5.864 19.734 1.00 96.44 518 LEU A CA 1
ATOM 4000 C C . LEU A 1 518 ? -22.276 6.921 18.621 1.00 96.44 518 LEU A C 1
ATOM 4002 O O . LEU A 1 518 ? -22.127 8.098 18.931 1.00 96.44 518 LEU A O 1
ATOM 4006 N N . GLU A 1 519 ? -22.468 6.526 17.361 1.00 95.44 519 GLU A N 1
ATOM 4007 C CA . GLU A 1 519 ? -22.351 7.421 16.196 1.00 95.44 519 GLU A CA 1
ATOM 4008 C C . GLU A 1 519 ? -23.698 7.999 15.718 1.00 95.44 519 GLU A C 1
ATOM 4010 O O . GLU A 1 519 ? -23.742 9.080 15.129 1.00 95.44 519 GLU A O 1
ATOM 4015 N N . ALA A 1 520 ? -24.816 7.301 15.959 1.00 95.31 520 ALA A N 1
ATOM 4016 C CA . ALA A 1 520 ? -26.149 7.693 15.472 1.00 95.31 520 ALA A CA 1
ATOM 4017 C C . ALA A 1 520 ? -27.250 7.685 16.553 1.00 95.31 520 ALA A C 1
ATOM 4019 O O . ALA A 1 520 ? -28.402 8.048 16.293 1.00 95.31 520 ALA A O 1
ATOM 4020 N N . GLY A 1 521 ? -26.918 7.306 17.790 1.00 94.50 521 GLY A N 1
ATOM 4021 C CA . GLY A 1 521 ? -27.857 7.258 18.911 1.00 94.50 521 GLY A CA 1
ATOM 4022 C C . GLY A 1 521 ? -28.699 5.980 18.998 1.00 94.50 521 GLY A C 1
ATOM 4023 O O . GLY A 1 521 ? -29.581 5.902 19.852 1.00 94.50 521 GLY A O 1
ATOM 4024 N N . GLY A 1 522 ? -28.453 4.970 18.154 1.00 92.81 522 GLY A N 1
ATOM 4025 C CA . GLY A 1 522 ? -29.023 3.626 18.340 1.00 92.81 522 GLY A CA 1
ATOM 4026 C C . GLY A 1 522 ? -30.503 3.471 17.975 1.00 92.81 522 GLY A C 1
ATOM 4027 O O . GLY A 1 522 ? -31.130 2.493 18.393 1.00 92.81 522 GLY A O 1
ATOM 4028 N N . ARG A 1 523 ? -31.090 4.430 17.251 1.00 96.44 523 ARG A N 1
ATOM 4029 C CA . ARG A 1 523 ? -32.500 4.375 16.842 1.00 96.44 523 ARG A CA 1
ATOM 4030 C C . ARG A 1 523 ? -32.655 3.538 15.565 1.00 96.44 523 ARG A C 1
ATOM 4032 O O . ARG A 1 523 ? -31.759 3.530 14.733 1.00 96.44 523 ARG A O 1
ATOM 4039 N N . PRO A 1 524 ? -33.779 2.835 15.365 1.00 96.81 524 PRO A N 1
ATOM 4040 C CA . PRO A 1 524 ? -34.040 2.133 14.112 1.00 96.81 524 PRO A CA 1
ATOM 4041 C C . PRO A 1 524 ? -34.569 3.115 13.045 1.00 96.81 524 PRO A C 1
ATOM 4043 O O . PRO A 1 524 ? -35.724 3.026 12.636 1.00 96.81 524 PRO A O 1
ATOM 4046 N N . ASP A 1 525 ? -33.751 4.098 12.657 1.00 97.38 525 ASP A N 1
ATOM 4047 C CA . ASP A 1 525 ? -34.078 5.159 11.694 1.00 97.38 525 ASP A CA 1
ATOM 4048 C C . ASP A 1 525 ? -33.097 5.204 10.504 1.00 97.38 525 ASP A C 1
ATOM 4050 O O . ASP A 1 525 ? -32.104 4.474 10.459 1.00 97.38 525 ASP A O 1
ATOM 4054 N N . ALA A 1 526 ? -33.398 6.046 9.509 1.00 97.94 526 ALA A N 1
ATOM 4055 C CA . ALA A 1 526 ? -32.590 6.179 8.295 1.00 97.94 526 ALA A CA 1
ATOM 4056 C C . ALA A 1 526 ? -31.184 6.745 8.573 1.00 97.94 526 ALA A C 1
ATOM 4058 O O . ALA A 1 526 ? -30.228 6.290 7.949 1.00 97.94 526 ALA A O 1
ATOM 4059 N N . ASP A 1 527 ? -31.040 7.657 9.546 1.00 97.62 527 ASP A N 1
ATOM 4060 C CA . ASP A 1 527 ? -29.736 8.171 10.002 1.00 97.62 527 ASP A CA 1
ATOM 4061 C C . ASP A 1 527 ? -28.827 7.018 10.465 1.00 97.62 527 ASP A C 1
ATOM 4063 O O . ASP A 1 527 ? -27.668 6.900 10.062 1.00 97.62 527 ASP A O 1
ATOM 4067 N N . SER A 1 528 ? -29.374 6.129 11.294 1.00 98.06 528 SER A N 1
ATOM 4068 C CA . SER A 1 528 ? -28.652 4.978 11.835 1.00 98.06 528 SER A CA 1
ATOM 4069 C C . SER A 1 528 ? -28.354 3.930 10.763 1.00 98.06 528 SER A C 1
ATOM 4071 O O . SER A 1 528 ? -27.250 3.384 10.723 1.00 98.06 528 SER A O 1
ATOM 4073 N N . ALA A 1 529 ? -29.301 3.679 9.855 1.00 98.38 529 ALA A N 1
ATOM 4074 C CA . ALA A 1 529 ? -29.086 2.797 8.711 1.00 98.38 529 ALA A CA 1
ATOM 4075 C C . ALA A 1 529 ? -27.963 3.309 7.794 1.00 98.38 529 ALA A C 1
ATOM 4077 O O . ALA A 1 529 ? -27.157 2.517 7.305 1.00 98.38 529 ALA A O 1
ATOM 4078 N N . ALA A 1 530 ? -27.873 4.626 7.597 1.00 98.38 530 ALA A N 1
ATOM 4079 C CA . ALA A 1 530 ? -26.852 5.249 6.766 1.00 98.38 530 ALA A CA 1
ATOM 4080 C C . ALA A 1 530 ? -25.443 5.055 7.345 1.00 98.38 530 ALA A C 1
ATOM 4082 O O . ALA A 1 530 ? -24.525 4.701 6.610 1.00 98.38 530 ALA A O 1
ATOM 4083 N N . VAL A 1 531 ? -25.271 5.182 8.665 1.00 98.19 531 VAL A N 1
ATOM 4084 C CA . VAL A 1 531 ? -23.985 4.884 9.326 1.00 98.19 531 VAL A CA 1
ATOM 4085 C C . VAL A 1 531 ? -23.565 3.427 9.107 1.00 98.19 531 VAL A C 1
ATOM 4087 O O . VAL A 1 531 ? -22.407 3.169 8.775 1.00 98.19 531 VAL A O 1
ATOM 4090 N N . VAL A 1 532 ? -24.493 2.470 9.233 1.00 98.44 532 VAL A N 1
ATOM 4091 C CA . VAL A 1 532 ? -24.191 1.047 8.994 1.00 98.44 532 VAL A CA 1
ATOM 4092 C C . VAL A 1 532 ? -23.743 0.813 7.552 1.00 98.44 532 VAL A C 1
ATOM 4094 O O . VAL A 1 532 ? -22.685 0.224 7.323 1.00 98.44 532 VAL A O 1
ATOM 4097 N N . TRP A 1 533 ? -24.506 1.315 6.580 1.00 98.56 533 TRP A N 1
ATOM 4098 C CA . TRP A 1 533 ? -24.180 1.157 5.164 1.00 98.56 533 TRP A CA 1
ATOM 4099 C C . TRP A 1 533 ? -22.870 1.850 4.780 1.00 98.56 533 TRP A C 1
ATOM 4101 O O . TRP A 1 533 ? -22.087 1.277 4.026 1.00 98.56 533 TRP A O 1
ATOM 4111 N N . ALA A 1 534 ? -22.563 3.014 5.359 1.00 98.31 534 ALA A N 1
ATOM 4112 C CA . ALA A 1 534 ? -21.284 3.678 5.133 1.00 98.31 534 ALA A CA 1
ATOM 4113 C C . ALA A 1 534 ? -20.097 2.819 5.598 1.00 98.31 534 ALA A C 1
ATOM 4115 O O . ALA A 1 534 ? -19.064 2.761 4.926 1.00 98.31 534 ALA A O 1
ATOM 4116 N N . MET A 1 535 ? -20.251 2.092 6.708 1.00 98.50 535 MET A N 1
ATOM 4117 C CA . MET A 1 535 ? -19.224 1.168 7.189 1.00 98.50 535 MET A CA 1
ATOM 4118 C C . MET A 1 535 ? -19.119 -0.101 6.351 1.00 98.50 535 MET A C 1
ATOM 4120 O O . MET A 1 535 ? -18.001 -0.528 6.066 1.00 98.50 535 MET A O 1
ATOM 4124 N N . PHE A 1 536 ? -20.240 -0.672 5.902 1.00 98.44 536 PHE A N 1
ATOM 4125 C CA . PHE A 1 536 ? -20.231 -1.785 4.945 1.00 98.44 536 PHE A CA 1
ATOM 4126 C C . PHE A 1 536 ? -19.498 -1.401 3.657 1.00 98.44 536 PHE A C 1
ATOM 4128 O O . PHE A 1 536 ? -18.583 -2.113 3.240 1.00 98.44 536 PHE A O 1
ATOM 4135 N N . ASN A 1 537 ? -19.820 -0.234 3.091 1.00 98.19 537 ASN A N 1
ATOM 4136 C CA . ASN A 1 537 ? -19.157 0.309 1.910 1.00 98.19 537 ASN A CA 1
ATOM 4137 C C . ASN A 1 537 ? -17.654 0.473 2.144 1.00 98.19 537 ASN A C 1
ATOM 4139 O O . ASN A 1 537 ? -16.845 -0.040 1.374 1.00 98.19 537 ASN A O 1
ATOM 4143 N N . ARG A 1 538 ? -17.260 1.136 3.237 1.00 96.44 538 ARG A N 1
ATOM 4144 C CA . ARG A 1 538 ? -15.849 1.363 3.582 1.00 96.44 538 ARG A CA 1
ATOM 4145 C C . ARG A 1 538 ? -15.066 0.062 3.734 1.00 96.44 538 ARG A C 1
ATOM 4147 O O . ARG A 1 538 ? -13.931 -0.036 3.261 1.00 96.44 538 ARG A O 1
ATOM 4154 N N . TYR A 1 539 ? -15.659 -0.928 4.392 1.00 97.00 539 TYR A N 1
ATOM 4155 C CA . TYR A 1 539 ? -15.028 -2.222 4.597 1.00 97.00 539 TYR A CA 1
ATOM 4156 C C . TYR A 1 539 ? -14.839 -2.976 3.283 1.00 97.00 539 TYR A C 1
ATOM 4158 O O . TYR A 1 539 ? -13.705 -3.310 2.932 1.00 97.00 539 TYR A O 1
ATOM 4166 N N . ALA A 1 540 ? -15.921 -3.151 2.523 1.00 96.25 540 ALA A N 1
ATOM 4167 C CA . ALA A 1 540 ? -15.903 -3.872 1.258 1.00 96.25 540 ALA A CA 1
ATOM 4168 C C . ALA A 1 540 ? -14.989 -3.206 0.218 1.00 96.25 540 ALA A C 1
ATOM 4170 O O . ALA A 1 540 ? -14.204 -3.886 -0.435 1.00 96.25 540 ALA A O 1
ATOM 4171 N N . LEU A 1 541 ? -15.041 -1.877 0.094 1.00 91.62 541 LEU A N 1
ATOM 4172 C CA . LEU A 1 541 ? -14.310 -1.146 -0.944 1.00 91.62 541 LEU A CA 1
ATOM 4173 C C . LEU A 1 541 ? -12.830 -0.935 -0.609 1.00 91.62 541 LEU A C 1
ATOM 4175 O O . LEU A 1 541 ? -12.014 -0.906 -1.527 1.00 91.62 541 LEU A O 1
ATOM 4179 N N . VAL A 1 542 ? -12.479 -0.756 0.673 1.00 87.44 542 VAL A N 1
ATOM 4180 C CA . VAL A 1 542 ? -11.152 -0.225 1.044 1.00 87.44 542 VAL A CA 1
ATOM 4181 C C . VAL A 1 542 ? -10.467 -1.006 2.163 1.00 87.44 542 VAL A C 1
ATOM 4183 O O . VAL A 1 542 ? -9.253 -1.190 2.121 1.00 87.44 542 VAL A O 1
ATOM 4186 N N . ARG A 1 543 ? -11.196 -1.416 3.207 1.00 87.38 543 ARG A N 1
ATOM 4187 C CA . ARG A 1 543 ? -10.565 -1.794 4.487 1.00 87.38 543 ARG A CA 1
ATOM 4188 C C . ARG A 1 543 ? -10.420 -3.296 4.727 1.00 87.38 543 ARG A C 1
ATOM 4190 O O . ARG A 1 543 ? -9.624 -3.665 5.586 1.00 87.38 543 ARG A O 1
ATOM 4197 N N . HIS A 1 544 ? -11.093 -4.157 3.971 1.00 87.50 544 HIS A N 1
ATOM 4198 C CA . HIS A 1 544 ? -11.059 -5.609 4.189 1.00 87.50 544 HIS A CA 1
ATOM 4199 C C . HIS A 1 544 ? -9.658 -6.243 4.091 1.00 87.50 544 HIS A C 1
ATOM 4201 O O . HIS A 1 544 ? -9.386 -7.244 4.744 1.00 87.50 544 HIS A O 1
ATOM 4207 N N . THR A 1 545 ? -8.740 -5.659 3.317 1.00 76.31 545 THR A N 1
ATOM 4208 C CA . THR A 1 545 ? -7.355 -6.156 3.208 1.00 76.31 545 THR A CA 1
ATOM 4209 C C . THR A 1 545 ? -6.512 -5.853 4.448 1.00 76.31 545 THR A C 1
ATOM 4211 O O . THR A 1 545 ? -5.566 -6.580 4.746 1.00 76.31 545 THR A O 1
ATOM 4214 N N . LEU A 1 546 ? -6.856 -4.789 5.179 1.00 69.12 546 LEU A N 1
ATOM 4215 C CA . LEU A 1 546 ? -6.190 -4.378 6.416 1.00 69.12 546 LEU A CA 1
ATOM 4216 C C . LEU A 1 546 ? -6.846 -4.998 7.653 1.00 69.12 546 LEU A C 1
ATOM 4218 O O . LEU A 1 546 ? -6.178 -5.199 8.662 1.00 69.12 546 LEU A O 1
ATOM 4222 N N . TYR A 1 547 ? -8.141 -5.302 7.572 1.00 80.12 547 TYR A N 1
ATOM 4223 C CA . TYR A 1 547 ? -8.952 -5.802 8.676 1.00 80.12 547 TYR A CA 1
ATOM 4224 C C . TYR A 1 547 ? -9.655 -7.104 8.257 1.00 80.12 547 TYR A C 1
ATOM 4226 O O . TYR A 1 547 ? -10.643 -7.054 7.527 1.00 80.12 547 TYR A O 1
ATOM 4234 N N . PRO A 1 548 ? -9.199 -8.277 8.728 1.00 79.31 548 PRO A N 1
ATOM 4235 C CA . PRO A 1 548 ? -9.728 -9.581 8.331 1.00 79.31 548 PRO A CA 1
ATOM 4236 C C . PRO A 1 548 ? -11.173 -9.801 8.769 1.00 79.31 548 PRO A C 1
ATOM 4238 O O . PRO A 1 548 ? -11.849 -10.654 8.211 1.00 79.31 548 PRO A O 1
ATOM 4241 N N . THR A 1 549 ? -11.632 -9.052 9.779 1.00 92.19 549 THR A N 1
ATOM 4242 C CA . THR A 1 549 ? -13.012 -9.095 10.268 1.00 92.19 549 THR A CA 1
ATOM 4243 C C . THR A 1 549 ? -13.628 -7.707 10.303 1.00 92.19 549 THR A C 1
ATOM 4245 O O . THR A 1 549 ? -12.945 -6.712 10.582 1.00 92.19 549 THR A O 1
ATOM 4248 N N . PHE A 1 550 ? -14.938 -7.633 10.088 1.00 97.06 550 PHE A N 1
ATOM 4249 C CA . PHE A 1 550 ? -15.663 -6.370 10.079 1.00 97.06 550 PHE A CA 1
ATOM 4250 C C . PHE A 1 550 ? -15.663 -5.691 11.457 1.00 97.06 550 PHE A C 1
ATOM 4252 O O . PHE A 1 550 ? -15.402 -4.492 11.558 1.00 97.06 550 PHE A O 1
ATOM 4259 N N . HIS A 1 551 ? -15.849 -6.442 12.547 1.00 96.69 551 HIS A N 1
ATOM 4260 C CA . HIS A 1 551 ? -15.767 -5.880 13.895 1.00 96.69 551 HIS A CA 1
ATOM 4261 C C . HIS A 1 551 ? -14.372 -5.341 14.242 1.00 96.69 551 HIS A C 1
ATOM 4263 O O . HIS A 1 551 ? -14.275 -4.344 14.960 1.00 96.69 551 HIS A O 1
ATOM 4269 N N . SER A 1 552 ? -13.285 -5.956 13.753 1.00 86.81 552 SER A N 1
ATOM 4270 C CA . SER A 1 552 ? -11.934 -5.423 13.986 1.00 86.81 552 SER A CA 1
ATOM 4271 C C . SER A 1 552 ? -11.757 -4.063 13.309 1.00 86.81 552 SER A C 1
ATOM 4273 O O . SER A 1 552 ? -11.227 -3.139 13.926 1.00 86.81 552 SER A O 1
ATOM 4275 N N . PHE A 1 553 ? -12.304 -3.915 12.099 1.00 94.69 553 PHE A N 1
ATOM 4276 C CA . PHE A 1 553 ? -12.371 -2.643 11.393 1.00 94.69 553 PHE A CA 1
ATOM 4277 C C . PHE A 1 553 ? -13.193 -1.606 12.170 1.00 94.69 553 PHE A C 1
ATOM 4279 O O . PHE A 1 553 ? -12.687 -0.516 12.424 1.00 94.69 553 PHE A O 1
ATOM 4286 N N . ILE A 1 554 ? -14.412 -1.938 12.612 1.00 96.81 554 ILE A N 1
ATOM 4287 C CA . ILE A 1 554 ? -15.266 -1.012 13.380 1.00 96.81 554 ILE A CA 1
ATOM 4288 C C . ILE A 1 554 ? -14.538 -0.476 14.619 1.00 96.81 554 ILE A C 1
ATOM 4290 O O . ILE A 1 554 ? -14.574 0.723 14.897 1.00 96.81 554 ILE A O 1
ATOM 4294 N N . ARG A 1 555 ? -13.870 -1.362 15.366 1.00 94.12 555 ARG A N 1
ATOM 4295 C CA . ARG A 1 555 ? -13.151 -0.999 16.596 1.00 94.12 555 ARG A CA 1
ATOM 4296 C C . ARG A 1 555 ? -11.941 -0.114 16.344 1.00 94.12 555 ARG A C 1
ATOM 4298 O O . ARG A 1 555 ? -11.574 0.656 17.223 1.00 94.12 555 ARG A O 1
ATOM 4305 N N . ALA A 1 556 ? -11.310 -0.248 15.183 1.00 84.75 556 ALA A N 1
ATOM 4306 C CA . ALA A 1 556 ? -10.225 0.629 14.778 1.00 84.75 556 ALA A CA 1
ATOM 4307 C C . ALA A 1 556 ? -10.754 1.979 14.275 1.00 84.75 556 ALA A C 1
ATOM 4309 O O . ALA A 1 556 ? -10.171 3.013 14.582 1.00 84.75 556 ALA A O 1
ATOM 4310 N N . TYR A 1 557 ? -11.872 1.972 13.546 1.00 92.31 557 TYR A N 1
ATOM 4311 C CA . TYR A 1 557 ? -12.450 3.162 12.926 1.00 92.31 557 TYR A CA 1
ATOM 4312 C C . TYR A 1 557 ? -13.082 4.123 13.938 1.00 92.31 557 TYR A C 1
ATOM 4314 O O . TYR A 1 557 ? -12.778 5.311 13.923 1.00 92.31 557 TYR A O 1
ATOM 4322 N N . SER A 1 558 ? -13.957 3.634 14.823 1.00 94.88 558 SER A N 1
ATOM 4323 C CA . SER A 1 558 ? -14.682 4.509 15.750 1.00 94.88 558 SER A CA 1
ATOM 4324 C C . SER A 1 558 ? -13.858 4.799 16.999 1.00 94.88 558 SER A C 1
ATOM 4326 O O . SER A 1 558 ? -13.615 3.918 17.826 1.00 94.88 558 SER A O 1
ATOM 4328 N N . THR A 1 559 ? -13.509 6.071 17.191 1.00 92.81 559 THR A N 1
ATOM 4329 C CA . THR A 1 559 ? -12.777 6.592 18.356 1.00 92.81 559 THR A CA 1
ATOM 4330 C C . THR A 1 559 ? -13.404 6.191 19.693 1.00 92.81 559 THR A C 1
ATOM 4332 O O . THR A 1 559 ? -12.699 6.015 20.684 1.00 92.81 559 THR A O 1
ATOM 4335 N N . THR A 1 560 ? -14.725 6.013 19.749 1.00 95.50 560 THR A N 1
ATOM 4336 C CA . THR A 1 560 ? -15.440 5.609 20.971 1.00 95.50 560 THR A CA 1
ATOM 4337 C C . THR A 1 560 ? -15.425 4.091 21.206 1.00 95.50 560 THR A C 1
ATOM 4339 O O . THR A 1 560 ? -15.582 3.635 22.341 1.00 95.50 560 THR A O 1
ATOM 4342 N N . LEU A 1 561 ? -15.175 3.294 20.162 1.00 95.62 561 LEU A N 1
ATOM 4343 C CA . LEU A 1 561 ? -15.019 1.834 20.226 1.00 95.62 561 LEU A CA 1
ATOM 4344 C C . LEU A 1 561 ? -13.561 1.369 20.264 1.00 95.62 561 LEU A C 1
ATOM 4346 O O . LEU A 1 561 ? -13.298 0.188 20.518 1.00 95.62 561 LEU A O 1
ATOM 4350 N N . GLN A 1 562 ? -12.621 2.288 20.063 1.00 93.56 562 GLN A N 1
AT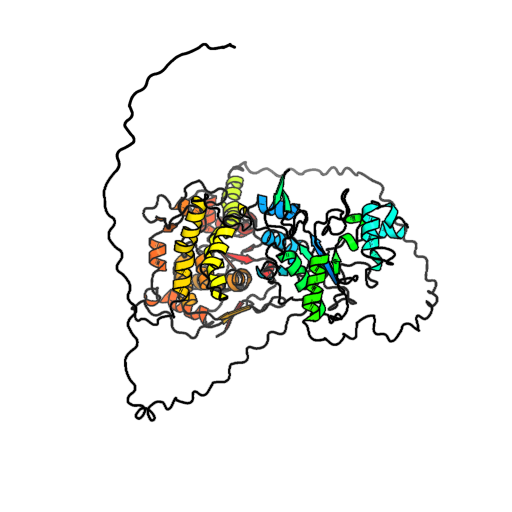OM 4351 C CA . GLN A 1 562 ? -11.205 2.043 20.271 1.00 93.56 562 GLN A CA 1
ATOM 4352 C C . GLN A 1 562 ? -10.947 1.721 21.754 1.00 93.56 562 GLN A C 1
ATOM 4354 O O . GLN A 1 562 ? -11.342 2.499 22.632 1.00 93.56 562 GLN A O 1
ATOM 4359 N N . PRO A 1 563 ? -10.270 0.602 22.077 1.00 89.81 563 PRO A N 1
ATOM 4360 C CA . PRO A 1 563 ? -9.871 0.314 23.456 1.00 89.81 563 PRO A CA 1
ATOM 4361 C C . PRO A 1 563 ? -8.805 1.301 23.958 1.00 89.81 563 PRO A C 1
ATOM 4363 O O . PRO A 1 563 ? -8.696 1.547 25.155 1.00 89.81 563 PRO A O 1
ATOM 4366 N N . VAL A 1 564 ? -8.031 1.866 23.031 1.00 91.81 564 VAL A N 1
ATOM 4367 C CA . VAL A 1 564 ? -7.000 2.879 23.245 1.00 91.81 564 VAL A CA 1
ATOM 4368 C C . VAL A 1 564 ? -7.100 3.843 22.075 1.00 91.81 564 VAL A C 1
ATOM 4370 O O . VAL A 1 564 ? -7.110 3.384 20.933 1.00 91.81 564 VAL A O 1
ATOM 4373 N N . LEU A 1 565 ? -7.188 5.145 22.348 1.00 92.25 565 LEU A N 1
ATOM 4374 C CA . LEU A 1 565 ? -7.264 6.158 21.298 1.00 92.25 565 LEU A CA 1
ATOM 4375 C C . LEU A 1 565 ? -6.056 6.039 20.365 1.00 92.25 565 LEU A C 1
ATOM 4377 O O . LEU A 1 565 ? -4.926 5.903 20.829 1.00 92.25 565 LEU A O 1
ATOM 4381 N N . LEU A 1 566 ? -6.275 6.078 19.055 1.00 83.81 566 LEU A N 1
ATOM 4382 C CA . LEU A 1 566 ? -5.164 5.971 18.103 1.00 83.81 566 LEU A CA 1
ATOM 4383 C C . LEU A 1 566 ? -4.422 7.296 17.922 1.00 83.81 566 LEU A C 1
ATOM 4385 O O . LEU A 1 566 ? -3.230 7.295 17.680 1.00 83.81 566 LEU A O 1
ATOM 4389 N N . ASN A 1 567 ? -5.101 8.427 18.101 1.00 87.44 567 ASN A N 1
ATOM 4390 C CA . ASN A 1 567 ? -4.517 9.747 17.887 1.00 87.44 567 ASN A CA 1
ATOM 4391 C C . ASN A 1 567 ? -4.113 10.397 19.224 1.00 87.44 567 ASN A C 1
ATOM 4393 O O . ASN A 1 567 ? -4.943 10.561 20.127 1.00 87.44 567 ASN A O 1
ATOM 4397 N N . TRP A 1 568 ? -2.850 10.820 19.343 1.00 94.56 568 TRP A N 1
ATOM 4398 C CA . TRP A 1 568 ? -2.334 11.473 20.550 1.00 94.56 568 TRP A CA 1
ATOM 4399 C C . TRP A 1 568 ? -3.057 12.786 20.880 1.00 94.56 568 TRP A C 1
ATOM 4401 O O . TRP A 1 568 ? -3.238 13.084 22.058 1.00 94.56 568 TRP A O 1
ATOM 4411 N N . ARG A 1 569 ? -3.534 13.547 19.882 1.00 92.06 569 ARG A N 1
ATOM 4412 C CA . ARG A 1 569 ? -4.338 14.767 20.086 1.00 92.06 569 ARG A CA 1
ATOM 4413 C C . ARG A 1 569 ? -5.692 14.421 20.692 1.00 92.06 569 ARG A C 1
ATOM 4415 O O . ARG A 1 569 ? -6.162 15.114 21.592 1.00 92.06 569 ARG A O 1
ATOM 4422 N N . ALA A 1 570 ? -6.304 13.315 20.260 1.00 91.94 570 ALA A N 1
ATOM 4423 C CA . ALA A 1 570 ? -7.546 12.829 20.857 1.00 91.94 570 ALA A CA 1
ATOM 4424 C C . ALA A 1 570 ? -7.350 12.444 22.329 1.00 91.94 570 ALA A C 1
ATOM 4426 O O . ALA A 1 570 ? -8.165 12.827 23.167 1.00 91.94 570 ALA A O 1
ATOM 4427 N N . ALA A 1 571 ? -6.255 11.754 22.660 1.00 94.81 571 ALA A N 1
ATOM 4428 C CA . ALA A 1 571 ? -5.905 11.469 24.050 1.00 94.81 571 ALA A CA 1
ATOM 4429 C C . ALA A 1 571 ? -5.618 12.752 24.843 1.00 94.81 571 ALA A C 1
ATOM 4431 O O . ALA A 1 571 ? -6.147 12.922 25.940 1.00 94.81 571 ALA A O 1
ATOM 4432 N N . GLN A 1 572 ? -4.855 13.686 24.266 1.00 95.69 572 GLN A N 1
ATOM 4433 C CA . GLN A 1 572 ? -4.501 14.959 24.889 1.00 95.69 572 GLN A CA 1
ATOM 4434 C C . GLN A 1 572 ? -5.737 15.770 25.296 1.00 95.69 572 GLN A C 1
ATOM 4436 O O . GLN A 1 572 ? -5.803 16.248 26.426 1.00 95.69 572 GLN A O 1
ATOM 4441 N N . ARG A 1 573 ? -6.757 15.848 24.426 1.00 94.56 573 ARG A N 1
ATOM 4442 C CA . ARG A 1 573 ? -8.045 16.516 24.711 1.00 94.56 573 ARG A CA 1
ATOM 4443 C C . ARG A 1 573 ? -8.788 15.941 25.924 1.00 94.56 573 ARG A C 1
ATOM 4445 O O . ARG A 1 573 ? -9.745 16.549 26.402 1.00 94.56 573 ARG A O 1
ATOM 4452 N N . HIS A 1 574 ? -8.391 14.766 26.404 1.00 96.38 574 HIS A N 1
ATOM 4453 C CA . HIS A 1 574 ? -9.036 14.062 27.502 1.00 96.38 574 HIS A CA 1
ATOM 4454 C C . HIS A 1 574 ? -8.161 13.899 28.745 1.00 96.38 574 HIS A C 1
ATOM 4456 O O . HIS A 1 574 ? -8.676 13.394 29.738 1.00 96.38 574 HIS A O 1
ATOM 4462 N N . LEU A 1 575 ? -6.899 14.343 28.746 1.00 95.44 575 LEU A N 1
ATOM 4463 C CA . LEU A 1 575 ? -5.985 14.114 29.877 1.00 95.44 575 LEU A CA 1
ATOM 4464 C C . LEU A 1 575 ? -6.477 14.711 31.194 1.00 95.44 575 LEU A C 1
ATOM 4466 O O . LEU A 1 575 ? -6.332 14.081 32.237 1.00 95.44 575 LEU A O 1
ATOM 4470 N N . ASP A 1 576 ? -7.122 15.873 31.136 1.00 96.06 576 ASP A N 1
ATOM 4471 C CA . ASP A 1 576 ? -7.674 16.531 32.323 1.00 96.06 576 ASP A CA 1
ATOM 4472 C C . ASP A 1 576 ? -9.032 15.946 32.752 1.00 96.06 576 ASP A C 1
ATOM 4474 O O . ASP A 1 576 ? -9.624 16.362 33.750 1.00 96.06 576 ASP A O 1
ATOM 4478 N N . SER A 1 577 ? -9.569 14.976 32.003 1.00 96.94 577 SER A N 1
ATOM 4479 C CA . SER A 1 577 ? -10.830 14.328 32.345 1.00 96.94 577 SER A CA 1
ATOM 4480 C C . SER A 1 577 ? -10.626 13.282 33.447 1.00 96.94 577 SER A C 1
ATOM 4482 O O . SER A 1 577 ? -9.848 12.346 33.257 1.00 96.94 577 SER A O 1
ATOM 4484 N N . PRO A 1 578 ? -11.414 13.304 34.542 1.00 97.38 578 PRO A N 1
ATOM 4485 C CA . PRO A 1 578 ? -11.380 12.245 35.561 1.00 97.38 578 PRO A CA 1
ATOM 4486 C C . PRO A 1 578 ? -11.868 10.880 35.034 1.00 97.38 578 PRO A C 1
ATOM 4488 O O . PRO A 1 578 ? -11.788 9.853 35.722 1.00 97.38 578 PRO A O 1
ATOM 4491 N N . GLU A 1 579 ? -12.417 10.854 33.819 1.00 97.88 579 GLU A N 1
ATOM 4492 C CA . GLU A 1 579 ? -12.806 9.632 33.132 1.00 97.88 579 GLU A CA 1
ATOM 4493 C C . GLU A 1 579 ? -11.697 9.038 32.272 1.00 97.88 579 GLU A C 1
ATOM 4495 O O . GLU A 1 579 ? -11.847 7.893 31.868 1.00 97.88 579 GLU A O 1
ATOM 4500 N N . PHE A 1 580 ? -10.599 9.738 31.990 1.00 97.81 580 PHE A N 1
ATOM 4501 C CA . PHE A 1 580 ? -9.527 9.156 31.190 1.00 97.81 580 PHE A CA 1
ATOM 4502 C C . PHE A 1 580 ? -8.834 8.023 31.953 1.00 97.81 580 PHE A C 1
ATOM 4504 O O . PHE A 1 580 ? -8.413 8.178 33.098 1.00 97.81 580 PHE A O 1
ATOM 4511 N N . VAL A 1 581 ? -8.754 6.854 31.320 1.00 97.50 581 VAL A N 1
ATOM 4512 C CA . VAL A 1 581 ? -8.115 5.651 31.852 1.00 97.50 581 VAL A CA 1
ATOM 4513 C C . VAL A 1 581 ? -6.866 5.379 31.018 1.00 97.50 581 VAL A C 1
ATOM 4515 O O . VAL A 1 581 ? -6.988 4.915 29.880 1.00 97.50 581 VAL A O 1
ATOM 4518 N N . PRO A 1 582 ? -5.665 5.653 31.557 1.00 96.38 582 PRO A N 1
ATOM 4519 C CA . PRO A 1 582 ? -4.420 5.275 30.908 1.00 96.38 582 PRO A CA 1
ATOM 4520 C C . PRO A 1 582 ? -4.332 3.753 30.765 1.00 96.38 582 PRO A C 1
ATOM 4522 O O . PRO A 1 582 ? -4.579 3.016 31.718 1.00 96.38 582 PRO A O 1
ATOM 4525 N N . SER A 1 583 ? -3.947 3.276 29.586 1.00 89.06 583 SER A N 1
ATOM 4526 C CA . SER A 1 583 ? -3.746 1.852 29.288 1.00 89.06 583 SER A CA 1
ATOM 4527 C C . SER A 1 583 ? -2.277 1.419 29.375 1.00 89.06 583 SER A C 1
ATOM 4529 O O . SER A 1 583 ? -1.954 0.276 29.061 1.00 89.06 583 SER A O 1
ATOM 4531 N N . GLY A 1 584 ? -1.388 2.331 29.780 1.00 85.69 584 GLY A N 1
ATOM 4532 C CA . GLY A 1 584 ? 0.062 2.143 29.784 1.00 85.69 584 GLY A CA 1
ATOM 4533 C C . GLY A 1 584 ? 0.722 2.560 28.465 1.00 85.69 584 GLY A C 1
ATOM 4534 O O . GLY A 1 584 ? 0.103 2.539 27.401 1.00 85.69 584 GLY A O 1
ATOM 4535 N N . GLY A 1 585 ? 1.996 2.951 28.552 1.00 89.62 585 GLY A N 1
ATOM 4536 C CA . GLY A 1 585 ? 2.757 3.516 27.436 1.00 89.62 585 GLY A CA 1
ATOM 4537 C C . GLY A 1 585 ? 2.385 4.967 27.106 1.00 89.62 585 GLY A C 1
ATOM 4538 O O . GLY A 1 585 ? 1.438 5.538 27.651 1.00 89.62 585 GLY A O 1
ATOM 4539 N N . THR A 1 586 ? 3.155 5.566 26.203 1.00 94.00 586 THR A N 1
ATOM 4540 C CA . THR A 1 586 ? 2.958 6.934 25.704 1.00 94.00 586 THR A CA 1
ATOM 4541 C C . THR A 1 586 ? 2.996 6.936 24.181 1.00 94.00 586 THR A C 1
ATOM 4543 O O . THR A 1 586 ? 3.558 6.019 23.576 1.00 94.00 586 THR A O 1
ATOM 4546 N N . TYR A 1 587 ? 2.403 7.941 23.542 1.00 86.81 587 TYR A N 1
ATOM 4547 C CA . TYR A 1 587 ? 2.592 8.130 22.101 1.00 86.81 587 TYR A CA 1
ATOM 4548 C C . TYR A 1 587 ? 4.042 8.534 21.821 1.00 86.81 587 TYR A C 1
ATOM 4550 O O . TYR A 1 587 ? 4.616 9.362 22.527 1.00 86.81 587 TYR A O 1
ATOM 4558 N N . THR A 1 588 ? 4.636 7.909 20.808 1.00 86.81 588 THR A N 1
ATOM 4559 C CA . THR A 1 588 ? 5.998 8.192 20.322 1.00 86.81 588 THR A CA 1
ATOM 4560 C C . THR A 1 588 ? 5.987 8.702 18.884 1.00 86.81 588 THR A C 1
ATOM 4562 O O . THR A 1 588 ? 7.041 8.830 18.265 1.00 86.81 588 THR A O 1
ATOM 4565 N N . THR A 1 589 ? 4.797 8.950 18.335 1.00 79.75 589 THR A N 1
ATOM 4566 C CA . THR A 1 589 ? 4.610 9.497 16.996 1.00 79.75 589 THR A CA 1
ATOM 4567 C C . THR A 1 589 ? 5.249 10.867 16.883 1.00 79.75 589 THR A C 1
ATOM 4569 O O . THR A 1 589 ? 5.258 11.657 17.832 1.00 79.75 589 THR A O 1
ATOM 4572 N N . LYS A 1 590 ? 5.774 11.167 15.697 1.00 79.31 590 LYS A N 1
ATOM 4573 C CA . LYS A 1 590 ? 6.335 12.478 15.395 1.00 79.31 590 LYS A CA 1
ATOM 4574 C C . LYS A 1 590 ? 5.273 13.556 15.650 1.00 79.31 590 LYS A C 1
ATOM 4576 O O . LYS A 1 590 ? 4.113 13.384 15.308 1.00 79.31 590 LYS A O 1
ATOM 4581 N N . GLY A 1 591 ? 5.666 14.637 16.321 1.00 87.12 591 GLY A N 1
ATOM 4582 C CA . GLY A 1 591 ? 4.754 15.722 16.700 1.00 87.12 591 GLY A CA 1
ATOM 4583 C C . GLY A 1 591 ? 3.983 15.506 18.007 1.00 87.12 591 GLY A C 1
ATOM 4584 O O . GLY A 1 591 ? 3.491 16.487 18.558 1.00 87.12 591 GLY A O 1
ATOM 4585 N N . ALA A 1 592 ? 3.931 14.288 18.564 1.00 89.81 592 ALA A N 1
ATOM 4586 C CA . ALA A 1 592 ? 3.353 14.085 19.890 1.00 89.81 592 ALA A CA 1
ATOM 4587 C C . ALA A 1 592 ? 4.259 14.702 20.972 1.00 89.81 592 ALA A C 1
ATOM 4589 O O . ALA A 1 592 ? 5.460 14.406 21.011 1.00 89.81 592 ALA A O 1
ATOM 4590 N N . PRO A 1 593 ? 3.718 15.524 21.890 1.00 94.44 593 PRO A N 1
ATOM 4591 C CA . PRO A 1 593 ? 4.452 15.954 23.066 1.00 94.44 593 PRO A CA 1
ATOM 4592 C C . PRO A 1 593 ? 4.950 14.739 23.868 1.00 94.44 593 PRO A C 1
ATOM 4594 O O . PRO A 1 593 ? 4.226 13.744 23.994 1.00 94.44 593 PRO A O 1
ATOM 4597 N N . PRO A 1 594 ? 6.162 14.788 24.446 1.00 93.25 594 PRO A N 1
ATOM 4598 C CA . PRO A 1 594 ? 6.646 13.713 25.297 1.00 93.25 594 PRO A CA 1
ATOM 4599 C C . PRO A 1 594 ? 5.688 13.447 26.461 1.00 93.25 594 PRO A C 1
ATOM 4601 O O . PRO A 1 594 ? 5.234 14.374 27.130 1.00 93.25 594 PRO A O 1
ATOM 4604 N N . GLY A 1 595 ? 5.417 12.172 26.734 1.00 94.38 595 GLY A N 1
ATOM 4605 C CA . GLY A 1 595 ? 4.695 11.768 27.938 1.00 94.38 595 GLY A CA 1
ATOM 4606 C C . GLY A 1 595 ? 3.172 11.720 27.824 1.00 94.38 595 GLY A C 1
ATOM 4607 O O . GLY A 1 595 ? 2.544 11.391 28.824 1.00 94.38 595 GLY A O 1
ATOM 4608 N N . ILE A 1 596 ? 2.566 11.987 26.658 1.00 96.56 596 ILE A N 1
ATOM 4609 C CA . ILE A 1 596 ? 1.112 11.819 26.481 1.00 96.56 596 ILE A CA 1
ATOM 4610 C C . ILE A 1 596 ? 0.762 10.330 26.654 1.00 96.56 596 ILE A C 1
ATOM 4612 O O . ILE A 1 596 ? 1.172 9.520 25.814 1.00 96.56 596 ILE A O 1
ATOM 4616 N N . PRO A 1 597 ? 0.041 9.934 27.722 1.00 96.38 597 PRO A N 1
ATOM 4617 C CA . PRO A 1 597 ? -0.287 8.537 27.961 1.00 96.38 597 PRO A CA 1
ATOM 4618 C C . PRO A 1 597 ? -1.298 8.028 26.936 1.00 96.38 597 PRO A C 1
ATOM 4620 O O . PRO A 1 597 ? -2.256 8.719 26.582 1.00 96.38 597 PRO A O 1
ATOM 4623 N N . LYS A 1 598 ? -1.125 6.776 26.512 1.00 92.88 598 LYS A N 1
ATOM 4624 C CA . LYS A 1 598 ? -2.155 6.058 25.757 1.00 92.88 598 LYS A CA 1
ATOM 4625 C C . LYS A 1 598 ? -3.318 5.717 26.693 1.00 92.88 598 LYS A C 1
ATOM 4627 O O . LYS A 1 598 ? -3.097 5.354 27.850 1.00 92.88 598 LYS A O 1
ATOM 4632 N N . GLY A 1 599 ? -4.555 5.837 26.218 1.00 95.44 599 GLY A N 1
ATOM 4633 C CA . GLY A 1 599 ? -5.734 5.531 27.029 1.00 95.44 599 GLY A CA 1
ATOM 4634 C C . GLY A 1 599 ? -7.059 5.796 26.326 1.00 95.44 599 GLY A C 1
ATOM 4635 O O . GLY A 1 599 ? -7.101 6.086 25.131 1.00 95.44 599 GLY A O 1
ATOM 4636 N N . GLN A 1 600 ? -8.146 5.665 27.081 1.00 97.12 600 GLN A N 1
ATOM 4637 C CA . GLN A 1 600 ? -9.520 5.885 26.628 1.00 97.12 600 GLN A CA 1
ATOM 4638 C C . GLN A 1 600 ? -10.398 6.308 27.813 1.00 97.12 600 GLN A C 1
ATOM 4640 O O . GLN A 1 600 ? -10.064 6.068 28.971 1.00 97.12 600 GLN A O 1
ATOM 4645 N N . LEU A 1 601 ? -11.543 6.931 27.548 1.00 97.62 601 LEU A N 1
ATOM 4646 C CA . LEU A 1 601 ? -12.499 7.301 28.589 1.00 97.62 601 LEU A CA 1
ATOM 4647 C C . LEU A 1 601 ? -13.200 6.069 29.193 1.00 97.62 601 LEU A C 1
ATOM 4649 O O . LEU A 1 601 ? -13.714 5.206 28.479 1.00 97.62 601 LEU A O 1
ATOM 4653 N N . ARG A 1 602 ? -13.300 6.028 30.526 1.00 98.00 602 ARG A N 1
ATOM 4654 C CA . ARG A 1 602 ? -13.910 4.962 31.336 1.00 98.00 602 ARG A CA 1
ATOM 4655 C C . ARG A 1 602 ? -15.314 4.612 30.867 1.00 98.00 602 ARG A C 1
ATOM 4657 O O . ARG A 1 602 ? -15.631 3.435 30.743 1.00 98.00 602 ARG A O 1
ATOM 4664 N N . ARG A 1 603 ? -16.140 5.618 30.566 1.00 97.44 603 ARG A N 1
ATOM 4665 C CA . ARG A 1 603 ? -17.501 5.426 30.040 1.00 97.44 603 ARG A CA 1
ATOM 4666 C C . ARG A 1 603 ? -17.527 4.670 28.708 1.00 97.44 603 ARG A C 1
ATOM 4668 O O . ARG A 1 603 ? -18.396 3.827 28.514 1.00 97.44 603 ARG A O 1
ATOM 4675 N N . HIS A 1 604 ? -16.562 4.919 27.818 1.00 97.00 604 HIS A N 1
ATOM 4676 C CA . HIS A 1 604 ? -16.464 4.218 26.539 1.00 97.00 604 HIS A CA 1
ATOM 4677 C C . HIS A 1 604 ? -16.020 2.772 26.759 1.00 97.00 604 HIS A C 1
ATOM 4679 O O . HIS A 1 604 ? -16.644 1.865 26.222 1.00 97.00 604 HIS A O 1
ATOM 4685 N N . LEU A 1 605 ? -15.027 2.536 27.622 1.00 96.31 605 LEU A N 1
ATOM 4686 C CA . LEU A 1 605 ? -14.597 1.181 27.986 1.00 96.31 605 LEU A CA 1
ATOM 4687 C C . LEU A 1 605 ? -15.728 0.371 28.642 1.00 96.31 605 LEU A C 1
ATOM 4689 O O . LEU A 1 605 ? -15.950 -0.786 28.289 1.00 96.31 605 LEU A O 1
ATOM 4693 N N . ALA A 1 606 ? -16.485 0.988 29.551 1.00 96.69 606 ALA A N 1
ATOM 4694 C CA . ALA A 1 606 ? -17.643 0.363 30.186 1.00 96.69 606 ALA A CA 1
ATOM 4695 C C . ALA A 1 606 ? -18.738 0.022 29.165 1.00 96.69 606 ALA A C 1
ATOM 4697 O O . ALA A 1 606 ? -19.314 -1.062 29.216 1.00 96.69 606 ALA A O 1
ATOM 4698 N N . PHE A 1 607 ? -18.996 0.911 28.203 1.00 97.06 607 PHE A N 1
ATOM 4699 C CA . PHE A 1 607 ? -19.949 0.654 27.127 1.00 97.06 607 PHE A CA 1
ATOM 4700 C C . PHE A 1 607 ? -19.474 -0.460 26.177 1.00 97.06 607 PHE A C 1
ATOM 4702 O O . PHE A 1 607 ? -20.242 -1.353 25.823 1.00 97.06 607 PHE A O 1
ATOM 4709 N N . GLN A 1 608 ? -18.187 -0.471 25.818 1.00 96.06 608 GLN A N 1
ATOM 4710 C CA . GLN A 1 608 ? -17.571 -1.539 25.024 1.00 96.06 608 GLN A CA 1
ATOM 4711 C C . GLN A 1 608 ? -17.699 -2.911 25.704 1.00 96.06 608 GLN A C 1
ATOM 4713 O O . GLN A 1 608 ? -17.815 -3.917 25.004 1.00 96.06 608 GLN A O 1
ATOM 4718 N N . ALA A 1 609 ? -17.725 -2.961 27.038 1.00 95.75 609 ALA A N 1
ATOM 4719 C CA . ALA A 1 609 ? -17.897 -4.187 27.813 1.00 95.75 609 ALA A CA 1
ATOM 4720 C C . ALA A 1 609 ? -19.355 -4.677 27.916 1.00 95.75 609 ALA A C 1
ATOM 4722 O O . ALA A 1 609 ? -19.570 -5.800 28.368 1.00 95.75 609 ALA A O 1
ATOM 4723 N N . GLN A 1 610 ? -20.352 -3.887 27.495 1.00 96.62 610 GLN A N 1
ATOM 4724 C CA . GLN A 1 610 ? -21.753 -4.317 27.549 1.00 96.62 610 GLN A CA 1
ATOM 4725 C C . GLN A 1 610 ? -21.991 -5.553 26.678 1.00 96.62 610 GLN A C 1
ATOM 4727 O O . GLN A 1 610 ? -21.521 -5.635 25.532 1.00 96.62 610 GLN A O 1
ATOM 4732 N N . ALA A 1 611 ? -22.738 -6.504 27.235 1.00 95.94 611 ALA A N 1
ATOM 4733 C CA . ALA A 1 611 ? -23.185 -7.695 26.529 1.00 95.94 611 ALA A CA 1
ATOM 4734 C C . ALA A 1 611 ? -24.278 -7.345 25.508 1.00 95.94 611 ALA A C 1
ATOM 4736 O O . ALA A 1 611 ? -24.910 -6.290 25.586 1.00 95.94 611 ALA A O 1
ATOM 4737 N N . TRP A 1 612 ? -24.497 -8.227 24.530 1.00 96.38 612 TRP A N 1
ATOM 4738 C CA . TRP A 1 612 ? -25.465 -7.997 23.454 1.00 96.38 612 TRP A CA 1
ATOM 4739 C C . TRP A 1 612 ? -26.866 -7.676 23.986 1.00 96.38 612 TRP A C 1
ATOM 4741 O O . TRP A 1 612 ? -27.481 -6.700 23.570 1.00 96.38 612 TRP A O 1
ATOM 4751 N N . ASP A 1 613 ? -27.360 -8.462 24.937 1.00 96.50 613 ASP A N 1
ATOM 4752 C CA . ASP A 1 613 ? -28.685 -8.328 25.546 1.00 96.50 613 ASP A CA 1
ATOM 4753 C C . ASP A 1 613 ? -28.889 -7.033 26.348 1.00 96.50 613 ASP A C 1
ATOM 4755 O O . ASP A 1 613 ? -30.029 -6.588 26.499 1.00 96.50 613 ASP A O 1
ATOM 4759 N N . GLN A 1 614 ? -27.801 -6.398 26.787 1.00 96.69 614 GLN A N 1
ATOM 4760 C CA . GLN A 1 614 ? -27.803 -5.104 27.473 1.00 96.69 614 GLN A CA 1
ATOM 4761 C C . GLN A 1 614 ? -27.922 -3.916 26.507 1.00 96.69 614 GLN A C 1
ATOM 4763 O O . GLN A 1 614 ? -28.230 -2.804 26.939 1.00 96.69 614 GLN A O 1
ATOM 4768 N N . LEU A 1 615 ? -27.710 -4.128 25.203 1.00 97.00 615 LEU A N 1
ATOM 4769 C CA . LEU A 1 615 ? -27.821 -3.066 24.208 1.00 97.00 615 LEU A CA 1
ATOM 4770 C C . LEU A 1 615 ? -29.299 -2.709 23.929 1.00 97.00 615 LEU A C 1
ATOM 4772 O O . LEU A 1 615 ? -30.166 -3.598 23.895 1.00 97.00 615 LEU A O 1
ATOM 4776 N N . PRO A 1 616 ? -29.608 -1.425 23.648 1.00 97.50 616 PRO A N 1
ATOM 4777 C CA . PRO A 1 616 ? -30.931 -0.978 23.226 1.00 97.50 616 PRO A CA 1
ATOM 4778 C C . PRO A 1 616 ? -31.539 -1.864 22.132 1.00 97.50 616 PRO A C 1
ATOM 4780 O O . PRO A 1 616 ? -30.906 -2.151 21.114 1.00 97.50 616 PRO A O 1
ATOM 4783 N N . ALA A 1 617 ? -32.795 -2.277 22.325 1.00 97.38 617 ALA A N 1
ATOM 4784 C CA . ALA A 1 617 ? -33.484 -3.182 21.403 1.00 97.38 617 ALA A CA 1
ATOM 4785 C C . ALA A 1 617 ? -33.574 -2.621 19.971 1.00 97.38 617 ALA A C 1
ATOM 4787 O O . ALA A 1 617 ? -33.431 -3.375 19.016 1.00 97.38 617 ALA A O 1
ATOM 4788 N N . GLY A 1 618 ? -33.747 -1.301 19.818 1.00 97.06 618 GLY A N 1
ATOM 4789 C CA . GLY A 1 618 ? -33.768 -0.636 18.510 1.00 97.06 618 GLY A CA 1
ATOM 4790 C C . GLY A 1 618 ? -32.472 -0.837 17.719 1.00 97.06 618 GLY A C 1
ATOM 4791 O O . GLY A 1 618 ? -32.522 -1.284 16.575 1.00 97.06 618 GLY A O 1
ATOM 4792 N N . ALA A 1 619 ? -31.321 -0.600 18.356 1.00 97.81 619 ALA A N 1
ATOM 4793 C CA . ALA A 1 619 ? -30.007 -0.811 17.751 1.00 97.81 619 ALA A CA 1
ATOM 4794 C C . ALA A 1 619 ? -29.772 -2.286 17.405 1.00 97.81 619 ALA A C 1
ATOM 4796 O O . ALA A 1 619 ? -29.300 -2.597 16.316 1.00 97.81 619 ALA A O 1
ATOM 4797 N N . ARG A 1 620 ? -30.156 -3.208 18.300 1.00 97.88 620 ARG A N 1
ATOM 4798 C CA . ARG A 1 620 ? -30.060 -4.651 18.034 1.00 97.88 620 ARG A CA 1
ATOM 4799 C C . ARG A 1 620 ? -30.867 -5.070 16.809 1.00 97.88 620 ARG A C 1
ATOM 4801 O O . ARG A 1 620 ? -30.338 -5.769 15.950 1.00 97.88 620 ARG A O 1
ATOM 4808 N N . THR A 1 621 ? -32.126 -4.641 16.722 1.00 97.81 621 THR A N 1
ATOM 4809 C CA . THR A 1 621 ? -33.015 -4.963 15.598 1.00 97.81 621 THR A CA 1
ATOM 4810 C C . THR A 1 621 ? -32.473 -4.412 14.285 1.00 97.81 621 THR A C 1
ATOM 4812 O O . THR A 1 621 ? -32.359 -5.171 13.326 1.00 97.81 621 THR A O 1
ATOM 4815 N N . LEU A 1 622 ? -32.088 -3.131 14.250 1.00 98.19 622 LEU A N 1
ATOM 4816 C CA . LEU A 1 622 ? -31.516 -2.497 13.059 1.00 98.19 622 LEU A CA 1
ATOM 4817 C C . LEU A 1 622 ? -30.265 -3.242 12.580 1.00 98.19 622 LEU A C 1
ATOM 4819 O O . LEU A 1 622 ? -30.140 -3.578 11.404 1.00 98.19 622 LEU A O 1
ATOM 4823 N N . THR A 1 623 ? -29.351 -3.548 13.500 1.00 98.19 623 THR A N 1
ATOM 4824 C CA . THR A 1 623 ? -28.121 -4.258 13.163 1.00 98.19 623 THR A CA 1
ATOM 4825 C C . THR A 1 623 ? -28.392 -5.663 12.648 1.00 98.19 623 THR A C 1
ATOM 4827 O O . THR A 1 623 ? -27.798 -6.055 11.650 1.00 98.19 623 THR A O 1
ATOM 4830 N N . LEU A 1 624 ? -29.300 -6.416 13.280 1.00 98.19 624 LEU A N 1
ATOM 4831 C CA . LEU A 1 624 ? -29.677 -7.744 12.793 1.00 98.19 624 LEU A CA 1
ATOM 4832 C C . LEU A 1 624 ? -30.288 -7.684 11.396 1.00 98.19 624 LEU A C 1
ATOM 4834 O O . LEU A 1 624 ? -29.993 -8.553 10.584 1.00 98.19 624 LEU A O 1
ATOM 4838 N N . GLN A 1 625 ? -31.097 -6.665 11.099 1.00 98.19 625 GLN A N 1
ATOM 4839 C CA . GLN A 1 625 ? -31.590 -6.451 9.742 1.00 98.19 625 GLN A CA 1
ATOM 4840 C C . GLN A 1 625 ? -30.432 -6.197 8.769 1.00 98.19 625 GLN A C 1
ATOM 4842 O O . GLN A 1 625 ? -30.419 -6.758 7.679 1.00 98.19 625 GLN A O 1
ATOM 4847 N N . ALA A 1 626 ? -29.435 -5.404 9.166 1.00 98.19 626 ALA A N 1
ATOM 4848 C CA . ALA A 1 626 ? -28.280 -5.096 8.328 1.00 98.19 626 ALA A CA 1
ATOM 4849 C C . ALA A 1 626 ? -27.429 -6.327 8.015 1.00 98.19 626 ALA A C 1
ATOM 4851 O O . ALA A 1 626 ? -27.239 -6.662 6.848 1.00 98.19 626 ALA A O 1
ATOM 4852 N N . VAL A 1 627 ? -26.961 -7.035 9.046 1.00 98.31 627 VAL A N 1
ATOM 4853 C CA . VAL A 1 627 ? -26.057 -8.181 8.865 1.00 98.31 627 VAL A CA 1
ATOM 4854 C C . VAL A 1 627 ? -26.757 -9.404 8.271 1.00 98.31 627 VAL A C 1
ATOM 4856 O O . VAL A 1 627 ? -26.082 -10.337 7.862 1.00 98.31 627 VAL A O 1
ATOM 4859 N N . ARG A 1 628 ? -28.095 -9.421 8.206 1.00 98.25 628 ARG A N 1
ATOM 4860 C CA . ARG A 1 628 ? -28.895 -10.452 7.514 1.00 98.25 628 ARG A CA 1
ATOM 4861 C C . ARG A 1 628 ? -29.378 -10.020 6.126 1.00 98.25 628 ARG A C 1
ATOM 4863 O O . ARG A 1 628 ? -30.105 -10.768 5.484 1.00 98.25 628 ARG A O 1
ATOM 4870 N N . GLY A 1 629 ? -29.025 -8.815 5.677 1.00 97.62 629 GLY A N 1
ATOM 4871 C CA . GLY A 1 629 ? -29.394 -8.302 4.354 1.00 97.62 629 GLY A CA 1
ATOM 4872 C C . GLY A 1 629 ? -30.842 -7.848 4.190 1.00 97.62 629 GLY A C 1
ATOM 4873 O O . GLY A 1 629 ? -31.291 -7.640 3.069 1.00 97.62 629 GLY A O 1
ATOM 4874 N N . SER A 1 630 ? -31.578 -7.642 5.284 1.00 97.94 630 SER A N 1
ATOM 4875 C CA . SER A 1 630 ? -32.951 -7.126 5.248 1.00 97.94 630 SER A CA 1
ATOM 4876 C C . SER A 1 630 ? -33.062 -5.619 5.525 1.00 97.94 630 SER A C 1
ATOM 4878 O O . SER A 1 630 ? -34.173 -5.092 5.528 1.00 97.94 630 SER A O 1
ATOM 4880 N N . LEU A 1 631 ? -31.956 -4.919 5.810 1.00 97.94 631 LEU A N 1
ATOM 4881 C CA . LEU A 1 631 ? -31.942 -3.460 5.979 1.00 97.94 631 LEU A CA 1
ATOM 4882 C C . LEU A 1 631 ? -31.679 -2.778 4.627 1.00 97.94 631 LEU A C 1
ATOM 4884 O O . LEU A 1 631 ? -30.570 -2.908 4.113 1.00 97.94 631 LEU A O 1
ATOM 4888 N N . PRO A 1 632 ? -32.623 -2.015 4.051 1.00 97.88 632 PRO A N 1
ATOM 4889 C CA . PRO A 1 632 ? -32.369 -1.291 2.807 1.00 97.88 632 PRO A CA 1
ATOM 4890 C C . PRO A 1 632 ? -31.318 -0.185 2.987 1.00 97.88 632 PRO A C 1
ATOM 4892 O O . PRO A 1 632 ? -31.204 0.411 4.060 1.00 97.88 632 PRO A O 1
ATOM 4895 N N . ASN A 1 633 ? -30.569 0.122 1.923 1.00 98.00 633 ASN A N 1
ATOM 4896 C CA . ASN A 1 633 ? -29.717 1.312 1.871 1.00 98.00 633 ASN A CA 1
ATOM 4897 C C . ASN A 1 633 ? -30.618 2.561 1.799 1.00 98.00 633 ASN A C 1
ATOM 4899 O O . ASN A 1 633 ? -31.430 2.651 0.875 1.00 98.00 633 ASN A O 1
ATOM 4903 N N . PRO A 1 634 ? -30.506 3.527 2.731 1.00 98.06 634 PRO A N 1
ATOM 4904 C CA . PRO A 1 634 ? -31.437 4.655 2.830 1.00 98.06 634 PRO A CA 1
ATOM 4905 C C . PRO A 1 634 ? -31.197 5.755 1.778 1.00 98.06 634 PRO A C 1
ATOM 4907 O O . PRO A 1 634 ? -31.640 6.884 1.958 1.00 98.06 634 PRO A O 1
ATOM 4910 N N . GLY A 1 635 ? -30.487 5.450 0.687 1.00 97.56 635 GLY A N 1
ATOM 4911 C CA . GLY A 1 635 ? -30.197 6.390 -0.398 1.00 97.56 635 GLY A CA 1
ATOM 4912 C C . GLY A 1 635 ? -28.801 7.009 -0.347 1.00 97.56 635 GLY A C 1
ATOM 4913 O O . GLY A 1 635 ? -28.516 7.897 -1.143 1.00 97.56 635 GLY A O 1
ATOM 4914 N N . ILE A 1 636 ? -27.908 6.532 0.532 1.00 98.19 636 ILE A N 1
ATOM 4915 C CA . ILE A 1 636 ? -26.516 7.015 0.574 1.00 98.19 636 ILE A CA 1
ATOM 4916 C C . ILE A 1 636 ? -25.614 6.386 -0.499 1.00 98.19 636 ILE A C 1
ATOM 4918 O O . ILE A 1 636 ? -24.453 6.777 -0.645 1.00 98.19 636 ILE A O 1
ATOM 4922 N N . GLY A 1 637 ? -26.124 5.393 -1.239 1.00 97.44 637 GLY A N 1
ATOM 4923 C CA . GLY A 1 637 ? -25.381 4.673 -2.273 1.00 97.44 637 GLY A CA 1
ATOM 4924 C C . GLY A 1 637 ? -24.079 4.092 -1.721 1.00 97.44 637 GLY A C 1
ATOM 4925 O O . GLY A 1 637 ? -24.097 3.396 -0.704 1.00 97.44 637 GLY A O 1
ATOM 4926 N N . LEU A 1 638 ? -22.956 4.438 -2.360 1.00 97.38 638 LEU A N 1
ATOM 4927 C CA . LEU A 1 638 ? -21.600 4.018 -1.985 1.00 97.38 638 LEU A CA 1
ATOM 4928 C C . LEU A 1 638 ? -20.832 5.040 -1.129 1.00 97.38 638 LEU A C 1
ATOM 4930 O O . LEU A 1 638 ? -19.600 5.045 -1.138 1.00 97.38 638 LEU A O 1
ATOM 4934 N N . ALA A 1 639 ? -21.516 5.935 -0.409 1.00 98.12 639 ALA A N 1
ATOM 4935 C CA . ALA A 1 639 ? -20.825 6.757 0.582 1.00 98.12 639 ALA A CA 1
ATOM 4936 C C . ALA A 1 639 ? -20.075 5.848 1.568 1.00 98.12 639 ALA A C 1
ATOM 4938 O O . ALA A 1 639 ? -20.655 4.910 2.107 1.00 98.12 639 ALA A O 1
ATOM 4939 N N . SER A 1 640 ? -18.783 6.095 1.762 1.00 96.88 640 SER A N 1
ATOM 4940 C CA . SER A 1 640 ? -17.869 5.246 2.541 1.00 96.88 640 SER A CA 1
ATOM 4941 C C . SER A 1 640 ? -17.136 6.028 3.632 1.00 96.88 640 SER A C 1
ATOM 4943 O O . SER A 1 640 ? -16.206 5.520 4.262 1.00 96.88 640 SER A O 1
ATOM 4945 N N . GLU A 1 641 ? -17.561 7.269 3.854 1.00 96.44 641 GLU A N 1
ATOM 4946 C CA . GLU A 1 641 ? -17.124 8.160 4.919 1.00 96.44 641 GLU A CA 1
ATOM 4947 C C . GLU A 1 641 ? -18.334 8.935 5.432 1.00 96.44 641 GLU A C 1
ATOM 4949 O O . GLU A 1 641 ? -19.244 9.270 4.665 1.00 96.44 641 GLU A O 1
ATOM 4954 N N . PHE A 1 642 ? -18.323 9.265 6.717 1.00 97.44 642 PHE A N 1
ATOM 4955 C CA . PHE A 1 642 ? -19.268 10.207 7.291 1.00 97.44 642 PHE A CA 1
ATOM 4956 C C . PHE A 1 642 ? -18.598 11.023 8.391 1.00 97.44 642 PHE A C 1
ATOM 4958 O O . PHE A 1 642 ? -17.675 10.549 9.052 1.00 97.44 642 PHE A O 1
ATOM 4965 N N . VAL A 1 643 ? -19.046 12.260 8.579 1.00 96.19 643 VAL A N 1
ATOM 4966 C CA . VAL A 1 643 ? -18.570 13.120 9.665 1.00 96.19 643 VAL A CA 1
ATOM 4967 C C . VAL A 1 643 ? -19.594 14.202 9.984 1.00 96.19 643 VAL A C 1
ATOM 4969 O O . VAL A 1 643 ? -20.338 14.654 9.112 1.00 96.19 643 VAL A O 1
ATOM 4972 N N . SER A 1 644 ? -19.623 14.670 11.230 1.00 96.44 644 SER A N 1
ATOM 4973 C CA . SER A 1 644 ? -20.432 15.827 11.606 1.00 96.44 644 SER A CA 1
ATOM 4974 C C . SER A 1 644 ? -19.748 17.133 11.185 1.00 96.44 644 SER A C 1
ATOM 4976 O O . SER A 1 644 ? -19.089 17.800 11.985 1.00 96.44 644 SER A O 1
ATOM 4978 N N . THR A 1 645 ? -19.915 17.533 9.922 1.00 97.38 645 THR A N 1
ATOM 4979 C CA . THR A 1 645 ? -19.379 18.808 9.402 1.00 97.38 645 THR A CA 1
ATOM 4980 C C . THR A 1 645 ? -19.924 20.029 10.140 1.00 97.38 645 THR A C 1
ATOM 4982 O O . THR A 1 645 ? -19.261 21.058 10.198 1.00 97.38 645 THR A O 1
ATOM 4985 N N . ARG A 1 646 ? -21.092 19.910 10.781 1.00 97.44 646 ARG A N 1
ATOM 4986 C CA . ARG A 1 646 ? -21.628 20.898 11.724 1.00 97.44 646 ARG A CA 1
ATOM 4987 C C . ARG A 1 646 ? -20.679 21.139 12.901 1.00 97.44 646 ARG A C 1
ATOM 4989 O O . ARG A 1 646 ? -20.362 22.287 13.197 1.00 97.44 646 ARG A O 1
ATOM 4996 N N . ILE A 1 647 ? -20.227 20.073 13.566 1.00 95.38 647 ILE A N 1
ATOM 4997 C CA . ILE A 1 647 ? -19.298 20.177 14.701 1.00 95.38 647 ILE A CA 1
ATOM 4998 C C . ILE A 1 647 ? -17.935 20.683 14.228 1.00 95.38 647 ILE A C 1
ATOM 5000 O O . ILE A 1 647 ? -17.359 21.559 14.871 1.00 95.38 647 ILE A O 1
ATOM 5004 N N . LEU A 1 648 ? -17.461 20.201 13.076 1.00 94.38 648 LEU A N 1
ATOM 5005 C CA . LEU A 1 648 ? -16.209 20.676 12.487 1.00 94.38 648 LEU A CA 1
ATOM 5006 C C . LEU A 1 648 ? -16.266 22.166 12.132 1.00 94.38 648 LEU A C 1
ATOM 5008 O O . LEU A 1 648 ? -15.308 22.887 12.387 1.00 94.38 648 LEU A O 1
ATOM 5012 N N . TRP A 1 649 ? -17.395 22.657 11.616 1.00 97.19 649 TRP A N 1
ATOM 5013 C CA . TRP A 1 649 ? -17.593 24.084 11.367 1.00 97.19 649 TRP A CA 1
ATOM 5014 C C . TRP A 1 649 ? -17.515 24.896 12.664 1.00 97.19 649 TRP A C 1
ATOM 5016 O O . TRP A 1 649 ? -16.836 25.920 12.710 1.00 97.19 649 TRP A O 1
ATOM 5026 N N . MET A 1 650 ? -18.168 24.433 13.736 1.00 96.56 650 MET A N 1
ATOM 5027 C CA . MET A 1 650 ? -18.139 25.106 15.043 1.00 96.56 650 MET A CA 1
ATOM 5028 C C . MET A 1 650 ? -16.713 25.196 15.593 1.00 96.56 650 MET A C 1
ATOM 5030 O O . MET A 1 650 ? -16.297 26.246 16.081 1.00 96.56 650 MET A O 1
ATOM 5034 N N . GLN A 1 651 ? -15.949 24.109 15.464 1.00 92.25 651 GLN A N 1
ATOM 5035 C CA . GLN A 1 651 ? -14.545 24.052 15.864 1.00 92.25 651 GLN A CA 1
ATOM 5036 C C . GLN A 1 651 ? -13.676 24.982 15.014 1.00 92.25 651 GLN A C 1
ATOM 5038 O O . GLN A 1 651 ? -12.913 25.763 15.572 1.00 92.25 651 GLN A O 1
ATOM 5043 N N . ALA A 1 652 ? -13.842 24.953 13.691 1.00 91.31 652 ALA A N 1
ATOM 5044 C CA . ALA A 1 652 ? -13.095 25.791 12.758 1.00 91.31 652 ALA A CA 1
ATOM 5045 C C . ALA A 1 652 ? -13.328 27.291 12.973 1.00 91.31 652 ALA A C 1
ATOM 5047 O O . ALA A 1 652 ? -12.437 28.099 12.753 1.00 91.31 652 ALA A O 1
ATOM 5048 N N . ASN A 1 653 ? -14.511 27.671 13.448 1.00 95.19 653 ASN A N 1
ATOM 5049 C CA . ASN A 1 653 ? -14.843 29.065 13.739 1.00 95.19 653 ASN A CA 1
ATOM 5050 C C . ASN A 1 653 ? -14.685 29.412 15.228 1.00 95.19 653 ASN A C 1
ATOM 5052 O O . ASN A 1 653 ? -15.186 30.449 15.665 1.00 95.19 653 ASN A O 1
ATOM 5056 N N . ALA A 1 654 ? -14.060 28.528 16.019 1.00 94.44 654 ALA A N 1
ATOM 5057 C CA . ALA A 1 654 ? -13.867 28.668 17.464 1.00 94.44 654 ALA A CA 1
ATOM 5058 C C . ALA A 1 654 ? -15.139 29.122 18.212 1.00 94.44 654 ALA A C 1
ATOM 5060 O O . ALA A 1 654 ? -15.095 29.918 19.153 1.00 94.44 654 ALA A O 1
ATOM 5061 N N . THR A 1 655 ? -16.304 28.628 17.786 1.00 94.50 655 THR A N 1
ATOM 5062 C CA . THR A 1 655 ? -17.607 29.105 18.250 1.00 94.50 655 THR A CA 1
ATOM 5063 C C . THR A 1 655 ? -18.467 27.973 18.784 1.00 94.50 655 THR A C 1
ATOM 5065 O O . THR A 1 655 ? -18.400 26.829 18.346 1.00 94.50 655 THR A O 1
ATOM 5068 N N . LYS A 1 656 ? -19.326 28.307 19.747 1.00 93.94 656 LYS A N 1
ATOM 5069 C CA . LYS A 1 656 ? -20.388 27.414 20.233 1.00 93.94 656 LYS A CA 1
ATOM 5070 C C . LYS A 1 656 ? -21.724 27.664 19.530 1.00 93.94 656 LYS A C 1
ATOM 5072 O O . LYS A 1 656 ? -22.699 26.986 19.840 1.00 93.94 656 LYS A O 1
ATOM 5077 N N . ARG A 1 657 ? -21.794 28.655 18.634 1.00 97.06 657 ARG A N 1
ATOM 5078 C CA . ARG A 1 657 ? -22.999 28.954 17.857 1.00 97.06 657 ARG A CA 1
ATOM 5079 C C . ARG A 1 657 ? -23.222 27.858 16.820 1.00 97.06 657 ARG A C 1
ATOM 5081 O O . ARG A 1 657 ? -22.287 27.447 16.147 1.00 97.06 657 ARG A O 1
ATOM 5088 N N . GLU A 1 658 ? -24.473 27.460 16.647 1.00 97.25 658 GLU A N 1
ATOM 5089 C CA . GLU A 1 658 ? -24.877 26.596 15.541 1.00 97.25 658 GLU A CA 1
ATOM 5090 C C . GLU A 1 658 ? -24.685 27.289 14.184 1.00 97.25 658 GLU A C 1
ATOM 5092 O O . GLU A 1 658 ? -25.114 28.443 14.036 1.00 97.25 658 GLU A O 1
ATOM 5097 N N . PRO A 1 659 ? -24.110 26.615 13.171 1.00 97.69 659 PRO A N 1
ATOM 5098 C CA . PRO A 1 659 ? -24.133 27.148 11.819 1.00 97.69 659 PRO A CA 1
ATOM 5099 C C . PRO A 1 659 ? -25.579 27.294 11.337 1.00 97.69 659 PRO A C 1
ATOM 5101 O O . PRO A 1 659 ? -26.442 26.442 11.587 1.00 97.69 659 PRO A O 1
ATOM 5104 N N . THR A 1 660 ? -25.847 28.367 10.602 1.00 97.94 660 THR A N 1
ATOM 5105 C CA . THR A 1 660 ? -27.033 28.449 9.747 1.00 97.94 660 THR A CA 1
ATOM 5106 C C . THR A 1 660 ? -26.974 27.347 8.687 1.00 97.94 660 THR A C 1
ATOM 5108 O O . THR A 1 660 ? -25.924 26.755 8.436 1.00 97.94 660 THR A O 1
ATOM 5111 N N . GLU A 1 661 ? -28.107 27.056 8.051 1.00 97.25 661 GLU A N 1
ATOM 5112 C CA . GLU A 1 661 ? -28.168 26.040 6.994 1.00 97.25 661 GLU A CA 1
ATOM 5113 C C . GLU A 1 661 ? -27.164 26.311 5.864 1.00 97.25 661 GLU A C 1
ATOM 5115 O O . GLU A 1 661 ? -26.428 25.421 5.446 1.00 97.25 661 GLU A O 1
ATOM 5120 N N . GLN A 1 662 ? -27.074 27.570 5.430 1.00 98.06 662 GLN A N 1
ATOM 5121 C CA . GLN A 1 662 ? -26.162 27.993 4.370 1.00 98.06 662 GLN A CA 1
ATOM 5122 C C . GLN A 1 662 ? -24.687 27.859 4.778 1.00 98.06 662 GLN A C 1
ATOM 5124 O O . GLN A 1 662 ? -23.873 27.401 3.977 1.00 98.06 662 GLN A O 1
ATOM 5129 N N . GLU A 1 663 ? -24.339 28.224 6.018 1.00 98.12 663 GLU A N 1
ATOM 5130 C CA . GLU A 1 663 ? -22.974 28.080 6.547 1.00 98.12 663 GLU A CA 1
ATOM 5131 C C . GLU A 1 663 ? -22.551 26.609 6.617 1.00 98.12 663 GLU A C 1
ATOM 5133 O O . GLU A 1 663 ? -21.464 26.254 6.159 1.00 98.12 663 GLU A O 1
ATOM 5138 N N . TRP A 1 664 ? -23.421 25.745 7.153 1.00 98.19 664 TRP A N 1
ATOM 5139 C CA . TRP A 1 664 ? -23.158 24.309 7.246 1.00 98.19 664 TRP A CA 1
ATOM 5140 C C . TRP A 1 664 ? -22.995 23.675 5.862 1.00 98.19 664 TRP A C 1
ATOM 5142 O O . TRP A 1 664 ? -22.042 22.924 5.642 1.00 98.19 664 TRP A O 1
ATOM 5152 N N . ARG A 1 665 ? -23.887 23.995 4.920 1.00 98.12 665 ARG A N 1
ATOM 5153 C CA . ARG A 1 665 ? -23.855 23.441 3.564 1.00 98.12 665 ARG A CA 1
ATOM 5154 C C . ARG A 1 665 ? -22.597 23.860 2.805 1.00 98.12 665 ARG A C 1
ATOM 5156 O O . ARG A 1 665 ? -21.888 22.995 2.305 1.00 98.12 665 ARG A O 1
ATOM 5163 N N . SER A 1 666 ? -22.258 25.152 2.809 1.00 97.94 666 SER A N 1
ATOM 5164 C CA . SER A 1 666 ? -21.030 25.666 2.175 1.00 97.94 666 SER A CA 1
ATOM 5165 C C . SER A 1 666 ? -19.765 25.018 2.756 1.00 97.94 666 SER A C 1
ATOM 5167 O O . SER A 1 666 ? -18.854 24.603 2.032 1.00 97.94 666 SER A O 1
ATOM 5169 N N . PHE A 1 667 ? -19.720 24.846 4.080 1.00 97.94 667 PHE A N 1
ATOM 5170 C CA . PHE A 1 667 ? -18.617 24.139 4.725 1.00 97.94 667 PHE A CA 1
ATOM 5171 C C . PHE A 1 667 ? -18.562 22.662 4.327 1.00 97.94 667 PHE A C 1
ATOM 5173 O O . PHE A 1 667 ? -17.484 22.148 4.054 1.00 97.94 667 PHE A O 1
ATOM 5180 N N . THR A 1 668 ? -19.708 21.985 4.255 1.00 97.94 668 THR A N 1
ATOM 5181 C CA . THR A 1 668 ? -19.806 20.565 3.884 1.00 97.94 668 THR A CA 1
ATOM 5182 C C . THR A 1 668 ? -19.390 20.321 2.433 1.00 97.94 668 THR A C 1
ATOM 5184 O O . THR A 1 668 ? -18.641 19.385 2.164 1.00 97.94 668 THR A O 1
ATOM 5187 N N . GLU A 1 669 ? -19.804 21.187 1.507 1.00 97.88 669 GLU A N 1
ATOM 5188 C CA . GLU A 1 669 ? -19.431 21.127 0.087 1.00 97.88 669 GLU A CA 1
ATOM 5189 C C . GLU A 1 669 ? -17.922 21.335 -0.118 1.00 97.88 669 GLU A C 1
ATOM 5191 O O . GLU A 1 669 ? -17.301 20.636 -0.917 1.00 97.88 669 GLU A O 1
ATOM 5196 N N . THR A 1 670 ? -17.310 22.251 0.641 1.00 97.12 670 THR A N 1
ATOM 5197 C CA . THR A 1 670 ? -15.866 22.543 0.552 1.00 97.12 670 THR A CA 1
ATOM 5198 C C . THR A 1 670 ? -14.993 21.638 1.423 1.00 97.12 670 THR A C 1
ATOM 5200 O O . THR A 1 670 ? -13.769 21.646 1.279 1.00 97.12 670 THR A O 1
ATOM 5203 N N . PHE A 1 671 ? -15.591 20.834 2.307 1.00 96.62 671 PHE A N 1
ATOM 5204 C CA . PHE A 1 671 ? -14.867 19.987 3.254 1.00 96.62 671 PHE A CA 1
ATOM 5205 C C . PHE A 1 671 ? -13.841 19.056 2.583 1.00 96.62 671 PHE A C 1
ATOM 5207 O O . PHE A 1 671 ? -12.694 19.072 3.029 1.00 96.62 671 PHE A O 1
ATOM 5214 N N . PRO A 1 672 ? -14.153 18.314 1.496 1.00 94.75 672 PRO A N 1
ATOM 5215 C CA . PRO A 1 672 ? -13.174 17.440 0.845 1.00 94.75 672 PRO A CA 1
ATOM 5216 C C . PRO A 1 672 ? -11.907 18.157 0.374 1.00 94.75 672 PRO A C 1
ATOM 5218 O O . PRO A 1 672 ? -10.806 17.635 0.552 1.00 94.75 672 PRO A O 1
ATOM 5221 N N . ALA A 1 673 ? -12.059 19.368 -0.175 1.00 92.06 673 ALA A N 1
ATOM 5222 C CA . ALA A 1 673 ? -10.936 20.192 -0.607 1.00 92.06 673 ALA A CA 1
ATOM 5223 C C . ALA A 1 673 ? -10.087 20.643 0.591 1.00 92.06 673 ALA A C 1
ATOM 5225 O O . ALA A 1 673 ? -8.867 20.532 0.539 1.00 92.06 673 ALA A O 1
ATOM 5226 N N . ARG A 1 674 ? -10.727 21.056 1.696 1.00 93.56 674 ARG A N 1
ATOM 5227 C CA . ARG A 1 674 ? -10.045 21.472 2.937 1.00 93.56 674 ARG A CA 1
ATOM 5228 C C . ARG A 1 674 ? -9.206 20.361 3.565 1.00 93.56 674 ARG A C 1
ATOM 5230 O O . ARG A 1 674 ? -8.157 20.641 4.123 1.00 93.56 674 ARG A O 1
ATOM 5237 N N . VAL A 1 675 ? -9.661 19.108 3.491 1.00 88.75 675 VAL A N 1
ATOM 5238 C CA . VAL A 1 675 ? -8.906 17.957 4.024 1.00 88.75 675 VAL A CA 1
ATOM 5239 C C . VAL A 1 675 ? -7.994 17.295 2.985 1.00 88.75 675 VAL A C 1
ATOM 5241 O O . VAL A 1 675 ? -7.387 16.261 3.272 1.00 88.75 675 VAL A O 1
ATOM 5244 N N . GLY A 1 676 ? -7.924 17.842 1.765 1.00 88.31 676 GLY A N 1
ATOM 5245 C CA . GLY A 1 676 ? -7.115 17.298 0.675 1.00 88.31 676 GLY A CA 1
ATOM 5246 C C . GLY A 1 676 ? -7.471 15.852 0.315 1.00 88.31 676 GLY A C 1
ATOM 5247 O O . GLY A 1 676 ? -6.594 15.071 -0.061 1.00 88.31 676 GLY A O 1
ATOM 5248 N N . LYS A 1 677 ? -8.739 15.449 0.480 1.00 84.88 677 LYS A N 1
ATOM 5249 C CA . LYS A 1 677 ? -9.189 14.079 0.198 1.00 84.88 677 LYS A CA 1
ATOM 5250 C C . LYS A 1 677 ? -10.022 14.034 -1.083 1.00 84.88 677 LYS A C 1
ATOM 5252 O O . LYS A 1 677 ? -10.841 14.923 -1.311 1.00 84.88 677 LYS A O 1
ATOM 5257 N N . PRO A 1 678 ? -9.885 12.973 -1.900 1.00 89.94 678 PRO A N 1
ATOM 5258 C CA . PRO A 1 678 ? -10.657 12.788 -3.128 1.00 89.94 678 PRO A CA 1
ATOM 5259 C C . PRO A 1 678 ? -12.071 12.281 -2.809 1.00 89.94 678 PRO A C 1
ATOM 5261 O O . PRO A 1 678 ? -12.481 11.198 -3.236 1.00 89.94 678 PRO A O 1
ATOM 5264 N N . TYR A 1 679 ? -12.803 13.050 -2.011 1.00 93.50 679 TYR A N 1
ATOM 5265 C CA . TYR A 1 679 ? -14.171 12.771 -1.606 1.00 93.50 679 TYR A CA 1
ATOM 5266 C C . TYR A 1 679 ? -15.133 13.747 -2.278 1.00 93.50 679 TYR A C 1
ATOM 5268 O O . TYR A 1 679 ? -14.778 14.880 -2.589 1.00 93.50 679 TYR A O 1
ATOM 5276 N N . ALA A 1 680 ? -16.374 13.317 -2.457 1.00 96.75 680 ALA A N 1
ATOM 5277 C CA . ALA A 1 680 ? -17.483 14.189 -2.807 1.00 96.75 680 ALA A CA 1
ATOM 5278 C C . ALA A 1 680 ? -18.602 14.005 -1.786 1.00 96.75 680 ALA A C 1
ATOM 5280 O O . ALA A 1 680 ? -18.958 12.868 -1.459 1.00 96.75 680 ALA A O 1
ATOM 5281 N N . TRP A 1 681 ? -19.154 15.113 -1.289 1.00 98.19 681 TRP A N 1
ATOM 5282 C CA . TRP A 1 681 ? -20.395 15.076 -0.521 1.00 98.19 681 TRP A CA 1
ATOM 5283 C C . TRP A 1 681 ? -21.510 14.529 -1.416 1.00 98.19 681 TRP A C 1
ATOM 5285 O O . TRP A 1 681 ? -21.610 14.913 -2.581 1.00 98.19 681 TRP A O 1
ATOM 5295 N N . ILE A 1 682 ? -22.335 13.620 -0.897 1.00 97.94 682 ILE A N 1
ATOM 5296 C CA . ILE A 1 682 ? -23.396 12.992 -1.702 1.00 97.94 682 ILE A CA 1
ATOM 5297 C C . ILE A 1 682 ? -24.622 13.897 -1.916 1.00 97.94 682 ILE A C 1
ATOM 5299 O O . ILE A 1 682 ? -25.570 13.485 -2.581 1.00 97.94 682 ILE A O 1
ATOM 5303 N N . GLY A 1 683 ? -24.599 15.118 -1.373 1.00 97.38 683 GLY A N 1
ATOM 5304 C CA . GLY A 1 683 ? -25.744 16.025 -1.346 1.00 97.38 683 GLY A CA 1
ATOM 5305 C C . GLY A 1 683 ? -26.796 15.588 -0.329 1.00 97.38 683 GLY A C 1
ATOM 5306 O O . GLY A 1 683 ? -26.577 14.650 0.435 1.00 97.38 683 GLY A O 1
ATOM 5307 N N . ASP A 1 684 ? -27.942 16.266 -0.308 1.00 97.31 684 ASP A N 1
ATOM 5308 C CA . ASP A 1 684 ? -29.039 15.927 0.602 1.00 97.31 684 ASP A CA 1
ATOM 5309 C C . ASP A 1 684 ? -29.695 14.598 0.219 1.00 97.31 684 ASP A C 1
ATOM 5311 O O . ASP A 1 684 ? -29.968 14.330 -0.952 1.00 97.31 684 ASP A O 1
ATOM 5315 N N . VAL A 1 685 ? -30.021 13.793 1.230 1.00 97.56 685 VAL A N 1
ATOM 5316 C CA . VAL A 1 685 ? -30.749 12.533 1.054 1.00 97.56 685 VAL A CA 1
ATOM 5317 C C . VAL A 1 685 ? -32.077 12.638 1.801 1.00 97.56 685 VAL A C 1
ATOM 5319 O O . VAL A 1 685 ? -32.068 12.890 3.010 1.00 97.56 685 VAL A O 1
ATOM 5322 N N . PRO A 1 686 ? -33.230 12.451 1.126 1.00 95.88 686 PRO A N 1
ATOM 5323 C CA . PRO A 1 686 ? -34.523 12.455 1.799 1.00 95.88 686 PRO A CA 1
ATOM 5324 C C . PRO A 1 686 ? -34.525 11.461 2.963 1.00 95.88 686 PRO A C 1
ATOM 5326 O O . PRO A 1 686 ? -34.044 10.345 2.808 1.00 95.88 686 PRO A O 1
ATOM 5329 N N . SER A 1 687 ? -35.098 11.849 4.105 1.00 95.38 687 SER A N 1
ATOM 5330 C CA . SER A 1 687 ? -35.163 11.077 5.365 1.00 95.38 687 SER A CA 1
ATOM 5331 C C . SER A 1 687 ? -33.886 10.986 6.214 1.00 95.38 687 SER A C 1
ATOM 5333 O O . SER A 1 687 ? -33.964 10.443 7.315 1.00 95.38 687 SER A O 1
ATOM 5335 N N . ILE A 1 688 ? -32.762 11.562 5.775 1.00 97.75 688 ILE A N 1
ATOM 5336 C CA . ILE A 1 688 ? -31.513 11.622 6.553 1.00 97.75 688 ILE A CA 1
ATOM 5337 C C . ILE A 1 688 ? -31.231 13.069 6.964 1.00 97.75 688 ILE A C 1
ATOM 5339 O O . ILE A 1 688 ? -31.237 13.975 6.130 1.00 97.75 688 ILE A O 1
ATOM 5343 N N . ASP A 1 689 ? -30.942 13.293 8.245 1.00 97.19 689 ASP A N 1
ATOM 5344 C CA . ASP A 1 689 ? -30.478 14.582 8.754 1.00 97.19 689 ASP A CA 1
ATOM 5345 C C . ASP A 1 689 ? -28.954 14.679 8.616 1.00 97.19 689 ASP A C 1
ATOM 5347 O O . ASP A 1 689 ? -28.187 14.345 9.529 1.00 97.19 689 ASP A O 1
ATOM 5351 N N . GLN A 1 690 ? -28.498 15.169 7.461 1.00 96.44 690 GLN A N 1
ATOM 5352 C CA . GLN A 1 690 ? -27.065 15.281 7.187 1.00 96.44 690 GLN A CA 1
ATOM 5353 C C . GLN A 1 690 ? -26.334 16.333 8.031 1.00 96.44 690 GLN A C 1
ATOM 5355 O O . GLN A 1 690 ? -25.103 16.351 8.052 1.00 96.44 690 GLN A O 1
ATOM 5360 N N . ARG A 1 691 ? -27.045 17.146 8.824 1.00 96.19 691 ARG A N 1
ATOM 5361 C CA . ARG A 1 691 ? -26.400 18.017 9.818 1.00 96.19 691 ARG A CA 1
ATOM 5362 C C . ARG A 1 691 ? -25.862 17.231 11.008 1.00 96.19 691 ARG A C 1
ATOM 5364 O O . ARG A 1 691 ? -24.951 17.713 11.687 1.00 96.19 691 ARG A O 1
ATOM 5371 N N . LYS A 1 692 ? -26.411 16.041 11.286 1.00 95.56 692 LYS A N 1
ATOM 5372 C CA . LYS A 1 692 ? -25.842 15.115 12.275 1.00 95.56 692 LYS A CA 1
ATOM 5373 C C . LYS A 1 692 ? -24.584 14.476 11.709 1.00 95.56 692 LYS A C 1
ATOM 5375 O O . LYS A 1 692 ? -23.522 14.643 12.300 1.00 95.56 692 LYS A O 1
ATOM 5380 N N . ASN A 1 693 ? -24.716 13.825 10.555 1.00 97.06 693 ASN A N 1
ATOM 5381 C CA . ASN A 1 693 ? -23.634 13.170 9.830 1.00 97.06 693 ASN A CA 1
ATOM 5382 C C . ASN A 1 693 ? -23.772 13.466 8.335 1.00 97.06 693 ASN A C 1
ATOM 5384 O O . ASN A 1 693 ? -24.722 13.013 7.703 1.00 97.06 693 ASN A O 1
ATOM 5388 N N . ALA A 1 694 ? -22.815 14.200 7.774 1.00 98.12 694 ALA A N 1
ATOM 5389 C CA . ALA A 1 694 ? -22.702 14.372 6.336 1.00 98.12 694 ALA A CA 1
ATOM 5390 C C . ALA A 1 694 ? -21.952 13.175 5.746 1.00 98.12 694 ALA A C 1
ATOM 5392 O O . ALA A 1 694 ? -20.954 12.731 6.318 1.00 98.12 694 ALA A O 1
ATOM 5393 N N . PHE A 1 695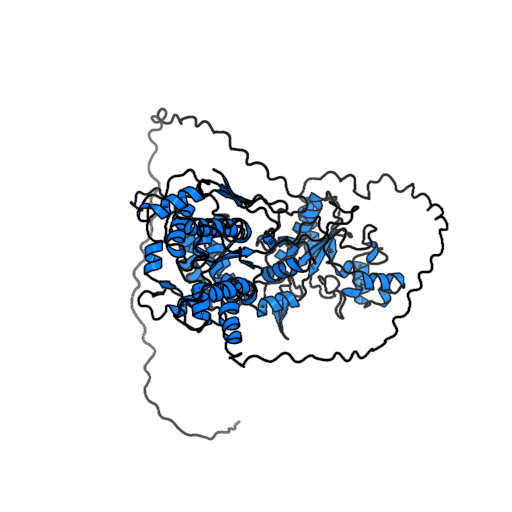 ? -22.425 12.661 4.613 1.00 98.38 695 PHE A N 1
ATOM 5394 C CA . PHE A 1 695 ? -21.901 11.443 3.993 1.00 98.38 695 PHE A CA 1
ATOM 5395 C C . PHE A 1 695 ? -21.098 11.757 2.733 1.00 98.38 695 PHE A C 1
ATOM 5397 O O . PHE A 1 695 ? -21.502 12.565 1.895 1.00 98.38 695 PHE A O 1
ATOM 5404 N N . PHE A 1 696 ? -19.960 11.088 2.574 1.00 98.25 696 PHE A N 1
ATOM 5405 C CA . PHE A 1 696 ? -19.037 11.340 1.477 1.00 98.25 696 PHE A CA 1
ATOM 5406 C C . PHE A 1 696 ? -18.687 10.051 0.738 1.00 98.25 696 PHE A C 1
ATOM 5408 O O . PHE A 1 696 ? -18.520 8.982 1.330 1.00 98.25 696 PHE A O 1
ATOM 5415 N N . ARG A 1 697 ? -18.559 10.163 -0.584 1.00 96.94 697 ARG A N 1
ATOM 5416 C CA . ARG A 1 697 ? -18.165 9.079 -1.487 1.00 96.94 697 ARG A CA 1
ATOM 5417 C C . ARG A 1 697 ? -16.756 9.325 -2.011 1.00 96.94 697 ARG A C 1
ATOM 5419 O O . ARG A 1 697 ? -16.426 10.449 -2.386 1.00 96.94 697 ARG A O 1
ATOM 5426 N N . TYR A 1 698 ? -15.951 8.270 -2.099 1.00 93.94 698 TYR A N 1
ATOM 5427 C CA . TYR A 1 698 ? -14.648 8.327 -2.758 1.00 93.94 698 TYR A CA 1
ATOM 5428 C C . TYR A 1 698 ? -14.821 8.512 -4.271 1.00 93.94 698 TYR A C 1
ATOM 5430 O O . TYR A 1 698 ? -15.598 7.801 -4.907 1.00 93.94 698 TYR A O 1
ATOM 5438 N N . LEU A 1 699 ? -14.082 9.441 -4.880 1.00 89.88 699 LEU A N 1
ATOM 5439 C CA . LEU A 1 699 ? -14.212 9.733 -6.314 1.00 89.88 699 LEU A CA 1
ATOM 5440 C C . LEU A 1 699 ? -13.873 8.528 -7.211 1.00 89.88 699 LEU A C 1
ATOM 5442 O O . LEU A 1 699 ? -14.499 8.341 -8.248 1.00 89.88 699 LEU A O 1
ATOM 5446 N N . VAL A 1 700 ? -12.945 7.667 -6.787 1.00 83.50 700 VAL A N 1
ATOM 5447 C CA . VAL A 1 700 ? -12.574 6.422 -7.494 1.00 83.50 700 VAL A CA 1
ATOM 5448 C C . VAL A 1 700 ? -13.684 5.367 -7.509 1.00 83.50 700 VAL A C 1
ATOM 5450 O O . VAL A 1 700 ? -13.618 4.428 -8.296 1.00 83.50 700 VAL A O 1
ATOM 5453 N N . ASP A 1 701 ? -14.697 5.513 -6.652 1.00 88.00 701 ASP A N 1
ATOM 5454 C CA . ASP A 1 701 ? -15.865 4.632 -6.600 1.00 88.00 701 ASP A CA 1
ATOM 5455 C C . ASP A 1 701 ? -17.065 5.247 -7.344 1.00 88.00 701 ASP A C 1
ATOM 5457 O O . ASP A 1 701 ? -18.147 4.666 -7.370 1.00 88.00 701 ASP A O 1
ATOM 5461 N N . ALA A 1 702 ? -16.912 6.431 -7.955 1.00 90.38 702 ALA A N 1
ATOM 5462 C CA . ALA A 1 702 ? -18.025 7.160 -8.562 1.00 90.38 702 ALA A CA 1
ATOM 5463 C C . ALA A 1 702 ? -18.642 6.456 -9.782 1.00 90.38 702 ALA A C 1
ATOM 5465 O O . ALA A 1 702 ? -19.807 6.707 -10.087 1.00 90.38 702 ALA A O 1
ATOM 5466 N N . SER A 1 703 ? -17.877 5.592 -10.457 1.00 90.38 703 SER A N 1
ATOM 5467 C CA . SER A 1 703 ? -18.328 4.784 -11.596 1.00 90.38 703 SER A CA 1
ATOM 5468 C C . SER A 1 703 ? -19.043 3.494 -11.189 1.00 90.38 703 SER A C 1
ATOM 5470 O O . SER A 1 703 ? -19.642 2.838 -12.041 1.00 90.38 703 SER A O 1
ATOM 5472 N N . LEU A 1 704 ? -18.975 3.107 -9.913 1.00 92.75 704 LEU A N 1
ATOM 5473 C CA . LEU A 1 704 ? -19.601 1.882 -9.438 1.00 92.75 704 LEU A CA 1
ATOM 5474 C C . LEU A 1 704 ? -21.119 2.077 -9.266 1.00 92.75 704 LEU A C 1
ATOM 5476 O O . LEU A 1 704 ? -21.556 3.157 -8.852 1.00 92.75 704 LEU A O 1
ATOM 5480 N N . PRO A 1 705 ? -21.931 1.038 -9.538 1.00 95.81 705 PRO A N 1
ATOM 5481 C CA . PRO A 1 705 ? -23.357 1.055 -9.225 1.00 95.81 705 PRO A CA 1
ATOM 5482 C C . PRO A 1 705 ? -23.607 1.380 -7.748 1.00 95.81 705 PRO A C 1
ATOM 5484 O O . PRO A 1 705 ? -22.857 0.943 -6.876 1.00 95.81 705 PRO A O 1
ATOM 5487 N N . ALA A 1 706 ? -24.674 2.122 -7.443 1.00 95.50 706 ALA A N 1
ATOM 5488 C CA . ALA A 1 706 ? -24.994 2.518 -6.066 1.00 95.50 706 ALA A CA 1
ATOM 5489 C C . ALA A 1 706 ? -25.234 1.319 -5.123 1.00 95.50 706 ALA A C 1
ATOM 5491 O O . ALA A 1 706 ? -25.099 1.458 -3.910 1.00 95.50 706 ALA A O 1
ATOM 5492 N N . ASP A 1 707 ? -25.570 0.162 -5.692 1.00 95.81 707 ASP A N 1
ATOM 5493 C CA . ASP A 1 707 ? -25.803 -1.132 -5.057 1.00 95.81 707 ASP A CA 1
ATOM 5494 C C . ASP A 1 707 ? -24.640 -2.120 -5.267 1.00 95.81 707 ASP A C 1
ATOM 5496 O O . ASP A 1 707 ? -24.806 -3.322 -5.082 1.00 95.81 707 ASP A O 1
ATOM 5500 N N . ALA A 1 708 ? -23.441 -1.649 -5.633 1.00 96.75 708 ALA A N 1
ATOM 5501 C CA . ALA A 1 708 ? -22.284 -2.532 -5.802 1.00 96.75 708 ALA A CA 1
ATOM 5502 C C . ALA A 1 708 ? -21.933 -3.290 -4.510 1.00 96.75 708 ALA A C 1
ATOM 5504 O O . ALA A 1 708 ? -21.384 -4.387 -4.573 1.00 96.75 708 ALA A O 1
ATOM 5505 N N . VAL A 1 709 ? -22.251 -2.726 -3.343 1.00 97.81 709 VAL A N 1
ATOM 5506 C CA . VAL A 1 709 ? -22.098 -3.375 -2.038 1.00 97.81 709 VAL A CA 1
ATOM 5507 C C . VAL A 1 709 ? -23.471 -3.812 -1.541 1.00 97.81 709 VAL A C 1
ATOM 5509 O O . VAL A 1 709 ? -24.379 -2.995 -1.406 1.00 97.81 709 VAL A O 1
ATOM 5512 N N . THR A 1 710 ? -23.625 -5.103 -1.253 1.00 97.94 710 THR A N 1
ATOM 5513 C CA . THR A 1 710 ? -24.880 -5.697 -0.763 1.00 97.94 710 THR A CA 1
ATOM 5514 C C . THR A 1 710 ? -24.611 -6.713 0.334 1.00 97.94 710 THR A C 1
ATOM 5516 O O . THR A 1 710 ? -23.490 -7.193 0.479 1.00 97.94 710 THR A O 1
ATOM 5519 N N . VAL A 1 711 ? -25.642 -7.062 1.102 1.00 98.25 711 VAL A N 1
ATOM 5520 C CA . VAL A 1 711 ? -25.596 -8.198 2.025 1.00 98.25 711 VAL A CA 1
ATOM 5521 C C . VAL A 1 711 ? -26.580 -9.247 1.526 1.00 98.25 711 VAL A C 1
ATOM 5523 O O . VAL A 1 711 ? -27.770 -8.966 1.403 1.00 98.25 711 VAL A O 1
ATOM 5526 N N . THR A 1 712 ? -26.084 -10.439 1.206 1.00 97.31 712 THR A N 1
ATOM 5527 C CA . THR A 1 712 ? -26.899 -11.573 0.754 1.00 97.31 712 THR A CA 1
ATOM 5528 C C . THR A 1 712 ? -27.186 -12.505 1.925 1.00 97.31 712 THR A C 1
ATOM 5530 O O . THR A 1 712 ? -26.280 -12.760 2.713 1.00 97.31 712 THR A O 1
ATOM 5533 N N . ALA A 1 713 ? -28.425 -12.982 2.050 1.00 92.94 713 ALA A N 1
ATOM 5534 C CA . ALA A 1 713 ? -28.832 -13.913 3.105 1.00 92.94 713 ALA A CA 1
ATOM 5535 C C . ALA A 1 713 ? -28.199 -15.302 2.957 1.00 92.94 713 ALA A C 1
ATOM 5537 O O . ALA A 1 713 ? -27.903 -15.687 1.800 1.00 92.94 713 ALA A O 1
#

pLDDT: mean 81.47, std 22.96, range [26.91, 98.75]

Solvent-accessible surface area (backbone atoms only — not comparable to full-atom values): 42416 Å² total; per-residue (Å²): 133,89,83,91,90,84,89,83,92,88,84,86,84,86,94,85,84,92,89,84,90,87,84,84,86,87,82,86,78,84,83,80,84,84,84,76,80,84,76,93,82,82,80,94,81,84,94,81,89,85,90,84,84,82,81,72,78,82,75,80,76,72,76,78,78,76,70,80,77,77,75,79,58,84,49,63,59,92,73,36,43,74,40,96,56,56,43,85,89,45,67,21,55,83,96,26,53,87,48,70,67,27,43,34,38,35,45,58,50,39,64,53,44,33,54,16,58,78,64,72,43,58,45,51,62,47,49,44,62,51,37,34,70,66,44,37,33,28,29,38,30,15,65,46,3,43,93,63,67,27,21,31,31,24,26,52,59,46,40,40,29,69,60,60,83,52,67,67,42,46,54,31,47,79,68,74,31,52,67,78,72,40,59,67,69,39,48,52,44,50,45,70,72,40,72,92,56,89,50,44,70,69,56,43,93,84,51,98,53,58,27,49,32,37,45,34,36,32,32,48,46,30,43,30,49,50,85,98,40,83,43,70,65,39,63,35,65,47,94,73,33,22,37,22,52,40,30,44,51,31,51,24,52,49,51,50,50,52,33,61,80,62,36,48,65,57,92,52,72,51,72,80,37,68,39,42,36,39,46,25,61,56,21,43,70,82,25,50,56,101,73,20,26,60,27,39,8,59,44,24,92,75,31,29,41,66,62,66,60,28,50,57,46,34,53,54,61,32,68,74,47,80,92,71,76,73,51,91,82,51,94,74,62,90,79,65,91,86,69,82,74,75,86,70,84,78,75,90,73,76,94,77,87,79,80,81,75,81,88,73,91,75,91,74,91,75,89,74,88,81,81,86,71,87,83,80,72,98,72,74,78,77,63,58,63,59,49,44,59,60,51,46,42,57,65,54,50,53,65,58,43,42,68,72,63,41,44,68,51,54,49,51,49,42,40,74,72,67,54,74,56,61,66,60,55,24,48,58,50,45,44,68,76,38,47,90,50,51,79,56,80,83,54,98,84,42,60,67,61,51,50,48,46,51,46,45,28,66,72,50,40,48,59,52,49,53,61,73,67,48,70,85,68,88,63,87,63,88,66,46,67,62,64,78,73,87,53,8,29,43,34,39,63,46,92,96,52,82,79,44,76,47,75,52,51,45,59,34,44,48,46,48,22,53,47,30,36,77,78,53,67,24,48,74,44,48,53,28,44,39,54,53,47,20,49,53,31,29,33,72,77,70,37,47,90,82,26,93,42,70,38,60,40,50,30,69,68,37,71,68,55,24,84,46,44,85,48,60,67,66,33,58,79,34,66,90,38,93,46,49,39,72,72,63,66,53,49,81,46,88,89,51,60,86,74,46,55,30,18,34,44,47,70,38,56,56,57,69,66,55,38,50,76,75,48,59,66,42,18,49,52,45,29,52,27,42,48,36,37,70,48,73,80,58,69,64,54,58,21,41,43,72,44,39,48,45,59,52,50,22,58,76,65,77,43,90,62,79,69,51,72,67,57,37,49,55,49,45,70,45,40,30,69,68,59,74,44,72,44,41,63,70,69,89,42,80,83,43,64,46,68,64,46,34,47,25,25,49,57,92,55,66,86,50,61,57,68,24,60,44,41,46,106

Radius of gyration: 33.86 Å; Cα contacts (8 Å, |Δi|>4): 971; chains: 1; bounding box: 102×107×112 Å

Mean predicted aligned error: 17.19 Å

Sequence (713 aa):
MTETFAIGRNGAPSPFREELVAEAEGFAGPEEPEYSPPGDDLALQDEALLDEAYADPVEEVEAEHEQPSQTAVQGQSAIAVQAARQWDSTDRPVGWIGKVYGLVVHTTGGGLPSKAKSKGIYHTAFAVSYYSQSHGCHYVNGWRGVSGGDLLQVANEREQANGVGVGDQRRSIDQGRFEKDLPAAVVTQWRARWPGVEHPLKLLPGTRTANSCYIHVECVPCVFHHGNRLVTDATPLRPGLRFTQAQHEAVALLACDIARRNGWPLQETWWRSARLVGHEDLTPFNRHDRAGGWDPGGMRATPYFDWDFVYSMIERECRAAPAVPRPSWWPFSEAGEDELEQPGEVLDGGDDEHEWGSEDELETEVESDQAEWPTAGEAGQDGADELEEAYGNELQDELEDEASFLEPFRLAMAIARGQRDEKTLTNGVFFARHPELGGRPIAPGERSLASEWIAIRDTLVRPLLARASQPTATGGGSGGALPAGPFGTLVLRAPGRTPFSYPFTAEDAAWTAKLVILEAGGRPDADSAAVVWAMFNRYALVRHTLYPTFHSFIRAYSTTLQPVLLNWRAAQRHLDSPEFVPSGGTYTTKGAPPGIPKGQLRRHLAFQAQAWDQLPAGARTLTLQAVRGSLPNPGIGLASEFVSTRILWMQANATKREPTEQEWRSFTETFPARVGKPYAWIGDVPSIDQRKNAFFRYLVDASLPADAVTVTA

Foldseek 3Di:
DDDDDDDDDDDDDDDDDDDDDDDDDDDDDDDDDDDDDDDDDDDDDDDDDDDPDDPDPPPPPDPDPPDPPPDPDQQDFPLAAEDLQADDDAFFPPVAQSAAQAAAAFAPAQPQVLVCVVLLHQSLVSVLVVCLPQLQAQWEAEQQASVVNSIYGRYGRRGQRNNADCVVVVVCVVVVNNCVLDDVLQVVLLCVLPPPQPGLCSLDPPDPDNRNHHHYYYYYFQWHDHPNDTHRLADPVDPLARGHPNRLLNLLVVRLSSCVSNQNFLQDLCCSGSNYYYSCSNRVSVQADPQYGVTVAPSGPRGRDDSVSSSVSNNVVSVVDDGDDHDPPPPPPVPDPPDPDDPPDDPDDDDDDPDPDDPDDDDDDDDDDDDDDDDDDDDDPPLLVVLLVVQLCQVSLLSSLVLVVCLLVVLLVCVVVVPLDLLVSLLVNLCSVVSVCSSPDDDPVNVVSVVVSVCCSVVRRVVSSVVSPPPPPPPPPPQPDQDDDDFWWKWFAWPPDDTDIGGADSLLLQLLLLLLCVQPNNALFLQSLQSSLLLSLQCRSRCCVVPVHSSSVSCLPDQLSPQWGSGLVVLVVCPPPPQWDFPDDADPGPPRDPPSGITHGNVSVVSNSRGSVRGDPRSSVNSRCARRQNRDNQPLQSFNDKDQLQVVLCVSVVHPDGDDPVSSVVSLQCVCVSNVAQKGFPPDGPRHDCNSMTTIHHPVCVPTGSPSITTHD

Secondary structure (DSSP, 8-state):
---------------------------PPPPPPP-PPPP---------S-SSS--------PPP------PPPTT--TTSEEEEEEE---BPPGGGTT---EEEEEE-TTHHHHHHHHTT--HHHHHHHHHHHH---SEEE-TTTTTTT-EEEEE-TTB-------HHHHHHHHTT-TTTTS-HHHHHHHHHHSTT--SGGGGSSS-S-STTTEEEEEE--SEEEETTEEEESS--SSTT-SS-HHHHHHHHHHHHHHHHHTT--TTS-GGGTTTEEEHHHH-HHHHEETTEE-SS--SBSS-SS-HHHHHHHHHHHHHTSPP-PPPTT-TT-SS-TT---------------------------------PPP------THHHHHHHHHHHHHHHHHHHTHHHHHHHHHHHHHHHTT---HHHHHHHHHHHH-GGGTTPPPPTT-HHHHHHHHHHIIIIIHHHHHHHHS----------PPPPS---EEEE--TTS--EEEE--HHHHHHHHHHHHHHH-S-SSHHHHHHHHHHHHHIIIIITTT-SSHHHHHHHH-TTT-SS-S-HHHHHTTTT-TTEEEEEEE--STTPPTT-EEEEEHHHHHHHT--GGGS-HHHHHHHHHHHTT-S---S-TT--EEE-HHHHHHHHTT--SPPPHHHHHHHHHHHHHHTT--EEE----TT--TTT-EEEEEGGGTTS-TTSEEEE-